Protein AF-A0A969GJ53-F1 (afdb_monomer_lite)

Sequence (442 aa):
MRDFAYFIRASLLLGALIFLQPSSVRASTVSSSLSQPAAIGLQNTEPSSLRTALLLQQTQTISTTATPLPALVAPIGLISPTIAISLPVTVEVTATPTVETPSSESSATSGEAVTLTVQPLTPSADVSTTQLISEPLGTPLSSEAPGAPEAAAPSPTPTPDPSLLDAAYAGVLEGTIVANRTEWNVTFFVDGVTYNLAPMRSLGLQLARLSTVMSLYNCDANTPVDNESCFWDPYLFEQEGFYEVVNGAEVGGPISLVLQEAGSPPTNQVWIQNRTGERELLVFEGQTYELPPSAVQEFALPGDAPALIHLRGCIEVGDESRCEWSPQSVESGVYYGLVELVSAGGLPNSQITTLELRPVIDDEGTTVEGPVQLLCRLQVPAVNVRSGPGLQYLIIAKIRGAENEPASVLVNGRDEVGQWLTVDERIATGGWVTGSTSFIVC

Radius of gyration: 36.08 Å; chains: 1; bounding box: 101×96×125 Å

Foldseek 3Di:
DDDDDDDDDDDDDDDDDDDDDDDDDDDDDDDDDDDDDDDDDDDDDDDDDDDDDDDDDDDDDDDDDDDDDDDDDDDDDDDDDDDDDDDDDDDDDDDDDDDDDDDDDDDDDDDDDDDDDDDDDDDDDDDDDDDDDDDDDDDDDDDDDDDDDPPDDPDPDDDDDCVVVLLVQLAFADKEKEFEQDCAWWWKDWPHDIDIAHHQFMHHDDDPDQKTKMWIWQAGPPDDPPPPVIDTDIDMDGIRFYKYWDQPDDVPGHGGTDIDGDFFDDQQKEKEFERASAWFWKAFPNDIDIHRRRGIDMDGHPDFDWGWIWWWKWKDDPPDIDIDTDIDTDGGRFYWYWYWDWAADPDPRMIMITIDTDTQADNRGDGDDAQDKDWKWFLDQKWFWFLDDDPPGDGPAMDGADPPGTDIWIFRAADPVQQWTHTDCNRPNSIITGSDPNTMGD

pLDDT: mean 72.26, std 25.45, range [28.89, 97.75]

Structure (mmCIF, N/CA/C/O backbone):
data_AF-A0A969GJ53-F1
#
_entry.id   AF-A0A969GJ53-F1
#
loop_
_atom_site.group_PDB
_atom_site.id
_atom_site.type_symbol
_atom_site.label_atom_id
_atom_site.label_alt_id
_atom_site.label_comp_id
_atom_site.label_asym_id
_atom_site.label_entity_id
_atom_site.label_seq_id
_atom_site.pdbx_PDB_ins_code
_atom_site.Cartn_x
_atom_site.Cartn_y
_atom_site.Cartn_z
_atom_site.occupancy
_atom_site.B_iso_or_equiv
_atom_site.auth_seq_id
_atom_site.auth_comp_id
_atom_site.auth_asym_id
_atom_site.auth_atom_id
_atom_site.pdbx_PDB_model_num
ATOM 1 N N . MET A 1 1 ? -50.502 -28.589 1.176 1.00 34.03 1 MET A N 1
ATOM 2 C CA . MET A 1 1 ? -51.237 -29.860 1.005 1.00 34.03 1 MET A CA 1
ATOM 3 C C . MET A 1 1 ? -50.737 -30.488 -0.289 1.00 34.03 1 MET A C 1
ATOM 5 O O . MET A 1 1 ? -50.856 -29.787 -1.278 1.00 34.03 1 MET A O 1
ATOM 9 N N . ARG A 1 2 ? -50.147 -31.703 -0.212 1.00 35.41 2 ARG A N 1
ATOM 10 C CA . ARG A 1 2 ? -50.150 -32.837 -1.187 1.00 35.41 2 ARG A CA 1
ATOM 11 C C . ARG A 1 2 ? -49.916 -32.528 -2.686 1.00 35.41 2 ARG A C 1
ATOM 13 O O . ARG A 1 2 ? -50.607 -31.678 -3.216 1.00 35.41 2 ARG A O 1
ATOM 20 N N . ASP A 1 3 ? -49.033 -33.149 -3.476 1.00 42.34 3 ASP A N 1
ATOM 21 C CA . ASP A 1 3 ? -48.287 -34.432 -3.505 1.00 42.34 3 ASP A CA 1
ATOM 22 C C . ASP A 1 3 ? -47.054 -34.227 -4.446 1.00 42.34 3 ASP A C 1
ATOM 24 O O . ASP A 1 3 ? -47.115 -33.365 -5.316 1.00 42.34 3 ASP A O 1
ATOM 28 N N . PHE A 1 4 ? -45.836 -34.760 -4.257 1.00 42.75 4 PHE A N 1
ATOM 29 C CA . PHE A 1 4 ? -45.298 -36.140 -4.345 1.00 42.75 4 PHE A CA 1
ATOM 30 C C . PHE A 1 4 ? -45.271 -36.811 -5.747 1.00 42.75 4 PHE A C 1
ATOM 32 O O . PHE A 1 4 ? -46.297 -37.300 -6.202 1.00 42.75 4 PHE A O 1
ATOM 39 N N . ALA A 1 5 ? -44.070 -36.910 -6.360 1.00 45.56 5 ALA A N 1
ATOM 40 C CA . ALA A 1 5 ? -43.539 -37.996 -7.236 1.00 45.56 5 ALA A CA 1
ATOM 41 C C . ALA A 1 5 ? -42.133 -37.575 -7.767 1.00 45.56 5 ALA A C 1
ATOM 43 O O . ALA A 1 5 ? -42.043 -36.589 -8.484 1.00 45.56 5 ALA A O 1
ATOM 44 N N . TYR A 1 6 ? -40.969 -38.056 -7.297 1.00 44.28 6 TYR A N 1
ATOM 45 C CA . TYR A 1 6 ? -40.274 -39.354 -7.477 1.00 44.28 6 TYR A CA 1
ATOM 46 C C . TYR A 1 6 ? -40.126 -39.858 -8.925 1.00 44.28 6 TYR A C 1
ATOM 48 O O . TYR A 1 6 ? -41.124 -40.281 -9.485 1.00 44.28 6 TYR A O 1
ATOM 56 N N . PHE A 1 7 ? -38.887 -39.954 -9.452 1.00 36.84 7 PHE A N 1
ATOM 57 C CA . PHE A 1 7 ? -38.420 -41.073 -10.303 1.00 36.84 7 PHE A CA 1
ATOM 58 C C . PHE A 1 7 ? -36.866 -41.182 -10.378 1.00 36.84 7 PHE A C 1
ATOM 60 O O . PHE A 1 7 ? -36.190 -40.343 -10.955 1.00 36.84 7 PHE A O 1
ATOM 67 N N . ILE A 1 8 ? -36.370 -42.274 -9.776 1.00 36.56 8 ILE A N 1
ATOM 68 C CA . ILE A 1 8 ? -35.287 -43.220 -10.145 1.00 36.56 8 ILE A CA 1
ATOM 69 C C . ILE A 1 8 ? -33.777 -42.858 -10.160 1.00 36.56 8 ILE A C 1
ATOM 71 O O . ILE A 1 8 ? -33.280 -41.984 -10.857 1.00 36.56 8 ILE A O 1
ATOM 75 N N . ARG A 1 9 ? -33.067 -43.727 -9.414 1.00 34.25 9 ARG A N 1
ATOM 76 C CA . ARG A 1 9 ? -31.626 -43.986 -9.255 1.00 34.25 9 ARG A CA 1
ATOM 77 C C . ARG A 1 9 ? -30.962 -44.618 -10.489 1.00 34.25 9 ARG A C 1
ATOM 79 O O . ARG A 1 9 ? -31.562 -45.475 -11.129 1.00 34.25 9 ARG A O 1
ATOM 86 N N . ALA A 1 10 ? -29.651 -44.415 -10.625 1.00 35.44 10 ALA A N 1
ATOM 87 C CA . ALA A 1 10 ? -28.738 -45.448 -11.118 1.00 35.44 10 ALA A CA 1
ATOM 88 C C . ALA A 1 10 ? -27.488 -45.508 -10.225 1.00 35.44 10 ALA A C 1
ATOM 90 O O . ALA A 1 10 ? -26.756 -44.534 -10.078 1.00 35.44 10 ALA A O 1
ATOM 91 N N . SER A 1 11 ? -27.299 -46.661 -9.586 1.00 37.53 11 SER A N 1
ATOM 92 C CA . SER A 1 11 ? -26.113 -47.043 -8.823 1.00 37.53 11 SER A CA 1
ATOM 93 C C . SER A 1 11 ? -25.159 -47.814 -9.731 1.00 37.53 11 SER A C 1
ATOM 95 O O . SER A 1 11 ? -25.608 -48.683 -10.475 1.00 37.53 11 SER A O 1
ATOM 97 N N . LEU A 1 12 ? -23.856 -47.585 -9.593 1.00 36.03 12 LEU A N 1
ATOM 98 C CA . LEU A 1 12 ? -22.840 -48.569 -9.952 1.00 36.03 12 LEU A CA 1
ATOM 99 C C . LEU A 1 12 ? -21.736 -48.538 -8.893 1.00 36.03 12 LEU A C 1
ATOM 101 O O . LEU A 1 12 ? -21.246 -47.486 -8.496 1.00 36.03 12 LEU A O 1
ATOM 105 N N . LEU A 1 13 ? -21.463 -49.729 -8.377 1.00 38.09 13 LEU A N 1
ATOM 106 C CA . LEU A 1 13 ? -20.638 -50.079 -7.229 1.00 38.09 13 LEU A CA 1
ATOM 107 C C . LEU A 1 13 ? -19.748 -51.245 -7.697 1.00 38.09 13 LEU A C 1
ATOM 109 O O . LEU A 1 13 ? -20.184 -52.014 -8.554 1.00 38.09 13 LEU A O 1
ATOM 113 N N . LEU A 1 14 ? -18.589 -51.387 -7.047 1.00 34.56 14 LEU A N 1
ATOM 114 C CA . LEU A 1 14 ? -17.523 -52.410 -7.119 1.00 34.56 14 LEU A CA 1
ATOM 115 C C . LEU A 1 14 ? -16.236 -51.914 -7.810 1.00 34.56 14 LEU A C 1
ATOM 117 O O . LEU A 1 14 ? -16.285 -51.398 -8.913 1.00 34.56 14 LEU A O 1
ATOM 121 N N . GLY A 1 15 ? -15.047 -52.077 -7.228 1.00 31.55 15 GLY A N 1
ATOM 122 C CA . GLY A 1 15 ? -14.698 -52.915 -6.083 1.00 31.55 15 GLY A CA 1
ATOM 123 C C . GLY A 1 15 ? -13.322 -52.598 -5.496 1.00 31.55 15 GLY A C 1
ATOM 124 O O . GLY A 1 15 ? -12.464 -51.990 -6.128 1.00 31.55 15 GLY A O 1
ATOM 125 N N . ALA A 1 16 ? -13.181 -53.011 -4.240 1.00 38.09 16 ALA A N 1
ATOM 126 C CA . ALA A 1 16 ? -12.021 -52.864 -3.380 1.00 38.09 16 ALA A CA 1
ATOM 127 C C . ALA A 1 16 ? -10.900 -53.861 -3.717 1.00 38.09 16 ALA A C 1
ATOM 129 O O . ALA A 1 16 ? -11.176 -55.000 -4.093 1.00 38.09 16 ALA A O 1
ATOM 130 N N . LEU A 1 17 ? -9.653 -53.480 -3.426 1.00 37.28 17 LEU A N 1
ATOM 131 C CA . LEU A 1 17 ? -8.615 -54.432 -3.037 1.00 37.28 17 LEU A CA 1
ATOM 132 C C . LEU A 1 17 ? -7.738 -53.844 -1.923 1.00 37.28 17 LEU A C 1
ATOM 134 O O . LEU A 1 17 ? -7.213 -52.740 -2.018 1.00 37.28 17 LEU A O 1
ATOM 138 N N . ILE A 1 18 ? -7.649 -54.626 -0.851 1.00 41.97 18 ILE A N 1
ATOM 139 C CA . ILE A 1 18 ? -6.892 -54.444 0.388 1.00 41.97 18 ILE A CA 1
ATOM 140 C C . ILE A 1 18 ? -5.521 -55.099 0.200 1.00 41.97 18 ILE A C 1
ATOM 142 O O . ILE A 1 18 ? -5.506 -56.233 -0.259 1.00 41.97 18 ILE A O 1
ATOM 146 N N . PHE A 1 19 ? -4.419 -54.481 0.647 1.00 39.16 19 PHE A N 1
ATOM 147 C CA . PHE A 1 19 ? -3.254 -55.206 1.191 1.00 39.16 19 PHE A CA 1
ATOM 148 C C . PHE A 1 19 ? -2.416 -54.319 2.143 1.00 39.16 19 PHE A C 1
ATOM 150 O O . PHE A 1 19 ? -1.745 -53.383 1.731 1.00 39.16 19 PHE A O 1
ATOM 157 N N . LEU A 1 20 ? -2.564 -54.628 3.437 1.00 38.12 20 LEU A N 1
ATOM 158 C CA . LEU A 1 20 ? -1.591 -54.732 4.544 1.00 38.12 20 LEU A CA 1
ATOM 159 C C . LEU A 1 20 ? -0.266 -53.926 4.533 1.00 38.12 20 LEU A C 1
ATOM 161 O O . LEU A 1 20 ? 0.562 -54.046 3.636 1.00 38.12 20 LEU A O 1
ATOM 165 N N . GLN A 1 21 ? -0.029 -53.239 5.664 1.00 40.38 21 GLN A N 1
ATOM 166 C CA . GLN A 1 21 ? 1.269 -52.728 6.150 1.00 40.38 21 GLN A CA 1
ATOM 167 C C . GLN A 1 21 ? 2.270 -53.872 6.471 1.00 40.38 21 GLN A C 1
ATOM 169 O O . GLN A 1 21 ? 1.854 -55.032 6.539 1.00 40.38 21 GLN A O 1
ATOM 174 N N . PRO A 1 22 ? 3.564 -53.584 6.753 1.00 50.19 22 PRO A N 1
ATOM 175 C CA . PRO A 1 22 ? 3.933 -53.224 8.131 1.00 50.19 22 PRO A CA 1
ATOM 176 C C . PRO A 1 22 ? 5.071 -52.193 8.294 1.00 50.19 22 PRO A C 1
ATOM 178 O O . PRO A 1 22 ? 5.865 -51.903 7.404 1.00 50.19 22 PRO A O 1
ATOM 181 N N . SER A 1 23 ? 5.112 -51.687 9.522 1.00 40.31 23 SER A N 1
ATOM 182 C CA . SER A 1 23 ? 6.059 -50.802 10.198 1.00 40.31 23 SER A CA 1
ATOM 183 C C . SER A 1 23 ? 7.548 -51.138 10.029 1.00 40.31 23 SER A C 1
ATOM 185 O O . SER A 1 23 ? 7.932 -52.306 10.039 1.00 40.31 23 SER A O 1
ATOM 187 N N . SER A 1 24 ? 8.411 -50.116 10.092 1.00 33.34 24 SER A N 1
ATOM 188 C CA . SER A 1 24 ? 9.720 -50.264 10.738 1.00 33.34 24 SER A CA 1
ATOM 189 C C . SER A 1 24 ? 10.221 -48.955 11.348 1.00 33.34 24 SER A C 1
ATOM 191 O O . SER A 1 24 ? 10.220 -47.891 10.737 1.00 33.34 24 SER A O 1
ATOM 193 N N . VAL A 1 25 ? 10.634 -49.109 12.598 1.00 38.25 25 VAL A N 1
ATOM 194 C CA . VAL A 1 25 ? 11.267 -48.173 13.518 1.00 38.25 25 VAL A CA 1
ATOM 195 C C . VAL A 1 25 ? 12.752 -48.057 13.171 1.00 38.25 25 VAL A C 1
ATOM 197 O O . VAL A 1 25 ? 13.406 -49.084 13.001 1.00 38.25 25 VAL A O 1
ATOM 200 N N . ARG A 1 26 ? 13.329 -46.848 13.203 1.00 35.25 26 ARG A N 1
ATOM 201 C CA . ARG A 1 26 ? 14.707 -46.659 13.695 1.00 35.25 26 ARG A CA 1
ATOM 202 C C . ARG A 1 26 ? 15.005 -45.208 14.061 1.00 35.25 26 ARG A C 1
ATOM 204 O O . ARG A 1 26 ? 15.118 -44.338 13.209 1.00 35.25 26 ARG A O 1
ATOM 211 N N . ALA A 1 27 ? 15.195 -45.006 15.360 1.00 36.62 27 ALA A N 1
ATOM 212 C CA . ALA A 1 27 ? 16.008 -43.939 15.912 1.00 36.62 27 ALA A CA 1
ATOM 213 C C . ALA A 1 27 ? 17.490 -44.188 15.582 1.00 36.62 27 ALA A C 1
ATOM 215 O O . ALA A 1 27 ? 17.942 -45.336 15.588 1.00 36.62 27 ALA A O 1
ATOM 216 N N . SER A 1 28 ? 18.256 -43.122 15.356 1.00 34.84 28 SER A N 1
ATOM 217 C CA . SER A 1 28 ? 19.705 -43.089 15.588 1.00 34.84 28 SER A CA 1
ATOM 218 C C . SER A 1 28 ? 20.153 -41.644 15.783 1.00 34.84 28 SER A C 1
ATOM 220 O O . SER A 1 28 ? 20.357 -40.891 14.840 1.00 34.84 28 SER A O 1
ATOM 222 N N . THR A 1 29 ? 20.290 -41.283 17.054 1.00 33.84 29 THR A N 1
ATOM 223 C CA . THR A 1 29 ? 21.263 -40.320 17.570 1.00 33.84 29 THR A CA 1
ATOM 224 C C . THR A 1 29 ? 22.675 -40.695 17.125 1.00 33.84 29 THR A C 1
ATOM 226 O O . THR A 1 29 ? 23.110 -41.817 17.387 1.00 33.84 29 THR A O 1
ATOM 229 N N . VAL A 1 30 ? 23.420 -39.744 16.562 1.00 35.59 30 VAL A N 1
ATOM 230 C CA . VAL A 1 30 ? 24.887 -39.739 16.615 1.00 35.59 30 VAL A CA 1
ATOM 231 C C . VAL A 1 30 ? 25.332 -38.343 17.030 1.00 35.59 30 VAL A C 1
ATOM 233 O O . VAL A 1 30 ? 25.235 -37.381 16.276 1.00 35.59 30 VAL A O 1
ATOM 236 N N . SER A 1 31 ? 25.793 -38.259 18.274 1.00 34.62 31 SER A N 1
ATOM 237 C CA . SER A 1 31 ? 26.693 -37.222 18.754 1.00 34.62 31 SER A CA 1
ATOM 238 C C . SER A 1 31 ? 28.112 -37.576 18.311 1.00 34.62 31 SER A C 1
ATOM 240 O O . SER A 1 31 ? 28.552 -38.706 18.518 1.00 34.62 31 SER A O 1
ATOM 242 N N . SER A 1 32 ? 28.853 -36.607 17.787 1.00 33.81 32 SER A N 1
ATOM 243 C CA . SER A 1 32 ? 30.314 -36.665 17.749 1.00 33.81 32 SER A CA 1
ATOM 244 C C . SER A 1 32 ? 30.878 -35.279 18.030 1.00 33.81 32 SER A C 1
ATOM 246 O O . SER A 1 32 ? 30.689 -34.329 17.276 1.00 33.81 32 SER A O 1
ATOM 248 N N . SER A 1 33 ? 31.503 -35.217 19.198 1.00 32.22 33 SER A N 1
ATOM 249 C CA . SER A 1 33 ? 32.365 -34.187 19.750 1.00 32.22 33 SER A CA 1
ATOM 250 C C . SER A 1 33 ? 33.801 -34.303 19.205 1.00 32.22 33 SER A C 1
ATOM 252 O O . SER A 1 33 ? 34.134 -35.286 18.546 1.00 32.22 33 SER A O 1
ATOM 254 N N . LEU A 1 34 ? 34.641 -33.334 19.607 1.00 32.03 34 LEU A N 1
ATOM 255 C CA . LEU A 1 34 ? 36.078 -33.126 19.327 1.00 32.03 34 LEU A CA 1
ATOM 256 C C . LEU A 1 34 ? 36.372 -32.458 17.968 1.00 32.03 34 LEU A C 1
ATOM 258 O O . LEU A 1 34 ? 35.853 -32.872 16.947 1.00 32.03 34 LEU A O 1
ATOM 262 N N . SER A 1 35 ? 37.200 -31.414 17.857 1.00 31.33 35 SER A N 1
ATOM 263 C CA . SER A 1 35 ? 38.228 -30.882 18.766 1.00 31.33 35 SER A CA 1
ATOM 264 C C . SER A 1 35 ? 38.705 -29.502 18.283 1.00 31.33 35 SER A C 1
ATOM 266 O O . SER A 1 35 ? 38.885 -29.297 17.085 1.00 31.33 35 SER A O 1
ATOM 268 N N . GLN A 1 36 ? 38.973 -28.596 19.231 1.00 36.28 36 GLN A N 1
ATOM 269 C CA . GLN A 1 36 ? 39.850 -27.424 19.068 1.00 36.28 36 GLN A CA 1
ATOM 270 C C . GLN A 1 36 ? 41.277 -27.840 18.662 1.00 36.28 36 GLN A C 1
ATOM 272 O O . GLN A 1 36 ? 41.705 -28.956 18.973 1.00 36.28 36 GLN A O 1
ATOM 277 N N . PRO A 1 37 ? 42.060 -26.903 18.098 1.00 48.19 37 PRO A N 1
ATOM 278 C CA . PRO A 1 37 ? 43.163 -26.399 18.917 1.00 48.19 37 PRO A CA 1
ATOM 279 C C . PRO A 1 37 ? 43.351 -24.868 18.899 1.00 48.19 37 PRO A C 1
ATOM 281 O O . PRO A 1 37 ? 43.232 -24.202 17.879 1.00 48.19 37 PRO A O 1
ATOM 284 N N . ALA A 1 38 ? 43.676 -24.376 20.097 1.00 32.12 38 ALA A N 1
ATOM 285 C CA . ALA A 1 38 ? 44.687 -23.377 20.460 1.00 32.12 38 ALA A CA 1
ATOM 286 C C . ALA A 1 38 ? 44.903 -22.103 19.608 1.00 32.12 38 ALA A C 1
ATOM 288 O O . ALA A 1 38 ? 45.574 -22.099 18.583 1.00 32.12 38 ALA A O 1
ATOM 289 N N . ALA A 1 39 ? 44.444 -20.997 20.199 1.00 33.59 39 ALA A N 1
ATOM 290 C CA . ALA A 1 39 ? 45.178 -19.768 20.521 1.00 33.59 39 ALA A CA 1
ATOM 291 C C . ALA A 1 39 ? 46.593 -19.546 19.936 1.00 33.59 39 ALA A C 1
ATOM 293 O O . ALA A 1 39 ? 47.543 -20.239 20.297 1.00 33.59 39 ALA A O 1
ATOM 294 N N . ILE A 1 40 ? 46.750 -18.410 19.247 1.00 32.88 40 ILE A N 1
ATOM 295 C CA . ILE A 1 40 ? 47.910 -17.519 19.383 1.00 32.88 40 ILE A CA 1
ATOM 296 C C . ILE A 1 40 ? 47.357 -16.101 19.559 1.00 32.88 40 ILE A C 1
ATOM 298 O O . ILE A 1 40 ? 46.651 -15.592 18.694 1.00 32.88 40 ILE A O 1
ATOM 302 N N . GLY A 1 41 ? 47.639 -15.496 20.712 1.00 30.02 41 GLY A N 1
ATOM 303 C CA . GLY A 1 41 ? 47.412 -14.076 20.961 1.00 30.02 41 GLY A CA 1
ATOM 304 C C . GLY A 1 41 ? 48.641 -13.244 20.607 1.00 30.02 41 GLY A C 1
ATOM 305 O O . GLY A 1 41 ? 49.742 -13.779 20.589 1.00 30.02 41 GLY A O 1
ATOM 306 N N . LEU A 1 42 ? 48.421 -11.950 20.369 1.00 32.00 42 LEU A N 1
ATOM 307 C CA . LEU A 1 42 ? 49.314 -10.794 20.571 1.00 32.00 42 LEU A CA 1
ATOM 308 C C . LEU A 1 42 ? 48.420 -9.553 20.331 1.00 32.00 42 LEU A C 1
ATOM 310 O O . LEU A 1 42 ? 47.824 -9.425 19.271 1.00 32.00 42 LEU A O 1
ATOM 314 N N . GLN A 1 43 ? 48.007 -8.864 21.397 1.00 29.48 43 GLN A N 1
ATOM 315 C CA . GLN A 1 43 ? 48.576 -7.608 21.916 1.00 29.48 43 GLN A CA 1
ATOM 316 C C . GLN A 1 43 ? 48.115 -6.329 21.189 1.00 29.48 43 GLN A C 1
ATOM 318 O O . GLN A 1 43 ? 48.479 -6.087 20.049 1.00 29.48 43 GLN A O 1
ATOM 323 N N . ASN A 1 44 ? 47.377 -5.514 21.957 1.00 33.47 44 ASN A N 1
ATOM 324 C CA . ASN A 1 44 ? 47.453 -4.053 22.104 1.00 33.47 44 ASN A CA 1
ATOM 325 C C . ASN A 1 44 ? 47.626 -3.173 20.855 1.00 33.47 44 ASN A C 1
ATOM 327 O O . ASN A 1 44 ? 48.714 -3.135 20.299 1.00 33.47 44 ASN A O 1
ATOM 331 N N . THR A 1 45 ? 46.638 -2.300 20.605 1.00 32.56 45 THR A N 1
ATOM 332 C CA . THR A 1 45 ? 46.783 -0.830 20.753 1.00 32.56 45 THR A CA 1
ATOM 333 C C . THR A 1 45 ? 45.432 -0.119 20.578 1.00 32.56 45 THR A C 1
ATOM 335 O O . THR A 1 45 ? 44.886 -0.098 19.479 1.00 32.56 45 THR A O 1
ATOM 338 N N . GLU A 1 46 ? 44.930 0.509 21.647 1.00 36.75 46 GLU A N 1
ATOM 339 C CA . GLU A 1 46 ? 44.152 1.760 21.549 1.00 36.75 46 GLU A CA 1
ATOM 340 C C . GLU A 1 46 ? 45.118 2.914 21.184 1.00 36.75 46 GLU A C 1
ATOM 342 O O . GLU A 1 46 ? 46.321 2.789 21.453 1.00 36.75 46 GLU A O 1
ATOM 347 N N . PRO A 1 47 ? 44.650 4.032 20.586 1.00 48.41 47 PRO A N 1
ATOM 348 C CA . PRO A 1 47 ? 44.126 5.124 21.420 1.00 48.41 47 PRO A CA 1
ATOM 349 C C . PRO A 1 47 ? 42.959 5.948 20.821 1.00 48.41 47 PRO A C 1
ATOM 351 O O . PRO A 1 47 ? 42.921 6.267 19.639 1.00 48.41 47 PRO A O 1
ATOM 354 N N . SER A 1 48 ? 42.075 6.375 21.727 1.00 35.16 48 SER A N 1
ATOM 355 C CA . SER A 1 48 ? 41.587 7.752 21.933 1.00 35.16 48 SER A CA 1
ATOM 356 C C . SER A 1 48 ? 41.094 8.611 20.754 1.00 35.16 48 SER A C 1
ATOM 358 O O . SER A 1 48 ? 41.892 9.169 20.009 1.00 35.16 48 SER A O 1
ATOM 360 N N . SER A 1 49 ? 39.816 9.010 20.817 1.00 35.38 49 SER A N 1
ATOM 361 C CA . SER A 1 49 ? 39.469 10.443 20.774 1.00 35.38 49 SER A CA 1
ATOM 362 C C . SER A 1 49 ? 38.135 10.739 21.468 1.00 35.38 49 SER A C 1
ATOM 364 O O . SER A 1 49 ? 37.071 10.300 21.039 1.00 35.38 49 SER A O 1
ATOM 366 N N . LEU A 1 50 ? 38.235 11.521 22.543 1.00 35.62 50 LEU A N 1
ATOM 367 C CA . LEU A 1 50 ? 37.162 12.182 23.279 1.00 35.62 50 LEU A CA 1
ATOM 368 C C . LEU A 1 50 ? 36.421 13.194 22.389 1.00 35.62 50 LEU A C 1
ATOM 370 O O . LEU A 1 50 ? 37.056 14.060 21.786 1.00 35.62 50 LEU A O 1
ATOM 374 N N . ARG A 1 51 ? 35.085 13.178 22.408 1.00 34.84 51 ARG A N 1
ATOM 375 C CA . ARG A 1 51 ? 34.277 14.379 22.153 1.00 34.84 51 ARG A CA 1
ATOM 376 C C . ARG A 1 51 ? 33.369 14.649 23.343 1.00 34.84 51 ARG A C 1
ATOM 378 O O . ARG A 1 51 ? 32.362 13.991 23.566 1.00 34.84 51 ARG A O 1
ATOM 385 N N . THR A 1 52 ? 33.796 15.646 24.104 1.00 30.97 52 THR A N 1
ATOM 386 C CA . THR A 1 52 ? 33.050 16.364 25.129 1.00 30.97 52 THR A CA 1
ATOM 387 C C . THR A 1 52 ? 31.876 17.097 24.478 1.00 30.97 52 THR A C 1
ATOM 389 O O . THR A 1 52 ? 32.097 18.019 23.696 1.00 30.97 52 THR A O 1
ATOM 392 N N . ALA A 1 53 ? 30.640 16.729 24.814 1.00 37.47 53 ALA A N 1
ATOM 393 C CA . ALA A 1 53 ? 29.471 17.578 24.602 1.00 37.47 53 ALA A CA 1
ATOM 394 C C . ALA A 1 53 ? 29.123 18.244 25.940 1.00 37.47 53 ALA A C 1
ATOM 396 O O . ALA A 1 53 ? 28.695 17.594 26.892 1.00 37.47 53 ALA A O 1
ATOM 397 N N . LEU A 1 54 ? 29.391 19.545 26.018 1.00 28.89 54 LEU A N 1
ATOM 398 C CA . LEU A 1 54 ? 29.060 20.405 27.146 1.00 28.89 54 LEU A CA 1
ATOM 399 C C . LEU A 1 54 ? 27.600 20.855 26.981 1.00 28.89 54 LEU A C 1
ATOM 401 O O . LEU A 1 54 ? 27.323 21.769 26.210 1.00 28.89 54 LEU A O 1
ATOM 405 N N . LEU A 1 55 ? 26.667 20.206 27.680 1.00 34.25 55 LEU A N 1
ATOM 406 C CA . LEU A 1 55 ? 25.275 20.651 27.750 1.00 34.25 55 LEU A CA 1
ATOM 407 C C . LEU A 1 55 ? 25.118 21.572 28.972 1.00 34.25 55 LEU A C 1
ATOM 409 O O . LEU A 1 55 ? 25.107 21.109 30.113 1.00 34.25 55 LEU A O 1
ATOM 413 N N . LEU A 1 56 ? 25.024 22.885 28.747 1.00 31.59 56 LEU A N 1
ATOM 414 C CA . LEU A 1 56 ? 24.573 23.824 29.775 1.00 31.59 56 LEU A CA 1
ATOM 415 C C . LEU A 1 56 ? 23.060 23.651 29.968 1.00 31.59 56 LEU A C 1
ATOM 417 O O . LEU A 1 56 ? 22.263 24.146 29.177 1.00 31.59 56 LEU A O 1
ATOM 421 N N . GLN A 1 57 ? 22.665 22.972 31.044 1.00 34.69 57 GLN A N 1
ATOM 422 C CA . GLN A 1 57 ? 21.310 23.063 31.582 1.00 34.69 57 GLN A CA 1
ATOM 423 C C . GLN A 1 57 ? 21.165 24.398 32.325 1.00 34.69 57 GLN A C 1
ATOM 425 O O . GLN A 1 57 ? 21.773 24.600 33.376 1.00 34.69 57 GLN A O 1
ATOM 430 N N . GLN A 1 58 ? 20.356 25.314 31.790 1.00 33.94 58 GLN A N 1
ATOM 431 C CA . GLN A 1 58 ? 19.797 26.414 32.575 1.00 33.94 58 GLN A CA 1
ATOM 432 C C . GLN A 1 58 ? 18.497 25.938 33.222 1.00 33.94 58 GLN A C 1
ATOM 434 O O . GLN A 1 58 ? 17.445 25.886 32.593 1.00 33.94 58 GLN A O 1
ATOM 439 N N . THR A 1 59 ? 18.571 25.594 34.502 1.00 32.97 59 THR A N 1
ATOM 440 C CA . THR A 1 59 ? 17.411 25.436 35.378 1.00 32.97 59 THR A CA 1
ATOM 441 C C . THR A 1 59 ? 16.908 26.826 35.765 1.00 32.97 59 THR A C 1
ATOM 443 O O . THR A 1 59 ? 17.533 27.512 36.572 1.00 32.97 59 THR A O 1
ATOM 446 N N . GLN A 1 60 ? 15.778 27.260 35.205 1.00 37.41 60 GLN A N 1
ATOM 447 C CA . GLN A 1 60 ? 15.021 28.385 35.756 1.00 37.41 60 GLN A CA 1
ATOM 448 C C . GLN A 1 60 ? 13.967 27.846 36.723 1.00 37.41 60 GLN A C 1
ATOM 450 O O . GLN A 1 60 ? 12.973 27.241 36.331 1.00 37.41 60 GLN A O 1
ATOM 455 N N . THR A 1 61 ? 14.210 28.051 38.013 1.00 30.86 61 THR A N 1
ATOM 456 C CA . THR A 1 61 ? 13.242 27.837 39.085 1.00 30.86 61 THR A CA 1
ATOM 457 C C . THR A 1 61 ? 12.331 29.059 39.187 1.00 30.86 61 THR A C 1
ATOM 459 O O . THR A 1 61 ? 12.747 30.128 39.629 1.00 30.86 61 THR A O 1
ATOM 462 N N . ILE A 1 62 ? 11.065 28.909 38.796 1.00 39.25 62 ILE A N 1
ATOM 463 C CA . ILE A 1 62 ? 10.024 29.903 39.080 1.00 39.25 62 ILE A CA 1
ATOM 464 C C . ILE A 1 62 ? 9.397 29.542 40.432 1.00 39.25 62 ILE A C 1
ATOM 466 O O . ILE A 1 62 ? 8.581 28.630 40.535 1.00 39.25 62 ILE A O 1
ATOM 470 N N . SER A 1 63 ? 9.796 30.260 41.484 1.00 33.03 63 SER A N 1
ATOM 471 C CA . SER A 1 63 ? 9.106 30.254 42.778 1.00 33.03 63 SER A CA 1
ATOM 472 C C . SER A 1 63 ? 7.817 31.067 42.672 1.00 33.03 63 SER A C 1
ATOM 474 O O . SER A 1 63 ? 7.873 32.280 42.477 1.00 33.03 63 SER A O 1
ATOM 476 N N . THR A 1 64 ? 6.660 30.429 42.851 1.00 37.66 64 THR A N 1
ATOM 477 C CA . THR A 1 64 ? 5.396 31.131 43.114 1.00 37.66 64 THR A CA 1
ATOM 478 C C . THR A 1 64 ? 5.033 30.990 44.589 1.00 37.66 64 THR A C 1
ATOM 480 O O . THR A 1 64 ? 4.797 29.907 45.119 1.00 37.66 64 THR A O 1
ATOM 483 N N . THR A 1 65 ? 5.051 32.122 45.281 1.00 35.25 65 THR A N 1
ATOM 484 C CA . THR A 1 65 ? 4.656 32.282 46.679 1.00 35.25 65 THR A CA 1
ATOM 485 C C . THR A 1 65 ? 3.129 32.266 46.768 1.00 35.25 65 THR A C 1
ATOM 487 O O . THR A 1 65 ? 2.471 33.177 46.270 1.00 35.25 65 THR A O 1
ATOM 490 N N . ALA A 1 66 ? 2.554 31.242 47.402 1.00 39.03 66 ALA A N 1
ATOM 491 C CA . ALA A 1 66 ? 1.123 31.176 47.688 1.00 39.03 66 ALA A CA 1
ATOM 492 C C . ALA A 1 66 ? 0.807 31.843 49.038 1.00 39.03 66 ALA A C 1
ATOM 494 O O . ALA A 1 66 ? 1.287 31.421 50.091 1.00 39.03 66 ALA A O 1
ATOM 495 N N . THR A 1 67 ? -0.015 32.889 48.998 1.00 44.97 67 THR A N 1
ATOM 496 C CA . THR A 1 67 ? -0.577 33.589 50.162 1.00 44.97 67 THR A CA 1
ATOM 497 C C . THR A 1 67 ? -1.811 32.831 50.677 1.00 44.97 67 THR A C 1
ATOM 499 O O . THR A 1 67 ? -2.689 32.534 49.866 1.00 44.97 67 THR A O 1
ATOM 502 N N . PRO A 1 68 ? -1.957 32.535 51.984 1.00 55.06 68 PRO A N 1
ATOM 503 C CA . PRO A 1 68 ? -3.162 31.894 52.507 1.00 55.06 68 PRO A CA 1
ATOM 504 C C . PRO A 1 68 ? -4.135 32.928 53.087 1.00 55.06 68 PRO A C 1
ATOM 506 O O . PRO A 1 68 ? -3.702 33.841 53.785 1.00 55.06 68 PRO A O 1
ATOM 509 N N . LEU A 1 69 ? -5.442 32.765 52.846 1.00 37.38 69 LEU A N 1
ATOM 510 C CA . LEU A 1 69 ? -6.548 33.408 53.585 1.00 37.38 69 LEU A CA 1
ATOM 511 C C . LEU A 1 69 ? -7.902 32.770 53.178 1.00 37.38 69 LEU A C 1
ATOM 513 O O . LEU A 1 69 ? -7.964 32.091 52.157 1.00 37.38 69 LEU A O 1
ATOM 517 N N . PRO A 1 70 ? -8.965 32.885 53.997 1.00 48.59 70 PRO A N 1
ATOM 518 C CA . PRO A 1 70 ? -9.310 31.898 55.013 1.00 48.59 70 PRO A CA 1
ATOM 519 C C . PRO A 1 70 ? -10.611 31.134 54.700 1.00 48.59 70 PRO A C 1
ATOM 521 O O . PRO A 1 70 ? -11.395 31.500 53.830 1.00 48.59 70 PRO A O 1
ATOM 524 N N . ALA A 1 71 ? -10.844 30.072 55.473 1.00 46.16 71 ALA A N 1
ATOM 525 C CA . ALA A 1 71 ? -12.037 29.234 55.423 1.00 46.16 71 ALA A CA 1
ATOM 526 C C . ALA A 1 71 ? -13.329 29.998 55.773 1.00 46.16 71 ALA A C 1
ATOM 528 O O . ALA A 1 71 ? -13.378 30.719 56.772 1.00 46.16 71 ALA A O 1
ATOM 529 N N . LEU A 1 72 ? -14.399 29.743 55.011 1.00 38.38 72 LEU A N 1
ATOM 530 C CA . LEU A 1 72 ? -15.775 30.063 55.389 1.00 38.38 72 LEU A CA 1
ATOM 531 C C . LEU A 1 72 ? -16.679 28.838 55.180 1.00 38.38 72 LEU A C 1
ATOM 533 O O . LEU A 1 72 ? -16.591 28.133 54.177 1.00 38.38 72 LEU A O 1
ATOM 537 N N . VAL A 1 73 ? -17.522 28.585 56.177 1.00 43.22 73 VAL A N 1
ATOM 538 C CA . VAL A 1 73 ? -18.384 27.411 56.354 1.00 43.22 73 VAL A CA 1
ATOM 539 C C . VAL A 1 73 ? -19.811 27.704 55.852 1.00 43.22 73 VAL A C 1
ATOM 541 O O . VAL A 1 73 ? -20.427 28.612 56.393 1.00 43.22 73 VAL A O 1
ATOM 544 N N . ALA A 1 74 ? -20.304 26.869 54.913 1.00 36.84 74 ALA A N 1
ATOM 545 C CA . ALA A 1 74 ? -21.698 26.426 54.611 1.00 36.84 74 ALA A CA 1
ATOM 546 C C . ALA A 1 74 ? -22.837 27.477 54.389 1.00 36.84 74 ALA A C 1
ATOM 548 O O . ALA A 1 74 ? -22.628 28.649 54.679 1.00 36.84 74 ALA A O 1
ATOM 549 N N . PRO A 1 75 ? -24.088 27.116 53.971 1.00 49.31 75 PRO A N 1
ATOM 550 C CA . PRO A 1 75 ? -24.639 25.885 53.356 1.00 49.31 75 PRO A CA 1
ATOM 551 C C . PRO A 1 75 ? -25.498 26.095 52.059 1.00 49.31 75 PRO A C 1
ATOM 553 O O . PRO A 1 75 ? -25.913 27.197 51.731 1.00 49.31 75 PRO A O 1
ATOM 556 N N . ILE A 1 76 ? -25.782 24.976 51.369 1.00 46.47 76 ILE A N 1
ATOM 557 C CA . ILE A 1 76 ? -26.947 24.575 50.525 1.00 46.47 76 ILE A CA 1
ATOM 558 C C . ILE A 1 76 ? -27.824 25.664 49.849 1.00 46.47 76 ILE A C 1
ATOM 560 O O . ILE A 1 76 ? -28.553 26.392 50.517 1.00 46.47 76 ILE A O 1
ATOM 564 N N . GLY A 1 77 ? -27.940 25.591 48.512 1.00 30.25 77 GLY A N 1
ATOM 565 C CA . GLY A 1 77 ? -29.069 26.138 47.739 1.00 30.25 77 GLY A CA 1
ATOM 566 C C . GLY A 1 77 ? -28.897 26.010 46.216 1.00 30.25 77 GLY A C 1
ATOM 567 O O . GLY A 1 77 ? -27.897 26.468 45.678 1.00 30.25 77 GLY A O 1
ATOM 568 N N . LEU A 1 78 ? -29.866 25.375 45.537 1.00 45.72 78 LEU A N 1
ATOM 569 C CA . LEU A 1 78 ? -30.036 25.340 44.068 1.00 45.72 78 LEU A CA 1
ATOM 570 C C . LEU A 1 78 ? -29.971 26.754 43.462 1.00 45.72 78 LEU A C 1
ATOM 572 O O . LEU A 1 78 ? -30.528 27.612 44.131 1.00 45.72 78 LEU A O 1
ATOM 576 N N . ILE A 1 79 ? -29.385 26.977 42.260 1.00 39.78 79 ILE A N 1
ATOM 577 C CA . ILE A 1 79 ? -29.998 27.406 40.958 1.00 39.78 79 ILE A CA 1
ATOM 578 C C . ILE A 1 79 ? -28.930 27.387 39.814 1.00 39.78 79 ILE A C 1
ATOM 580 O O . ILE A 1 79 ? -27.733 27.420 40.076 1.00 39.78 79 ILE A O 1
ATOM 584 N N . SER A 1 80 ? -29.412 27.319 38.563 1.00 42.25 80 SER A N 1
ATOM 585 C CA . SER A 1 80 ? -28.814 27.287 37.207 1.00 42.25 80 SER A CA 1
ATOM 586 C C . SER A 1 80 ? -27.440 27.931 36.923 1.00 42.25 80 SER A C 1
ATOM 588 O O . SER A 1 80 ? -27.152 29.009 37.439 1.00 42.25 80 SER A O 1
ATOM 590 N N . PRO A 1 81 ? -26.657 27.393 35.958 1.00 47.97 81 PRO A N 1
ATOM 591 C CA . PRO A 1 81 ? -25.499 28.094 35.415 1.00 47.97 81 PRO A CA 1
ATOM 592 C C . PRO A 1 81 ? -25.878 29.025 34.248 1.00 47.97 81 PRO A C 1
ATOM 594 O O . PRO A 1 81 ? -26.352 28.587 33.200 1.00 47.97 81 PRO A O 1
ATOM 597 N N . THR A 1 82 ? -25.601 30.317 34.421 1.00 38.06 82 THR A N 1
ATOM 598 C CA . THR A 1 82 ? -25.377 31.275 33.328 1.00 38.06 82 THR A CA 1
ATOM 599 C C . THR A 1 82 ? -23.905 31.178 32.933 1.00 38.06 82 THR A C 1
ATOM 601 O O . THR A 1 82 ? -23.029 31.398 33.768 1.00 38.06 82 THR A O 1
ATOM 604 N N . ILE A 1 83 ? -23.621 30.839 31.676 1.00 46.12 83 ILE A N 1
ATOM 605 C CA . ILE A 1 83 ? -22.256 30.776 31.137 1.00 46.12 83 ILE A CA 1
ATOM 606 C C . ILE A 1 83 ? -21.826 32.194 30.743 1.00 46.12 83 ILE A C 1
ATOM 608 O O . ILE A 1 83 ? -22.425 32.804 29.859 1.00 46.12 83 ILE A O 1
ATOM 612 N N . ALA A 1 84 ? -20.788 32.715 31.398 1.00 36.75 84 ALA A N 1
ATOM 613 C CA . ALA A 1 84 ? -20.065 33.905 30.963 1.00 36.75 84 ALA A CA 1
ATOM 614 C C . ALA A 1 84 ? -18.862 33.465 30.115 1.00 36.75 84 ALA A C 1
ATOM 616 O O . ALA A 1 84 ? -17.998 32.731 30.590 1.00 36.75 84 ALA A O 1
ATOM 617 N N . ILE A 1 85 ? -18.827 33.897 28.855 1.00 36.88 85 ILE A N 1
ATOM 618 C CA . ILE A 1 85 ? -17.722 33.653 27.924 1.00 36.88 85 ILE A CA 1
ATOM 619 C C . ILE A 1 85 ? -16.677 34.752 28.144 1.00 36.88 85 ILE A C 1
ATOM 621 O O . ILE A 1 85 ? -16.967 35.930 27.943 1.00 36.88 85 ILE A O 1
ATOM 625 N N . SER A 1 86 ? -15.470 34.366 28.558 1.00 33.88 86 SER A N 1
ATOM 626 C CA . SER A 1 86 ? -14.290 35.235 28.594 1.00 33.88 86 SER A CA 1
ATOM 627 C C . SER A 1 86 ? -13.386 34.87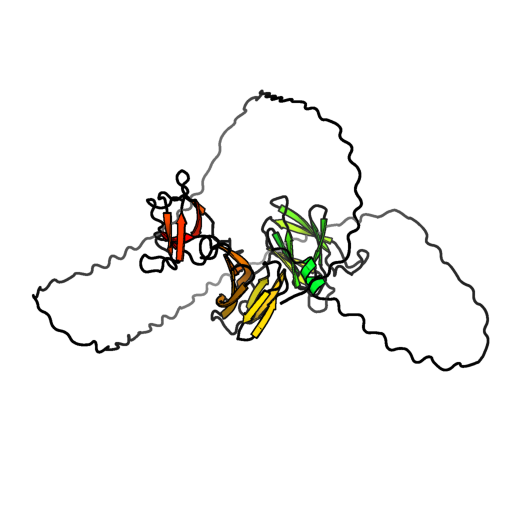6 27.418 1.00 33.88 86 SER A C 1
ATOM 629 O O . SER A 1 86 ? -12.906 33.749 27.334 1.00 33.88 86 SER A O 1
ATOM 631 N N . LEU A 1 87 ? -13.157 35.829 26.517 1.00 41.62 87 LEU A N 1
ATOM 632 C CA . LEU A 1 87 ? -12.207 35.706 25.409 1.00 41.62 87 LEU A CA 1
ATOM 633 C C . LEU A 1 87 ? -10.786 36.047 25.895 1.00 41.62 87 LEU A C 1
ATOM 635 O O . LEU A 1 87 ? -10.615 37.092 26.529 1.00 41.62 87 LEU A O 1
ATOM 639 N N . PRO A 1 88 ? -9.762 35.225 25.606 1.00 43.94 88 PRO A N 1
ATOM 640 C CA . PRO A 1 88 ? -8.373 35.617 25.810 1.00 43.94 88 PRO A CA 1
ATOM 641 C C . PRO A 1 88 ? -7.911 36.581 24.705 1.00 43.94 88 PRO A C 1
ATOM 643 O O . PRO A 1 88 ? -8.167 36.369 23.522 1.00 43.94 88 PRO A O 1
ATOM 646 N N . VAL A 1 89 ? -7.218 37.647 25.110 1.00 41.50 89 VAL A N 1
ATOM 647 C CA . VAL A 1 89 ? -6.499 38.574 24.225 1.00 41.50 89 VAL A CA 1
ATOM 648 C C . VAL A 1 89 ? -5.071 38.058 24.064 1.00 41.50 89 VAL A C 1
ATOM 650 O O . VAL A 1 89 ? -4.335 37.972 25.047 1.00 41.50 89 VAL A O 1
ATOM 653 N N . THR A 1 90 ? -4.681 37.734 22.833 1.00 44.25 90 THR A N 1
ATOM 654 C CA . THR A 1 90 ? -3.307 37.360 22.473 1.00 44.25 90 THR A CA 1
ATOM 655 C C . THR A 1 90 ? -2.536 38.613 22.059 1.00 44.25 90 THR A C 1
ATOM 657 O O . THR A 1 90 ? -2.990 39.366 21.200 1.00 44.25 90 THR A O 1
ATOM 660 N N . VAL A 1 91 ? -1.379 38.846 22.680 1.00 37.97 91 VAL A N 1
ATOM 661 C CA . VAL A 1 91 ? -0.427 39.899 22.296 1.00 37.97 91 VAL A CA 1
ATOM 662 C C . VAL A 1 91 ? 0.700 39.243 21.506 1.00 37.97 91 VAL A C 1
ATOM 664 O O . VAL A 1 91 ? 1.415 38.397 22.037 1.00 37.97 91 VAL A O 1
ATOM 667 N N . GLU A 1 92 ? 0.844 39.633 20.244 1.00 37.66 92 GLU A N 1
ATOM 668 C CA . GLU A 1 92 ? 1.922 39.205 19.353 1.00 37.66 92 GLU A CA 1
ATOM 669 C C . GLU A 1 92 ? 3.156 40.097 19.560 1.00 37.66 92 GLU A C 1
ATOM 671 O O . GLU A 1 92 ? 3.064 41.326 19.511 1.00 37.66 92 GLU A O 1
ATOM 676 N N . VAL A 1 93 ? 4.320 39.486 19.796 1.00 39.09 93 VAL A N 1
ATOM 677 C CA . VAL A 1 93 ? 5.618 40.173 19.814 1.00 39.09 93 VAL A CA 1
ATOM 678 C C . VAL A 1 93 ? 6.433 39.656 18.634 1.00 39.09 93 VAL A C 1
ATOM 680 O O . VAL A 1 93 ? 6.867 38.508 18.625 1.00 39.09 93 VAL A O 1
ATOM 683 N N . THR A 1 94 ? 6.638 40.513 17.637 1.00 38.62 94 THR A N 1
ATOM 684 C CA . THR A 1 94 ? 7.464 40.233 16.458 1.00 38.62 94 THR A CA 1
ATOM 685 C C . THR A 1 94 ? 8.935 40.499 16.781 1.00 38.62 94 THR A C 1
ATOM 687 O O . THR A 1 94 ? 9.303 41.628 17.108 1.00 38.62 94 THR A O 1
ATOM 690 N N . ALA A 1 95 ? 9.786 39.479 16.663 1.00 41.38 95 ALA A N 1
ATOM 691 C CA . ALA A 1 95 ? 11.238 39.633 16.681 1.00 41.38 95 ALA A CA 1
ATOM 692 C C . ALA A 1 95 ? 11.794 39.450 15.262 1.00 41.38 95 ALA A C 1
ATOM 694 O O . ALA A 1 95 ? 11.572 38.423 14.624 1.00 41.38 95 ALA A O 1
ATOM 695 N N . THR A 1 96 ? 12.514 40.458 14.773 1.00 37.41 96 THR A N 1
ATOM 696 C CA . THR A 1 96 ? 13.175 40.465 13.461 1.00 37.41 96 THR A CA 1
ATOM 697 C C . THR A 1 96 ? 14.572 39.841 13.576 1.00 37.41 96 THR A C 1
ATOM 699 O O . THR A 1 96 ? 15.357 40.326 14.394 1.00 37.41 96 THR A O 1
ATOM 702 N N . PRO A 1 97 ? 14.940 38.824 12.775 1.00 50.47 97 PRO A N 1
ATOM 703 C CA . PRO A 1 97 ? 16.317 38.346 12.729 1.00 50.47 97 PRO A CA 1
ATOM 704 C C . PRO A 1 97 ? 17.175 39.194 11.776 1.00 50.47 97 PRO A C 1
ATOM 706 O O . PRO A 1 97 ? 16.803 39.453 10.631 1.00 50.47 97 PRO A O 1
ATOM 709 N N . THR A 1 98 ? 18.352 39.597 12.255 1.00 35.72 98 THR A N 1
ATOM 710 C CA . THR A 1 98 ? 19.433 40.193 11.457 1.00 35.72 98 THR A CA 1
ATOM 711 C C . THR A 1 98 ? 20.374 39.075 11.011 1.00 35.72 98 THR A C 1
ATOM 713 O O . THR A 1 98 ? 20.898 38.348 11.852 1.00 35.72 98 THR A O 1
ATOM 716 N N . VAL A 1 99 ? 20.591 38.935 9.702 1.00 44.06 99 VAL A N 1
ATOM 717 C CA . VAL A 1 99 ? 21.538 37.974 9.116 1.00 44.06 99 VAL A CA 1
ATOM 718 C C . VAL A 1 99 ? 22.869 38.685 8.863 1.00 44.06 99 VAL A C 1
ATOM 720 O O . VAL A 1 99 ? 22.923 39.630 8.078 1.00 44.06 99 VAL A O 1
ATOM 723 N N . GLU A 1 100 ? 23.935 38.229 9.522 1.00 34.22 100 GLU A N 1
ATOM 724 C CA . GLU A 1 100 ? 25.319 38.585 9.193 1.00 34.22 100 GLU A CA 1
ATOM 725 C C . GLU A 1 100 ? 25.918 37.537 8.247 1.00 34.22 100 GLU A C 1
ATOM 727 O O . GLU A 1 100 ? 25.916 36.339 8.526 1.00 34.22 100 GLU A O 1
ATOM 732 N N . THR A 1 101 ? 26.442 38.008 7.118 1.00 36.59 101 THR A N 1
ATOM 733 C CA . THR A 1 101 ? 27.102 37.205 6.084 1.00 36.59 101 THR A CA 1
ATOM 734 C C . THR A 1 101 ? 28.610 37.145 6.345 1.00 36.59 101 THR A C 1
ATOM 736 O O . THR A 1 101 ? 29.246 38.202 6.366 1.00 36.59 101 THR A O 1
ATOM 739 N N . PRO A 1 102 ? 29.243 35.964 6.461 1.00 44.47 102 PRO A N 1
ATOM 740 C CA . PRO A 1 102 ? 30.691 35.870 6.362 1.00 44.47 102 PRO A CA 1
ATOM 741 C C . PRO A 1 102 ? 31.129 35.680 4.903 1.00 44.47 102 PRO A C 1
ATOM 743 O O . PRO A 1 102 ? 30.699 34.764 4.205 1.00 44.47 102 PRO A O 1
ATOM 746 N N . SER A 1 103 ? 32.017 36.572 4.463 1.00 36.69 103 SER A N 1
ATOM 747 C CA . SER A 1 103 ? 32.814 36.454 3.240 1.00 36.69 103 SER A CA 1
ATOM 748 C C . SER A 1 103 ? 33.990 35.503 3.477 1.00 36.69 103 SER A C 1
ATOM 750 O O . SER A 1 103 ? 34.627 35.550 4.531 1.00 36.69 103 SER A O 1
ATOM 752 N N . SER A 1 104 ? 34.311 34.654 2.503 1.00 39.06 104 SER A N 1
ATOM 753 C CA . SER A 1 104 ? 35.580 33.923 2.453 1.00 39.06 104 SER A CA 1
ATOM 754 C C . SER A 1 104 ? 36.016 33.740 1.001 1.00 39.06 104 SER A C 1
ATOM 756 O O . SER A 1 104 ? 35.423 32.980 0.240 1.00 39.06 104 SER A O 1
ATOM 758 N N . GLU A 1 105 ? 37.065 34.474 0.635 1.00 36.94 105 GLU A N 1
ATOM 759 C CA . GLU A 1 105 ? 37.948 34.186 -0.493 1.00 36.94 105 GLU A CA 1
ATOM 760 C C . GLU A 1 105 ? 38.709 32.874 -0.240 1.00 36.94 105 GLU A C 1
ATOM 762 O O . GLU A 1 105 ? 39.117 32.619 0.892 1.00 36.94 105 GLU A O 1
ATOM 767 N N . SER A 1 106 ? 38.985 32.089 -1.290 1.00 33.91 106 SER A N 1
ATOM 768 C CA . SER A 1 106 ? 40.362 31.724 -1.683 1.00 33.91 106 SER A CA 1
ATOM 769 C C . SER A 1 106 ? 40.411 30.597 -2.732 1.00 33.91 106 SER A C 1
ATOM 771 O O . SER A 1 106 ? 39.937 29.489 -2.513 1.00 33.91 106 SER A O 1
ATOM 773 N N . SER A 1 107 ? 41.091 30.935 -3.830 1.00 33.69 107 SER A N 1
ATOM 774 C CA . SER A 1 107 ? 42.098 30.174 -4.591 1.00 33.69 107 SER A CA 1
ATOM 775 C C . SER A 1 107 ? 41.763 28.862 -5.312 1.00 33.69 107 SER A C 1
ATOM 777 O O . SER A 1 107 ? 41.521 27.807 -4.737 1.00 33.69 107 SER A O 1
ATOM 779 N N . ALA A 1 108 ? 41.957 28.948 -6.630 1.00 40.38 108 ALA A N 1
ATOM 780 C CA . ALA A 1 108 ? 42.130 27.861 -7.578 1.00 40.38 108 ALA A CA 1
ATOM 781 C C . ALA A 1 108 ? 43.406 27.039 -7.325 1.00 40.38 108 ALA A C 1
ATOM 783 O O . ALA A 1 108 ? 44.448 27.587 -6.964 1.00 40.38 108 ALA A O 1
ATOM 784 N N . THR A 1 109 ? 43.371 25.743 -7.645 1.00 32.69 109 THR A N 1
ATOM 785 C CA . THR A 1 109 ? 44.554 24.972 -8.058 1.00 32.69 109 THR A CA 1
ATOM 786 C C . THR A 1 109 ? 44.139 23.877 -9.048 1.00 32.69 109 THR A C 1
ATOM 788 O O . THR A 1 109 ? 43.114 23.226 -8.889 1.00 32.69 109 THR A O 1
ATOM 791 N N . SER A 1 110 ? 44.942 23.760 -10.104 1.00 39.47 110 SER A N 1
ATOM 792 C CA . SER A 1 110 ? 44.830 22.889 -11.277 1.00 39.47 110 SER A CA 1
ATOM 793 C C . SER A 1 110 ? 45.515 21.532 -11.060 1.00 39.47 110 SER A C 1
ATOM 795 O O . SER A 1 110 ? 46.534 21.472 -10.379 1.00 39.47 110 SER A O 1
ATOM 797 N N . GLY A 1 111 ? 45.037 20.502 -11.766 1.00 32.72 111 GLY A N 1
ATOM 798 C CA . GLY A 1 111 ? 45.662 19.181 -11.953 1.00 32.72 111 GLY A CA 1
ATOM 799 C C . GLY A 1 111 ? 44.603 18.085 -11.791 1.00 32.72 111 GLY A C 1
ATOM 800 O O . GLY A 1 111 ? 43.781 18.182 -10.897 1.00 32.72 111 GLY A O 1
ATOM 801 N N . GLU A 1 112 ? 44.481 17.036 -12.594 1.00 37.72 112 GLU A N 1
ATOM 802 C CA . GLU A 1 112 ? 45.317 16.443 -13.632 1.00 37.72 112 GLU A CA 1
ATOM 803 C C . GLU A 1 112 ? 44.402 15.433 -14.364 1.00 37.72 112 GLU A C 1
ATOM 805 O O . GLU A 1 112 ? 43.555 14.795 -13.736 1.00 37.72 112 GLU A O 1
ATOM 810 N N . ALA A 1 113 ? 44.499 15.323 -15.691 1.00 39.88 113 ALA A N 1
ATOM 811 C CA . ALA A 1 113 ? 43.625 14.459 -16.485 1.00 39.88 113 ALA A CA 1
ATOM 812 C C . ALA A 1 113 ? 44.116 13.002 -16.455 1.00 39.88 113 ALA A C 1
ATOM 814 O O . ALA A 1 113 ? 45.179 12.689 -16.991 1.00 39.88 113 ALA A O 1
ATOM 815 N N . VAL A 1 114 ? 43.321 12.097 -15.878 1.00 36.16 114 VAL A N 1
ATOM 816 C CA . VAL A 1 114 ? 43.552 10.647 -15.961 1.00 36.16 114 VAL A CA 1
ATOM 817 C C . VAL A 1 114 ? 42.914 10.124 -17.245 1.00 36.16 114 VAL A C 1
ATOM 819 O O . VAL A 1 114 ? 41.701 10.181 -17.427 1.00 36.16 114 VAL A O 1
ATOM 822 N N . THR A 1 115 ? 43.751 9.625 -18.152 1.00 33.59 115 THR A N 1
ATOM 823 C CA . THR A 1 115 ? 43.327 8.992 -19.406 1.00 33.59 115 THR A CA 1
ATOM 824 C C . THR A 1 115 ? 43.187 7.489 -19.159 1.00 33.59 115 THR A C 1
ATOM 826 O O . THR A 1 115 ? 44.180 6.823 -18.875 1.00 33.59 115 THR A O 1
ATOM 829 N N . LEU A 1 116 ? 41.967 6.952 -19.239 1.00 32.00 116 LEU A N 1
ATOM 830 C CA . LEU A 1 116 ? 41.711 5.509 -19.202 1.00 32.00 116 LEU A CA 1
ATOM 831 C C . LEU A 1 116 ? 41.703 4.960 -20.632 1.00 32.00 116 LEU A C 1
ATOM 833 O O . LEU A 1 116 ? 40.811 5.255 -21.425 1.00 32.00 116 LEU A O 1
ATOM 837 N N . THR A 1 117 ? 42.709 4.156 -20.960 1.00 31.42 117 THR A N 1
ATOM 838 C CA . THR A 1 117 ? 42.793 3.425 -22.226 1.00 31.42 117 THR A CA 1
ATOM 839 C C . THR A 1 117 ? 41.988 2.132 -22.100 1.00 31.42 117 THR A C 1
ATOM 841 O O . THR A 1 117 ? 42.424 1.190 -21.442 1.00 31.42 117 THR A O 1
ATOM 844 N N . VAL A 1 118 ? 40.805 2.082 -22.715 1.00 37.41 118 VAL A N 1
ATOM 845 C CA . VAL A 1 118 ? 39.997 0.857 -22.816 1.00 37.41 118 VAL A CA 1
ATOM 846 C C . VAL A 1 118 ? 40.505 0.025 -23.992 1.00 37.41 118 VAL A C 1
ATOM 848 O O . VAL A 1 118 ? 40.610 0.508 -25.119 1.00 37.41 118 VAL A O 1
ATOM 851 N N . GLN A 1 119 ? 40.844 -1.231 -23.717 1.00 39.75 119 GLN A N 1
ATOM 852 C CA . GLN A 1 119 ? 41.281 -2.206 -24.707 1.00 39.75 119 GLN A CA 1
ATOM 853 C C . GLN A 1 119 ? 40.055 -2.916 -25.311 1.00 39.75 119 GLN A C 1
ATOM 855 O O . GLN A 1 119 ? 39.267 -3.480 -24.552 1.00 39.75 119 GLN A O 1
ATOM 860 N N . PRO A 1 120 ? 39.859 -2.910 -26.642 1.00 34.72 120 PRO A N 1
ATOM 861 C CA . PRO A 1 120 ? 38.719 -3.584 -27.253 1.00 34.72 120 PRO A CA 1
ATOM 862 C C . PRO A 1 120 ? 38.928 -5.104 -27.266 1.00 34.72 120 PRO A C 1
ATOM 864 O O . PRO A 1 120 ? 39.932 -5.606 -27.775 1.00 34.72 120 PRO A O 1
ATOM 867 N N . LEU A 1 121 ? 37.956 -5.833 -26.717 1.00 34.91 121 LEU A N 1
ATOM 868 C CA . LEU A 1 121 ? 37.826 -7.279 -26.868 1.00 34.91 121 LEU A CA 1
ATOM 869 C C . LEU A 1 121 ? 37.148 -7.576 -28.210 1.00 34.91 121 LEU A C 1
ATOM 871 O O . LEU A 1 121 ? 36.037 -7.133 -28.480 1.00 34.91 121 LEU A O 1
ATOM 875 N N . THR A 1 122 ? 37.843 -8.333 -29.050 1.00 35.59 122 THR A N 1
ATOM 876 C CA . THR A 1 122 ? 37.338 -8.948 -30.283 1.00 35.59 122 THR A CA 1
ATOM 877 C C . THR A 1 122 ? 36.395 -10.113 -29.978 1.00 35.59 122 THR A C 1
ATOM 879 O O . THR A 1 122 ? 36.843 -11.070 -29.341 1.00 35.59 122 THR A O 1
ATOM 882 N N . PRO A 1 123 ? 35.162 -10.126 -30.509 1.00 37.97 123 PRO A N 1
ATOM 883 C CA . PRO A 1 123 ? 34.409 -11.356 -30.687 1.00 37.97 123 PRO A CA 1
ATOM 884 C C . PRO A 1 123 ? 34.792 -12.029 -32.013 1.00 37.97 123 PRO A C 1
ATOM 886 O O . PRO A 1 123 ? 34.737 -11.439 -33.090 1.00 37.97 123 PRO A O 1
ATOM 889 N N . SER A 1 124 ? 35.197 -13.292 -31.905 1.00 34.00 124 SER A N 1
ATOM 890 C CA . SER A 1 124 ? 35.355 -14.242 -33.000 1.00 34.00 124 SER A CA 1
ATOM 891 C C . SER A 1 124 ? 34.301 -15.326 -32.800 1.00 34.00 124 SER A C 1
ATOM 893 O O . SER A 1 124 ? 34.324 -15.975 -31.758 1.00 34.00 124 SER A O 1
ATOM 895 N N . ALA A 1 125 ? 33.379 -15.477 -33.755 1.00 35.12 125 ALA A N 1
ATOM 896 C CA . ALA A 1 125 ? 32.856 -16.760 -34.240 1.00 35.12 125 ALA A CA 1
ATOM 897 C C . ALA A 1 125 ? 31.674 -16.543 -35.202 1.00 35.12 125 ALA A C 1
ATOM 899 O O . ALA A 1 125 ? 30.621 -16.038 -34.822 1.00 35.12 125 ALA A O 1
ATOM 900 N N . ASP A 1 126 ? 31.879 -16.988 -36.441 1.00 31.77 126 ASP A N 1
ATOM 901 C CA . ASP A 1 126 ? 30.863 -17.334 -37.435 1.00 31.77 126 ASP A CA 1
ATOM 902 C C . ASP A 1 126 ? 29.964 -18.484 -36.962 1.00 31.77 126 ASP A C 1
ATOM 904 O O . ASP A 1 126 ? 30.509 -19.483 -36.502 1.00 31.77 126 ASP A O 1
ATOM 908 N N . VAL A 1 127 ? 28.647 -18.410 -37.215 1.00 33.47 127 VAL A N 1
ATOM 909 C CA . VAL A 1 127 ? 27.739 -19.530 -37.586 1.00 33.47 127 VAL A CA 1
ATOM 910 C C . VAL A 1 127 ? 26.490 -18.890 -38.236 1.00 33.47 127 VAL A C 1
ATOM 912 O O . VAL A 1 127 ? 25.763 -18.159 -37.583 1.00 33.47 127 VAL A O 1
ATOM 915 N N . SER A 1 128 ? 26.334 -18.891 -39.563 1.00 33.44 128 SER A N 1
ATOM 916 C CA . SER A 1 128 ? 25.768 -19.926 -40.454 1.00 33.44 128 SER A CA 1
ATOM 917 C C . SER A 1 128 ? 24.251 -19.820 -40.715 1.00 33.44 128 SER A C 1
ATOM 919 O O . SER A 1 128 ? 23.430 -20.159 -39.876 1.00 33.44 128 SER A O 1
ATOM 921 N N . THR A 1 129 ? 23.959 -19.435 -41.967 1.00 32.75 129 THR A N 1
ATOM 922 C CA . THR A 1 129 ? 22.843 -19.796 -42.871 1.00 32.75 129 THR A CA 1
ATOM 923 C C . THR A 1 129 ? 21.390 -19.827 -42.375 1.00 32.75 129 THR A C 1
ATOM 925 O O . THR A 1 129 ? 20.964 -20.704 -41.635 1.00 32.75 129 THR 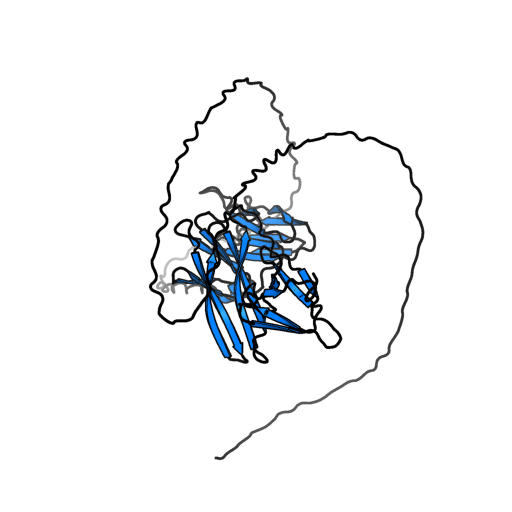A O 1
ATOM 928 N N . THR A 1 130 ? 20.546 -19.010 -43.018 1.00 34.72 130 THR A N 1
ATOM 929 C CA . THR A 1 130 ? 19.177 -19.417 -43.370 1.00 34.72 130 THR A CA 1
ATOM 930 C C . THR A 1 130 ? 18.853 -19.008 -44.807 1.00 34.72 130 THR A C 1
ATOM 932 O O . THR A 1 130 ? 19.324 -18.008 -45.341 1.00 34.72 130 THR A O 1
ATOM 935 N N . GLN A 1 131 ? 18.133 -19.918 -45.442 1.00 38.25 131 GLN A N 1
ATOM 936 C CA . GLN A 1 131 ? 17.948 -20.171 -46.857 1.00 38.25 131 GLN A CA 1
ATOM 937 C C . GLN A 1 131 ? 16.857 -19.258 -47.442 1.00 38.25 131 GLN A C 1
ATOM 939 O O . GLN A 1 131 ? 15.748 -19.204 -46.919 1.00 38.25 131 GLN A O 1
ATOM 944 N N . LEU A 1 132 ? 17.156 -18.562 -48.543 1.00 33.22 132 LEU A N 1
ATOM 945 C CA . LEU A 1 132 ? 16.164 -17.819 -49.326 1.00 33.22 132 LEU A CA 1
ATOM 946 C C . LEU A 1 132 ? 15.328 -18.799 -50.157 1.00 33.22 132 LEU A C 1
ATOM 948 O O . LEU A 1 132 ? 15.844 -19.438 -51.075 1.00 33.22 132 LEU A O 1
ATOM 952 N N . ILE A 1 133 ? 14.031 -18.887 -49.865 1.00 43.47 133 ILE A N 1
ATOM 953 C CA . ILE A 1 133 ? 13.049 -19.498 -50.763 1.00 43.47 133 ILE A CA 1
ATOM 954 C C . ILE A 1 133 ? 12.603 -18.408 -51.740 1.00 43.47 133 ILE A C 1
ATOM 956 O O . ILE A 1 133 ? 11.913 -17.464 -51.371 1.00 43.47 133 ILE A O 1
ATOM 960 N N . SER A 1 134 ? 13.057 -18.526 -52.987 1.00 37.97 134 SER A N 1
ATOM 961 C CA . SER A 1 134 ? 12.528 -17.775 -54.126 1.00 37.97 134 SER A CA 1
ATOM 962 C C . SER A 1 134 ? 11.351 -18.547 -54.716 1.00 37.97 134 SER A C 1
ATOM 964 O O . SER A 1 134 ? 11.531 -19.685 -55.148 1.00 37.97 134 SER A O 1
ATOM 966 N N . GLU A 1 135 ? 10.172 -17.930 -54.767 1.00 47.47 135 GLU A N 1
ATOM 967 C CA . GLU A 1 135 ? 9.057 -18.406 -55.590 1.00 47.47 135 GLU A CA 1
ATOM 968 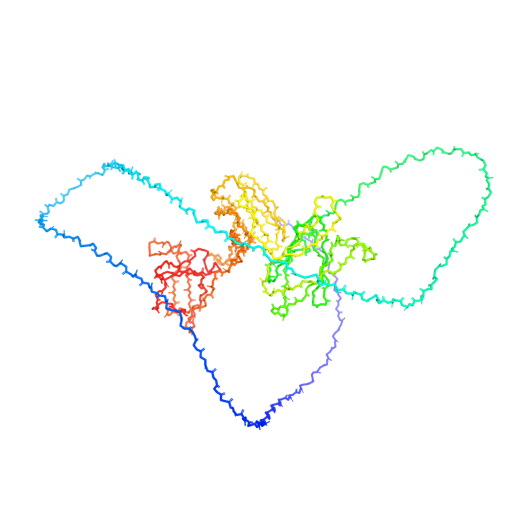C C . GLU A 1 135 ? 9.022 -17.689 -56.952 1.00 47.47 135 GLU A C 1
ATOM 970 O O . GLU A 1 135 ? 9.495 -16.555 -57.078 1.00 47.47 135 GLU A O 1
ATOM 975 N N . PRO A 1 136 ? 8.526 -18.368 -58.003 1.00 57.50 136 PRO A N 1
ATOM 976 C CA . PRO A 1 136 ? 8.766 -17.974 -59.382 1.00 57.50 136 PRO A CA 1
ATOM 977 C C . PRO A 1 136 ? 7.787 -16.914 -59.900 1.00 57.50 136 PRO A C 1
ATOM 979 O O . PRO A 1 136 ? 6.586 -16.945 -59.643 1.00 57.50 136 PRO A O 1
ATOM 982 N N . LEU A 1 137 ? 8.318 -16.037 -60.757 1.00 48.25 137 LEU A N 1
ATOM 983 C CA . LEU A 1 137 ? 7.547 -15.233 -61.703 1.00 48.25 137 LEU A CA 1
ATOM 984 C C . LEU A 1 137 ? 6.723 -16.140 -62.635 1.00 48.25 137 LEU A C 1
ATOM 986 O O . LEU A 1 137 ? 7.282 -16.949 -63.376 1.00 48.25 137 LEU A O 1
ATOM 990 N N . GLY A 1 138 ? 5.408 -15.916 -62.665 1.00 42.38 138 GLY A N 1
ATOM 991 C CA . GLY A 1 138 ? 4.479 -16.468 -63.649 1.00 42.38 138 GLY A CA 1
ATOM 992 C C . GLY A 1 138 ? 3.489 -15.407 -64.146 1.00 42.38 138 GLY A C 1
ATOM 993 O O . GLY A 1 138 ? 2.516 -15.113 -63.472 1.00 42.38 138 GLY A O 1
ATOM 994 N N . THR A 1 139 ? 3.819 -14.836 -65.309 1.00 43.75 139 THR A N 1
ATOM 995 C CA . THR A 1 139 ? 3.016 -14.358 -66.466 1.00 43.75 139 THR A CA 1
ATOM 996 C C . THR A 1 139 ? 1.589 -13.774 -66.279 1.00 43.75 139 THR A C 1
ATOM 998 O O . THR A 1 139 ? 0.758 -14.366 -65.599 1.00 43.75 139 THR A O 1
ATOM 1001 N N . PRO A 1 140 ? 1.239 -12.664 -66.977 1.00 53.31 140 PRO A N 1
ATOM 1002 C CA . PRO A 1 140 ? 0.013 -11.900 -66.745 1.00 53.31 140 PRO A CA 1
ATOM 1003 C C . PRO A 1 140 ? -1.190 -12.442 -67.531 1.00 53.31 140 PRO A C 1
ATOM 1005 O O . PRO A 1 140 ? -1.058 -12.819 -68.696 1.00 53.31 140 PRO A O 1
ATOM 1008 N N . LEU A 1 141 ? -2.383 -12.375 -66.936 1.00 42.84 141 LEU A N 1
ATOM 1009 C CA . LEU A 1 141 ? -3.655 -12.476 -67.653 1.00 42.84 141 LEU A CA 1
ATOM 1010 C C . LEU A 1 141 ? -4.607 -11.360 -67.219 1.00 42.84 141 LEU A C 1
ATOM 1012 O O . LEU A 1 141 ? -4.714 -10.999 -66.051 1.00 42.84 141 LEU A O 1
ATOM 1016 N N . SER A 1 142 ? -5.235 -10.790 -68.240 1.00 43.53 142 SER A N 1
ATOM 1017 C CA . SER A 1 142 ? -6.085 -9.612 -68.228 1.00 43.53 142 SER A CA 1
ATOM 1018 C C . SER A 1 142 ? -7.522 -9.947 -67.821 1.00 43.53 142 SER A C 1
ATOM 1020 O O . SER A 1 142 ? -8.076 -10.931 -68.300 1.00 43.53 142 SER A O 1
ATOM 1022 N N . SER A 1 143 ? -8.115 -9.030 -67.051 1.00 47.47 143 SER A N 1
ATOM 1023 C CA . SER A 1 143 ? -9.515 -8.589 -67.129 1.00 47.47 143 SER A CA 1
ATOM 1024 C C . SER A 1 143 ? -10.633 -9.613 -66.899 1.00 47.47 143 SER A C 1
ATOM 1026 O O . SER A 1 143 ? -11.160 -10.176 -67.851 1.00 47.47 143 SER A O 1
ATOM 1028 N N . GLU A 1 144 ? -11.167 -9.623 -65.677 1.00 40.00 144 GLU A N 1
ATOM 1029 C CA . GLU A 1 144 ? -12.604 -9.419 -65.436 1.00 40.00 144 GLU A CA 1
ATOM 1030 C C . GLU A 1 144 ? -12.772 -8.919 -63.996 1.00 40.00 144 GLU A C 1
ATOM 1032 O O . GLU A 1 144 ? -12.119 -9.442 -63.099 1.00 40.00 144 GLU A O 1
ATOM 1037 N N . ALA A 1 145 ? -13.558 -7.864 -63.774 1.00 53.31 145 ALA A N 1
ATOM 1038 C CA . ALA A 1 145 ? -13.782 -7.283 -62.452 1.00 53.31 145 ALA A CA 1
ATOM 1039 C C . ALA A 1 145 ? -14.983 -7.965 -61.773 1.00 53.31 145 ALA A C 1
ATOM 1041 O O . ALA A 1 145 ? -16.112 -7.751 -62.221 1.00 53.31 145 ALA A O 1
ATOM 1042 N N . PRO A 1 146 ? -14.798 -8.732 -60.683 1.00 49.25 146 PRO A N 1
ATOM 1043 C CA . PRO A 1 146 ? -15.887 -9.120 -59.803 1.00 49.25 146 PRO A CA 1
ATOM 1044 C C . PRO A 1 146 ? -16.056 -8.026 -58.744 1.00 49.25 146 PRO A C 1
ATOM 1046 O O . PRO A 1 146 ? -15.073 -7.509 -58.209 1.00 49.25 146 PRO A O 1
ATOM 1049 N N . GLY A 1 147 ? -17.305 -7.652 -58.466 1.00 48.34 147 GLY A N 1
ATOM 1050 C CA . GLY A 1 147 ? -17.654 -6.627 -57.482 1.00 48.34 147 GLY A CA 1
ATOM 1051 C C . GLY A 1 147 ? -16.909 -6.816 -56.160 1.00 48.34 147 GLY A C 1
ATOM 1052 O O . GLY A 1 147 ? -16.803 -7.932 -55.653 1.00 48.34 147 GLY A O 1
ATOM 1053 N N . ALA A 1 148 ? -16.378 -5.710 -55.639 1.00 47.84 148 ALA A N 1
ATOM 1054 C CA . ALA A 1 148 ? -15.684 -5.670 -54.364 1.00 47.84 148 ALA A CA 1
ATOM 1055 C C . ALA A 1 148 ? -16.560 -6.326 -53.280 1.00 47.84 148 ALA A C 1
ATOM 1057 O O . ALA A 1 148 ? -17.700 -5.887 -53.100 1.00 47.84 148 ALA A O 1
ATOM 1058 N N . PRO A 1 149 ? -16.074 -7.357 -52.565 1.00 53.28 149 PRO A N 1
ATOM 1059 C CA . PRO A 1 149 ? -16.724 -7.763 -51.336 1.00 53.28 149 PRO A CA 1
ATOM 1060 C C . PRO A 1 149 ? -16.652 -6.564 -50.394 1.00 53.28 149 PRO A C 1
ATOM 1062 O O . PRO A 1 149 ? -15.573 -6.035 -50.125 1.00 53.28 149 PRO A O 1
ATOM 1065 N N . GLU A 1 150 ? -17.823 -6.102 -49.967 1.00 57.94 150 GLU A N 1
ATOM 1066 C CA . GLU A 1 150 ? -17.975 -5.135 -48.891 1.00 57.94 150 GLU A CA 1
ATOM 1067 C C . GLU A 1 150 ? -17.116 -5.621 -47.724 1.00 57.94 150 GLU A C 1
ATOM 1069 O O . GLU A 1 150 ? -17.354 -6.695 -47.165 1.00 57.94 150 GLU A O 1
ATOM 1074 N N . ALA A 1 151 ? -16.029 -4.893 -47.459 1.00 52.50 151 ALA A N 1
ATOM 1075 C CA . ALA A 1 151 ? -15.09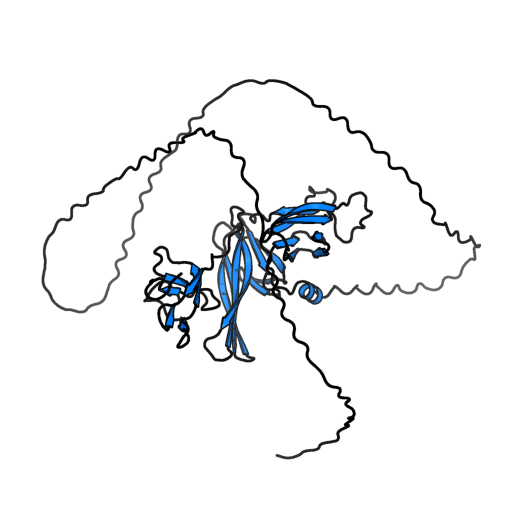5 -5.221 -46.404 1.00 52.50 151 ALA A CA 1
ATOM 1076 C C . ALA A 1 151 ? -15.883 -5.206 -45.097 1.00 52.50 151 ALA A C 1
ATOM 1078 O O . ALA A 1 151 ? -16.274 -4.140 -44.618 1.00 52.50 151 ALA A O 1
ATOM 1079 N N . ALA A 1 152 ? -16.161 -6.397 -44.562 1.00 57.34 152 ALA A N 1
ATOM 1080 C CA . ALA A 1 152 ? -16.730 -6.543 -43.239 1.00 57.34 152 ALA A CA 1
ATOM 1081 C C . ALA A 1 152 ? -15.861 -5.715 -42.292 1.00 57.34 152 ALA A C 1
ATOM 1083 O O . ALA A 1 152 ? -14.647 -5.930 -42.213 1.00 57.34 152 ALA A O 1
ATOM 1084 N N . ALA A 1 153 ? -16.477 -4.717 -41.656 1.00 59.59 153 ALA A N 1
ATOM 1085 C CA . ALA A 1 153 ? -15.806 -3.877 -40.681 1.00 59.59 153 ALA A CA 1
ATOM 1086 C C . ALA A 1 153 ? -15.061 -4.786 -39.688 1.00 59.59 153 ALA A C 1
ATOM 1088 O O . ALA A 1 153 ? -15.634 -5.803 -39.277 1.00 59.59 153 ALA A O 1
ATOM 1089 N N . PRO A 1 154 ? -13.798 -4.477 -39.334 1.00 59.44 154 PRO A N 1
ATOM 1090 C CA . PRO A 1 154 ? -13.065 -5.275 -38.366 1.00 59.44 154 PRO A CA 1
ATOM 1091 C C . PRO A 1 154 ? -13.917 -5.371 -37.104 1.00 59.44 154 PRO A C 1
ATOM 1093 O O . PRO A 1 154 ? -14.289 -4.357 -36.511 1.00 59.44 154 PRO A O 1
ATOM 1096 N N . SER A 1 155 ? -14.287 -6.602 -36.749 1.00 54.22 155 SER A N 1
ATOM 1097 C CA . SER A 1 155 ? -14.978 -6.871 -35.496 1.00 54.22 155 SER A CA 1
ATOM 1098 C C . SER A 1 155 ? -14.112 -6.289 -34.376 1.00 54.22 155 SER A C 1
ATOM 1100 O O . SER A 1 155 ? -12.906 -6.553 -34.384 1.00 54.22 155 SER A O 1
ATOM 1102 N N . PRO A 1 156 ? -14.663 -5.477 -33.457 1.00 62.28 156 PRO A N 1
ATOM 1103 C CA . PRO A 1 156 ? -13.864 -4.893 -32.391 1.00 62.28 156 PRO A CA 1
ATOM 1104 C C . PRO A 1 156 ? -13.193 -6.025 -31.612 1.00 62.28 156 PRO A C 1
ATOM 1106 O O . PRO A 1 156 ? -13.865 -6.958 -31.165 1.00 62.28 156 PRO A O 1
ATOM 1109 N N . THR A 1 157 ? -11.866 -5.963 -31.499 1.00 60.44 157 THR A N 1
ATOM 1110 C CA . THR A 1 157 ? -11.107 -6.831 -30.599 1.00 60.44 157 THR A CA 1
ATOM 1111 C C . THR A 1 157 ? -11.718 -6.677 -29.207 1.00 60.44 157 THR A C 1
ATOM 1113 O O . THR A 1 157 ? -11.866 -5.538 -28.757 1.00 60.44 157 THR A O 1
ATOM 1116 N N . PRO A 1 158 ? -12.135 -7.767 -28.539 1.00 60.09 158 PRO A N 1
ATOM 1117 C CA . PRO A 1 158 ? -12.735 -7.661 -27.219 1.00 60.09 158 PRO A CA 1
ATOM 1118 C C . PRO A 1 158 ? -11.735 -6.998 -26.270 1.00 60.09 158 PRO A C 1
ATOM 1120 O O . PRO A 1 158 ? -10.596 -7.449 -26.151 1.00 60.09 158 PRO A O 1
ATOM 1123 N N . THR A 1 159 ? -12.159 -5.914 -25.619 1.00 66.12 159 THR A N 1
ATOM 1124 C CA . THR A 1 159 ? -11.413 -5.307 -24.515 1.00 66.12 159 THR A CA 1
ATOM 1125 C C . THR A 1 159 ? -11.173 -6.388 -23.456 1.00 66.12 159 THR A C 1
ATOM 1127 O O . THR A 1 159 ? -12.136 -7.069 -23.091 1.00 66.12 159 THR A O 1
ATOM 1130 N N . PRO A 1 160 ? -9.927 -6.596 -22.992 1.00 68.19 160 PRO A N 1
ATOM 1131 C CA . PRO A 1 160 ? -9.631 -7.612 -21.990 1.00 68.19 160 PRO A CA 1
ATOM 1132 C C . PRO A 1 160 ? -10.455 -7.371 -20.722 1.00 68.19 160 PRO A C 1
ATOM 1134 O O . PRO A 1 160 ? -10.620 -6.235 -20.278 1.00 68.19 160 PRO A O 1
ATOM 1137 N N . ASP A 1 161 ? -10.996 -8.454 -20.169 1.00 78.50 161 ASP A N 1
ATOM 1138 C CA . ASP A 1 161 ? -11.816 -8.430 -18.962 1.00 78.50 161 ASP A CA 1
ATOM 1139 C C . ASP A 1 161 ? -10.948 -8.027 -17.750 1.00 78.50 161 ASP A C 1
ATOM 1141 O O . ASP A 1 161 ? -9.988 -8.741 -17.433 1.00 78.50 161 ASP A O 1
ATOM 1145 N N . PRO A 1 162 ? -11.253 -6.909 -17.062 1.00 82.19 162 PRO A N 1
ATOM 1146 C CA . PRO A 1 162 ? -10.472 -6.446 -15.916 1.00 82.19 162 PRO A CA 1
ATOM 1147 C C . PRO A 1 162 ? -10.450 -7.453 -14.758 1.00 82.19 162 PRO A C 1
ATOM 1149 O O . PRO A 1 162 ? -9.528 -7.415 -13.951 1.00 82.19 162 PRO A O 1
ATOM 1152 N N . SER A 1 163 ? -11.406 -8.384 -14.688 1.00 87.06 163 SER A N 1
ATOM 1153 C CA . SER A 1 163 ? -11.443 -9.407 -13.638 1.00 87.06 163 SER A CA 1
ATOM 1154 C C . SER A 1 163 ? -10.327 -10.450 -13.765 1.00 87.06 163 SER A C 1
ATOM 1156 O O . SER A 1 163 ? -9.817 -10.926 -12.753 1.00 87.06 163 SER A O 1
ATOM 1158 N N . LEU A 1 164 ? -9.890 -10.774 -14.989 1.00 88.69 164 LEU A N 1
ATOM 1159 C CA . LEU A 1 164 ? -8.716 -11.632 -15.212 1.00 88.69 164 LEU A CA 1
ATOM 1160 C C . LEU A 1 164 ? -7.433 -10.917 -14.778 1.00 88.69 164 LEU A C 1
ATOM 1162 O O . LEU A 1 164 ? -6.547 -11.534 -14.190 1.00 88.69 164 LEU A O 1
ATOM 1166 N N . LEU A 1 165 ? -7.405 -9.607 -15.050 1.00 90.06 165 LEU A N 1
ATOM 1167 C CA . LEU A 1 165 ? -6.553 -8.592 -14.440 1.00 90.06 165 LEU A CA 1
ATOM 1168 C C . LEU A 1 165 ? -6.350 -8.834 -12.944 1.00 90.06 165 LEU A C 1
ATOM 1170 O O . LEU A 1 165 ? -5.291 -9.227 -12.460 1.00 90.06 165 LEU A O 1
ATOM 1174 N N . ASP A 1 166 ? -7.433 -8.583 -12.229 1.00 92.19 166 ASP A N 1
ATOM 1175 C CA . ASP A 1 166 ? -7.475 -8.586 -10.776 1.00 92.19 166 ASP A CA 1
ATOM 1176 C C . ASP A 1 166 ? -7.127 -9.956 -10.191 1.00 92.19 166 ASP A C 1
ATOM 1178 O O . ASP A 1 166 ? -6.388 -10.032 -9.214 1.00 92.19 166 ASP A O 1
ATOM 1182 N N . ALA A 1 167 ? -7.578 -11.044 -10.821 1.00 92.06 167 ALA A N 1
ATOM 1183 C CA . ALA A 1 167 ? -7.284 -12.403 -10.375 1.00 92.06 167 ALA A CA 1
ATOM 1184 C C . ALA A 1 167 ? -5.777 -12.714 -10.342 1.00 92.06 167 ALA A C 1
ATOM 1186 O O . ALA A 1 167 ? -5.325 -13.447 -9.464 1.00 92.06 167 ALA A O 1
ATOM 1187 N N . ALA A 1 168 ? -4.987 -12.144 -11.261 1.00 91.31 168 ALA A N 1
ATOM 1188 C CA . ALA A 1 168 ? -3.531 -12.303 -11.260 1.00 91.31 168 ALA A CA 1
ATOM 1189 C C . ALA A 1 168 ? -2.845 -11.591 -10.077 1.00 91.31 168 ALA A C 1
ATOM 1191 O O . ALA A 1 168 ? -1.711 -11.926 -9.742 1.00 91.31 168 ALA A O 1
ATOM 1192 N N . TYR A 1 169 ? -3.540 -10.645 -9.440 1.00 93.81 169 TYR A N 1
ATOM 1193 C CA . TYR A 1 169 ? -3.045 -9.809 -8.346 1.00 93.81 169 TYR A CA 1
ATOM 1194 C C . TYR A 1 169 ? -3.847 -9.980 -7.051 1.00 93.81 169 TYR A C 1
ATOM 1196 O O . TYR A 1 169 ? -3.708 -9.166 -6.144 1.00 93.81 169 TYR A O 1
ATOM 1204 N N . ALA A 1 170 ? -4.655 -11.039 -6.939 1.00 88.94 170 ALA A N 1
ATOM 1205 C CA . ALA A 1 170 ? -5.612 -11.223 -5.848 1.00 88.94 170 ALA A CA 1
ATOM 1206 C C . ALA A 1 170 ? -4.990 -11.610 -4.481 1.00 88.94 170 ALA A C 1
ATOM 1208 O O . ALA A 1 170 ? -5.667 -12.132 -3.598 1.00 88.94 170 ALA A O 1
ATOM 1209 N N . GLY A 1 171 ? -3.677 -11.435 -4.317 1.00 87.88 171 GLY A N 1
ATOM 1210 C CA . GLY A 1 171 ? -2.953 -11.749 -3.088 1.00 87.88 171 GLY A CA 1
ATOM 1211 C C . GLY A 1 171 ? -2.735 -10.512 -2.223 1.00 87.88 171 GLY A C 1
ATOM 1212 O O . GLY A 1 171 ? -2.545 -9.413 -2.745 1.00 87.88 171 GLY A O 1
ATOM 1213 N N . VAL A 1 172 ? -2.711 -10.708 -0.903 1.00 89.25 172 VAL A N 1
ATOM 1214 C CA . VAL A 1 172 ? -2.271 -9.675 0.045 1.00 89.25 172 VAL A CA 1
ATOM 1215 C C . VAL A 1 172 ? -0.821 -9.300 -0.275 1.00 89.25 172 VAL A C 1
ATOM 1217 O O . VAL A 1 172 ? 0.023 -10.176 -0.483 1.00 89.25 172 VAL A O 1
ATOM 1220 N N . LEU A 1 173 ? -0.532 -7.999 -0.338 1.00 91.62 173 LEU A N 1
ATOM 1221 C CA . LEU A 1 173 ? 0.825 -7.511 -0.583 1.00 91.62 173 LEU A CA 1
ATOM 1222 C C . LEU A 1 173 ? 1.635 -7.517 0.716 1.00 91.62 173 LEU A C 1
ATOM 1224 O O . LEU A 1 173 ? 1.409 -6.690 1.598 1.00 91.62 173 LEU A O 1
ATOM 1228 N N . GLU A 1 174 ? 2.610 -8.420 0.792 1.00 88.88 174 GLU A N 1
ATOM 1229 C CA . GLU A 1 174 ? 3.526 -8.586 1.925 1.00 88.88 174 GLU A CA 1
ATOM 1230 C C . GLU A 1 174 ? 4.969 -8.809 1.445 1.00 88.88 174 GLU A C 1
ATOM 1232 O O . GLU A 1 174 ? 5.204 -9.158 0.282 1.00 88.88 174 GLU A O 1
ATOM 1237 N N . GLY A 1 175 ? 5.931 -8.652 2.357 1.00 90.88 175 GLY A N 1
ATOM 1238 C CA . GLY A 1 175 ? 7.353 -8.820 2.073 1.00 90.88 175 GLY A CA 1
ATOM 1239 C C . GLY A 1 175 ? 7.948 -7.627 1.331 1.00 90.88 175 GLY A C 1
ATOM 1240 O O . GLY A 1 175 ? 7.499 -6.488 1.468 1.00 90.88 175 GLY A O 1
ATOM 1241 N N . THR A 1 176 ? 8.953 -7.896 0.499 1.00 93.62 176 THR A N 1
ATOM 1242 C CA . THR A 1 176 ? 9.564 -6.877 -0.359 1.00 93.62 176 THR A CA 1
ATOM 1243 C C . THR A 1 176 ? 8.600 -6.489 -1.477 1.00 93.62 176 THR A C 1
ATOM 1245 O O . THR A 1 176 ? 8.193 -7.338 -2.271 1.00 93.62 176 THR A O 1
ATOM 1248 N N . ILE A 1 177 ? 8.249 -5.209 -1.575 1.00 95.62 177 ILE A N 1
ATOM 1249 C CA . ILE A 1 177 ? 7.271 -4.723 -2.554 1.00 95.62 177 ILE A CA 1
ATOM 1250 C C . ILE A 1 177 ? 7.979 -4.126 -3.771 1.00 95.62 177 ILE A C 1
ATOM 1252 O O . ILE A 1 177 ? 8.860 -3.280 -3.634 1.00 95.62 177 ILE A O 1
ATOM 1256 N N . VAL A 1 178 ? 7.542 -4.518 -4.970 1.00 96.88 178 VAL A N 1
ATOM 1257 C CA . VAL A 1 178 ? 7.905 -3.869 -6.240 1.00 96.88 178 VAL A CA 1
ATOM 1258 C C . VAL A 1 178 ? 6.652 -3.281 -6.863 1.00 96.88 178 VAL A C 1
ATOM 1260 O O . VAL A 1 178 ? 5.736 -4.026 -7.211 1.00 96.88 178 VAL A O 1
ATOM 1263 N N . ALA A 1 179 ? 6.605 -1.962 -7.022 1.00 96.12 179 ALA A N 1
ATOM 1264 C CA . ALA A 1 179 ? 5.505 -1.260 -7.672 1.00 96.12 179 ALA A CA 1
ATOM 1265 C C . ALA A 1 179 ? 5.899 -0.785 -9.072 1.00 96.12 179 ALA A C 1
ATOM 1267 O O . ALA A 1 179 ? 6.916 -0.125 -9.255 1.00 96.12 179 ALA A O 1
ATOM 1268 N N . ASN A 1 180 ? 5.072 -1.070 -10.071 1.00 96.44 180 ASN A N 1
ATOM 1269 C CA . ASN A 1 180 ? 5.204 -0.491 -11.399 1.00 96.44 180 ASN A CA 1
ATOM 1270 C C . ASN A 1 180 ? 4.401 0.810 -11.460 1.00 96.44 180 ASN A C 1
ATOM 1272 O O . ASN A 1 180 ? 3.170 0.783 -11.460 1.00 96.44 180 ASN A O 1
ATOM 1276 N N . ARG A 1 181 ? 5.095 1.948 -11.526 1.00 93.31 181 ARG A N 1
ATOM 1277 C CA . ARG A 1 181 ? 4.493 3.290 -11.605 1.00 93.31 181 ARG A CA 1
ATOM 1278 C C . ARG A 1 181 ? 4.419 3.800 -13.047 1.00 93.31 181 ARG A C 1
ATOM 1280 O O . ARG A 1 181 ? 4.288 4.997 -13.281 1.00 93.31 181 ARG A O 1
ATOM 1287 N N . THR A 1 182 ? 4.541 2.901 -14.020 1.00 93.69 182 THR A N 1
ATOM 1288 C CA . THR A 1 182 ? 4.529 3.228 -15.447 1.00 93.69 182 THR A CA 1
ATOM 1289 C C . THR A 1 182 ? 3.309 2.640 -16.150 1.00 93.69 182 THR A C 1
ATOM 1291 O O . THR A 1 182 ? 2.625 1.753 -15.636 1.00 93.69 182 THR A O 1
ATOM 1294 N N . GLU A 1 183 ? 3.047 3.135 -17.359 1.00 92.94 183 GLU A N 1
ATOM 1295 C CA . GLU A 1 183 ? 2.031 2.595 -18.270 1.00 92.94 183 GLU A CA 1
ATOM 1296 C C . GLU A 1 183 ? 2.498 1.343 -19.039 1.00 92.94 183 GLU A C 1
ATOM 1298 O O . GLU A 1 183 ? 1.722 0.750 -19.788 1.00 92.94 183 GLU A O 1
ATOM 1303 N N . TRP A 1 184 ? 3.755 0.932 -18.845 1.00 94.12 184 TRP A N 1
ATOM 1304 C CA . TRP A 1 184 ? 4.398 -0.175 -19.549 1.00 94.12 184 TRP A CA 1
ATOM 1305 C C . TRP A 1 184 ? 4.353 -1.456 -18.723 1.00 94.12 184 TRP A C 1
ATOM 1307 O O . TRP A 1 184 ? 4.298 -1.421 -17.495 1.00 94.12 184 TRP A O 1
ATOM 1317 N N . ASN A 1 185 ? 4.395 -2.609 -19.386 1.00 95.69 185 ASN A N 1
ATOM 1318 C CA . ASN A 1 185 ? 4.590 -3.876 -18.690 1.00 95.69 185 ASN A CA 1
ATOM 1319 C C . ASN A 1 185 ? 6.055 -3.990 -18.271 1.00 95.69 185 ASN A C 1
ATOM 1321 O O . ASN A 1 185 ? 6.953 -3.795 -19.085 1.00 95.69 185 ASN A O 1
ATOM 1325 N N . VAL A 1 186 ? 6.291 -4.341 -17.016 1.00 97.12 186 VAL A N 1
ATOM 1326 C CA . VAL A 1 186 ? 7.630 -4.502 -16.454 1.00 97.12 186 VAL A CA 1
ATOM 1327 C C . VAL A 1 186 ? 7.965 -5.986 -16.374 1.00 97.12 186 VAL A C 1
ATOM 1329 O O . VAL A 1 186 ? 7.158 -6.777 -15.888 1.00 97.12 186 VAL A O 1
ATOM 1332 N N . THR A 1 187 ? 9.177 -6.365 -16.772 1.00 97.69 187 THR A N 1
ATOM 1333 C CA . THR A 1 187 ? 9.712 -7.711 -16.534 1.00 97.69 187 THR A CA 1
ATOM 1334 C C . THR A 1 187 ? 10.973 -7.619 -15.693 1.00 97.69 187 THR A C 1
ATOM 1336 O O . THR A 1 187 ? 11.862 -6.821 -15.979 1.00 97.69 187 THR A O 1
ATOM 1339 N N . PHE A 1 188 ? 11.079 -8.461 -14.669 1.00 97.75 188 PHE A N 1
ATOM 1340 C CA . PHE A 1 188 ? 12.287 -8.558 -13.856 1.00 97.75 188 PHE A CA 1
ATOM 1341 C C . PHE A 1 188 ? 12.573 -10.000 -13.430 1.00 97.75 188 PHE A C 1
ATOM 1343 O O . PHE A 1 188 ? 11.706 -10.871 -13.484 1.00 97.75 188 PHE A O 1
ATOM 1350 N N . PHE A 1 189 ? 13.809 -10.269 -13.023 1.00 97.38 189 PHE A N 1
ATOM 1351 C CA . PHE A 1 189 ? 14.284 -11.580 -12.596 1.00 97.38 189 PHE A CA 1
ATOM 1352 C C . PHE A 1 189 ? 14.890 -11.500 -11.196 1.00 97.38 189 PHE A C 1
ATOM 1354 O O . PHE A 1 189 ? 15.773 -10.679 -10.955 1.00 97.38 189 PHE A O 1
ATOM 1361 N N . VAL A 1 190 ? 14.437 -12.367 -10.290 1.00 96.19 190 VAL A N 1
ATOM 1362 C CA . VAL A 1 190 ? 14.945 -12.492 -8.914 1.00 96.19 190 VAL A CA 1
ATOM 1363 C C . VAL A 1 190 ? 15.027 -13.970 -8.558 1.00 96.19 190 VAL A C 1
ATOM 1365 O O . VAL A 1 190 ? 14.088 -14.721 -8.811 1.00 96.19 190 VAL A O 1
ATOM 1368 N N . ASP A 1 191 ? 16.146 -14.397 -7.968 1.00 90.88 191 ASP A N 1
ATOM 1369 C CA . ASP A 1 191 ? 16.330 -15.739 -7.391 1.00 90.88 191 ASP A CA 1
ATOM 1370 C C . ASP A 1 191 ? 15.930 -16.916 -8.310 1.00 90.88 191 ASP A C 1
ATOM 1372 O O . ASP A 1 191 ? 15.431 -17.947 -7.857 1.00 90.88 191 ASP A O 1
ATOM 1376 N N . GLY A 1 192 ? 16.173 -16.806 -9.620 1.00 91.38 192 GLY A N 1
ATOM 1377 C CA . GLY A 1 192 ? 15.843 -17.881 -10.566 1.00 91.38 192 GLY A CA 1
ATOM 1378 C C . GLY A 1 192 ? 14.440 -17.801 -11.166 1.00 91.38 192 GLY A C 1
ATOM 1379 O O . GLY A 1 192 ? 14.092 -18.665 -11.970 1.00 91.38 192 GLY A O 1
ATOM 1380 N N . VAL A 1 193 ? 13.648 -16.789 -10.807 1.00 95.56 193 VAL A N 1
ATOM 1381 C CA . VAL A 1 193 ? 12.260 -16.622 -11.246 1.00 95.56 193 VAL A CA 1
ATOM 1382 C C . VAL A 1 193 ? 12.102 -15.306 -12.003 1.00 95.56 193 VAL A C 1
ATOM 1384 O O . VAL A 1 193 ? 12.554 -14.256 -11.549 1.00 95.56 193 VAL A O 1
ATOM 1387 N N . THR A 1 194 ? 11.453 -15.367 -13.166 1.00 96.75 194 THR A N 1
ATOM 1388 C CA . THR A 1 194 ? 11.050 -14.185 -13.937 1.00 96.75 194 THR A CA 1
ATOM 1389 C C . THR A 1 194 ? 9.628 -13.791 -13.568 1.00 96.75 194 THR A C 1
ATOM 1391 O O . THR A 1 194 ? 8.721 -14.623 -13.597 1.00 96.75 194 THR A O 1
ATOM 1394 N N . TYR A 1 195 ? 9.436 -12.512 -13.283 1.00 97.06 195 TYR A N 1
ATOM 1395 C CA . TYR A 1 195 ? 8.159 -11.906 -12.948 1.00 97.06 195 TYR A CA 1
ATOM 1396 C C . TYR A 1 195 ? 7.758 -10.916 -14.037 1.00 97.06 195 TYR A C 1
ATOM 1398 O O . TYR A 1 195 ? 8.606 -10.225 -14.602 1.00 97.06 195 TYR A O 1
ATOM 1406 N N . ASN A 1 196 ? 6.456 -10.846 -14.307 1.00 96.56 196 ASN A N 1
ATOM 1407 C CA . ASN A 1 196 ? 5.859 -9.821 -15.154 1.00 96.56 196 ASN A CA 1
ATOM 1408 C C . ASN A 1 196 ? 4.890 -9.009 -14.303 1.00 96.56 196 ASN A C 1
ATOM 1410 O O . ASN A 1 196 ? 4.016 -9.570 -13.640 1.00 96.56 196 ASN A O 1
ATOM 1414 N N . LEU A 1 197 ? 5.062 -7.696 -14.321 1.00 96.44 197 LEU A N 1
ATOM 1415 C CA . LEU A 1 197 ? 4.291 -6.755 -13.538 1.00 96.44 197 LEU A CA 1
ATOM 1416 C C . LEU A 1 197 ? 3.554 -5.807 -14.479 1.00 96.44 197 LEU A C 1
ATOM 1418 O O . LEU A 1 197 ? 4.160 -5.039 -15.225 1.00 96.44 197 LEU A O 1
ATOM 1422 N N . ALA A 1 198 ? 2.229 -5.893 -14.456 1.00 96.19 198 ALA A N 1
ATOM 1423 C CA . ALA A 1 198 ? 1.362 -5.067 -15.272 1.00 96.19 198 ALA A CA 1
ATOM 1424 C C . ALA A 1 198 ? 1.486 -3.573 -14.910 1.00 96.19 198 ALA A C 1
ATOM 1426 O O . ALA A 1 198 ? 1.949 -3.241 -13.812 1.00 96.19 198 ALA A O 1
ATOM 1427 N N . PRO A 1 199 ? 1.060 -2.668 -15.808 1.00 94.62 199 PRO A N 1
ATOM 1428 C CA . PRO A 1 199 ? 1.018 -1.237 -15.539 1.00 94.62 199 PRO A CA 1
ATOM 1429 C C . PRO A 1 199 ? 0.246 -0.912 -14.264 1.00 94.62 199 PRO A C 1
ATOM 1431 O O . PRO A 1 199 ? -0.834 -1.464 -14.032 1.00 94.62 199 PRO A O 1
ATOM 1434 N N . MET A 1 200 ? 0.765 0.023 -13.467 1.00 94.44 200 MET A N 1
ATOM 1435 C CA . MET A 1 200 ? 0.092 0.527 -12.262 1.00 94.44 200 MET A CA 1
ATOM 1436 C C . MET A 1 200 ? -0.338 -0.592 -11.292 1.00 94.44 200 MET A C 1
ATOM 1438 O O . MET A 1 200 ? -1.426 -0.550 -10.700 1.00 94.44 200 MET A O 1
ATOM 1442 N N . ARG A 1 201 ? 0.494 -1.632 -11.170 1.00 96.19 201 ARG A N 1
ATOM 1443 C CA . ARG A 1 201 ? 0.334 -2.750 -10.233 1.00 96.19 201 ARG A CA 1
ATOM 1444 C C . ARG A 1 201 ? 1.608 -2.961 -9.433 1.00 96.19 201 ARG A C 1
ATOM 1446 O O . ARG A 1 201 ? 2.700 -2.615 -9.878 1.00 96.19 201 ARG A O 1
ATOM 1453 N N . SER A 1 202 ? 1.449 -3.590 -8.281 1.00 97.00 202 SER A N 1
ATOM 1454 C CA . SER A 1 202 ? 2.535 -3.994 -7.400 1.00 97.00 202 SER A CA 1
ATOM 1455 C C . SER A 1 202 ? 2.574 -5.505 -7.210 1.00 97.00 202 SER A C 1
ATOM 1457 O O . SER A 1 202 ? 1.601 -6.210 -7.472 1.00 97.00 202 SER A O 1
ATOM 1459 N N . LEU A 1 203 ? 3.713 -6.000 -6.743 1.00 96.25 203 LEU A N 1
ATOM 1460 C CA . LEU A 1 203 ? 3.903 -7.387 -6.349 1.00 96.25 203 LEU A CA 1
ATOM 1461 C C . LEU A 1 203 ? 4.647 -7.443 -5.014 1.00 96.25 203 LEU A C 1
ATOM 1463 O O . LEU A 1 203 ? 5.615 -6.709 -4.822 1.00 96.25 203 LEU A O 1
ATOM 1467 N N . GLY A 1 204 ? 4.195 -8.322 -4.121 1.00 94.88 204 GLY A N 1
ATOM 1468 C CA . GLY A 1 204 ? 4.911 -8.686 -2.902 1.00 94.88 204 GLY A CA 1
ATOM 1469 C C . GLY A 1 204 ? 5.784 -9.914 -3.136 1.00 94.88 204 GLY A C 1
ATOM 1470 O O . GLY A 1 204 ? 5.333 -10.905 -3.714 1.00 94.88 204 GLY A O 1
ATOM 1471 N N . LEU A 1 205 ? 7.044 -9.839 -2.722 1.00 94.00 205 LEU A N 1
ATOM 1472 C CA . LEU A 1 205 ? 8.051 -10.874 -2.909 1.00 94.00 205 LEU A CA 1
ATOM 1473 C C . LEU A 1 205 ? 8.588 -11.327 -1.557 1.00 94.00 205 LEU A C 1
ATOM 1475 O O . LEU A 1 205 ? 9.122 -10.532 -0.786 1.00 94.00 205 LEU A O 1
ATOM 1479 N N . GLN A 1 206 ? 8.536 -12.637 -1.319 1.00 92.25 206 GLN A N 1
ATOM 1480 C CA . GLN A 1 206 ? 9.195 -13.240 -0.168 1.00 92.25 206 GLN A CA 1
ATOM 1481 C C . GLN A 1 206 ? 10.604 -13.684 -0.533 1.00 92.25 206 GLN A C 1
ATOM 1483 O O . GLN A 1 206 ? 10.819 -14.759 -1.099 1.00 92.25 206 GLN A O 1
ATOM 1488 N N . LEU A 1 207 ? 11.567 -12.820 -0.217 1.00 88.69 207 LEU A N 1
ATOM 1489 C CA . LEU A 1 207 ? 12.977 -13.072 -0.471 1.00 88.69 207 LEU A CA 1
ATOM 1490 C C . LEU A 1 207 ? 13.515 -14.121 0.504 1.00 88.69 207 LEU A C 1
ATOM 1492 O O . LEU A 1 207 ? 13.280 -14.072 1.709 1.00 88.69 207 LEU A O 1
ATOM 1496 N N . ALA A 1 208 ? 14.302 -15.068 -0.008 1.00 86.12 208 ALA A N 1
ATOM 1497 C CA . ALA A 1 208 ? 14.921 -16.102 0.825 1.00 86.12 208 ALA A CA 1
ATOM 1498 C C . ALA A 1 208 ? 16.109 -15.578 1.657 1.00 86.12 208 ALA A C 1
ATOM 1500 O O . ALA A 1 208 ? 16.672 -16.307 2.478 1.00 86.12 208 ALA A O 1
ATOM 1501 N N . ARG A 1 209 ? 16.556 -14.348 1.387 1.00 86.19 209 ARG A N 1
ATOM 1502 C CA . ARG A 1 209 ? 17.757 -13.727 1.950 1.00 86.19 209 ARG A CA 1
ATOM 1503 C C . ARG A 1 209 ? 17.466 -12.273 2.289 1.00 86.19 209 ARG A C 1
ATOM 1505 O O . ARG A 1 209 ? 16.671 -11.640 1.607 1.00 86.19 209 ARG A O 1
ATOM 1512 N N . LEU A 1 210 ? 18.215 -11.743 3.258 1.00 83.94 210 LEU A N 1
ATOM 1513 C CA . LEU A 1 210 ? 18.167 -10.327 3.644 1.00 83.94 210 LEU A CA 1
ATOM 1514 C C . LEU A 1 210 ? 18.483 -9.380 2.483 1.00 83.94 210 LEU A C 1
ATOM 1516 O O . LEU A 1 210 ? 18.001 -8.259 2.467 1.00 83.94 210 LEU A O 1
ATOM 1520 N N . SER A 1 211 ? 19.300 -9.825 1.526 1.00 92.88 211 SER A N 1
ATOM 1521 C CA . SER A 1 211 ? 19.559 -9.088 0.297 1.00 92.88 211 SER A CA 1
ATOM 1522 C C . SER A 1 211 ? 19.798 -10.039 -0.877 1.00 92.88 211 SER A C 1
ATOM 1524 O O . SER A 1 211 ? 20.383 -11.118 -0.707 1.00 92.88 211 SER A O 1
ATOM 1526 N N . THR A 1 212 ? 19.326 -9.649 -2.062 1.00 94.50 212 THR A N 1
ATOM 1527 C CA . THR A 1 212 ? 19.513 -10.371 -3.328 1.00 94.50 212 THR A CA 1
ATOM 1528 C C . THR A 1 212 ? 19.662 -9.400 -4.502 1.00 94.50 212 THR A C 1
ATOM 1530 O O . THR A 1 212 ? 19.473 -8.196 -4.355 1.00 94.50 212 THR A O 1
ATOM 1533 N N . VAL A 1 213 ? 20.032 -9.913 -5.675 1.00 95.50 213 VAL A N 1
ATOM 1534 C CA . VAL A 1 213 ? 20.107 -9.123 -6.909 1.00 95.50 213 VAL A CA 1
ATOM 1535 C C . VAL A 1 213 ? 18.824 -9.324 -7.705 1.00 95.50 213 VAL A C 1
ATOM 1537 O O . VAL A 1 213 ? 18.457 -10.458 -8.013 1.00 95.50 213 VAL A O 1
ATOM 1540 N N . MET A 1 214 ? 18.185 -8.221 -8.083 1.00 96.44 214 MET A N 1
ATOM 1541 C CA . MET A 1 214 ? 17.149 -8.201 -9.109 1.00 96.44 214 MET A CA 1
ATOM 1542 C C . MET A 1 214 ? 17.749 -7.739 -10.431 1.00 96.44 214 MET A C 1
ATOM 1544 O O . MET A 1 214 ? 18.507 -6.778 -10.460 1.00 96.44 214 MET A O 1
ATOM 1548 N N . SER A 1 215 ? 17.383 -8.372 -11.539 1.00 97.62 215 SER A N 1
ATOM 1549 C CA . SER A 1 215 ? 17.659 -7.847 -12.878 1.00 97.62 215 SER A CA 1
ATOM 1550 C C . SER A 1 215 ? 16.366 -7.327 -13.496 1.00 97.62 215 SER A C 1
ATOM 1552 O O . SER A 1 215 ? 15.457 -8.115 -13.744 1.00 97.62 215 SER A O 1
ATOM 1554 N N . LEU A 1 216 ? 16.270 -6.019 -13.726 1.00 97.50 216 LEU A N 1
ATOM 1555 C CA . LEU A 1 216 ? 15.138 -5.362 -14.381 1.00 97.50 216 LEU A CA 1
ATOM 1556 C C . LEU A 1 216 ? 15.393 -5.288 -15.886 1.00 97.50 216 LEU A C 1
ATOM 1558 O O . LEU A 1 216 ? 16.460 -4.848 -16.300 1.00 97.50 216 LEU A O 1
ATOM 1562 N N . TYR A 1 217 ? 14.423 -5.668 -16.708 1.00 97.12 217 TYR A N 1
ATOM 1563 C CA . TYR A 1 217 ? 14.470 -5.350 -18.130 1.00 97.12 217 TYR A CA 1
ATOM 1564 C C . TYR A 1 217 ? 14.059 -3.887 -18.327 1.00 97.12 217 TYR A C 1
ATOM 1566 O O . TYR A 1 217 ? 12.959 -3.495 -17.940 1.00 97.12 217 TYR A O 1
ATOM 1574 N N . ASN A 1 218 ? 14.941 -3.069 -18.901 1.00 94.81 218 ASN A N 1
ATOM 1575 C CA . ASN A 1 218 ? 14.779 -1.611 -18.940 1.00 94.81 218 ASN A CA 1
ATOM 1576 C C . ASN A 1 218 ? 13.784 -1.097 -20.007 1.00 94.81 218 ASN A C 1
ATOM 1578 O O . ASN A 1 218 ? 13.659 0.108 -20.213 1.00 94.81 218 ASN A O 1
ATOM 1582 N N . CYS A 1 219 ? 13.067 -1.992 -20.682 1.00 94.25 219 CYS A N 1
ATOM 1583 C CA . CYS A 1 219 ? 12.079 -1.688 -21.714 1.00 94.25 219 CYS A CA 1
ATOM 1584 C C . CYS A 1 219 ? 10.720 -2.299 -21.353 1.00 94.25 219 CYS A C 1
ATOM 1586 O O . CYS A 1 219 ? 10.626 -3.150 -20.469 1.00 94.25 219 CYS A O 1
ATOM 1588 N N . ASP A 1 220 ? 9.663 -1.920 -22.082 1.00 93.88 220 ASP A N 1
ATOM 1589 C CA . ASP A 1 220 ? 8.379 -2.625 -21.979 1.00 93.88 220 ASP A CA 1
ATOM 1590 C C . ASP A 1 220 ? 8.576 -4.127 -22.256 1.00 93.88 220 ASP A C 1
ATOM 1592 O O . ASP A 1 220 ? 9.257 -4.497 -23.216 1.00 93.88 220 ASP A O 1
ATOM 1596 N N . ALA A 1 221 ? 7.952 -4.977 -21.441 1.00 93.50 221 ALA A N 1
ATOM 1597 C CA . ALA A 1 221 ? 8.034 -6.437 -21.492 1.00 93.50 221 ALA A CA 1
ATOM 1598 C C . ALA A 1 221 ? 7.704 -7.050 -22.863 1.00 93.50 221 ALA A C 1
ATOM 1600 O O . ALA A 1 221 ? 8.163 -8.143 -23.189 1.00 93.50 221 ALA A O 1
ATOM 1601 N N . ASN A 1 222 ? 6.889 -6.369 -23.669 1.00 93.19 222 ASN A N 1
ATOM 1602 C CA . ASN A 1 222 ? 6.518 -6.803 -25.012 1.00 93.19 222 ASN A CA 1
ATOM 1603 C C . ASN A 1 222 ? 7.589 -6.453 -26.059 1.00 93.19 222 ASN A C 1
ATOM 1605 O O . ASN A 1 222 ? 7.490 -6.889 -27.207 1.00 93.19 222 ASN A O 1
ATOM 1609 N N . THR A 1 223 ? 8.605 -5.669 -25.689 1.00 92.50 223 THR A N 1
ATOM 1610 C CA . THR A 1 223 ? 9.734 -5.338 -26.560 1.00 92.50 223 THR A CA 1
ATOM 1611 C C . THR A 1 223 ? 10.684 -6.534 -26.645 1.00 92.50 223 THR A C 1
ATOM 1613 O O . THR A 1 223 ? 11.184 -6.976 -25.608 1.00 92.50 223 THR A O 1
ATOM 1616 N N . PRO A 1 224 ? 10.985 -7.045 -27.854 1.00 91.06 224 PRO A N 1
ATOM 1617 C CA . PRO A 1 224 ? 11.885 -8.180 -28.033 1.00 91.06 224 PRO A CA 1
ATOM 1618 C C . PRO A 1 224 ? 13.255 -7.969 -27.379 1.00 91.06 224 PRO A C 1
ATOM 1620 O O . PRO A 1 224 ? 13.831 -6.887 -27.469 1.00 91.06 224 PRO A O 1
ATOM 1623 N N . VAL A 1 225 ? 13.780 -9.023 -26.748 1.00 87.62 225 VAL A N 1
ATOM 1624 C CA . VAL A 1 225 ? 15.048 -8.997 -25.989 1.00 87.62 225 VAL A CA 1
ATOM 1625 C C . VAL A 1 225 ? 16.275 -8.786 -26.890 1.00 87.62 225 VAL A C 1
ATOM 1627 O O . VAL A 1 225 ? 17.344 -8.434 -26.409 1.00 87.62 225 VAL A O 1
ATOM 1630 N N . ASP A 1 226 ? 16.141 -9.004 -28.199 1.00 89.31 226 ASP A N 1
ATOM 1631 C CA . ASP A 1 226 ? 17.172 -8.748 -29.209 1.00 89.31 226 ASP A CA 1
ATOM 1632 C C . ASP A 1 226 ? 17.194 -7.293 -29.705 1.00 89.31 226 ASP A C 1
ATOM 1634 O O . ASP A 1 226 ? 18.022 -6.944 -30.547 1.00 89.31 226 ASP A O 1
ATOM 1638 N N . ASN A 1 227 ? 16.320 -6.428 -29.180 1.00 90.62 227 ASN A N 1
ATOM 1639 C CA . ASN A 1 227 ? 16.381 -5.001 -29.453 1.00 90.62 227 ASN A CA 1
ATOM 1640 C C . ASN A 1 227 ? 17.664 -4.397 -28.855 1.00 90.62 227 ASN A C 1
ATOM 1642 O O . ASN A 1 227 ? 17.870 -4.424 -27.645 1.00 90.62 227 ASN A O 1
ATOM 1646 N N . GLU A 1 228 ? 18.499 -3.798 -29.708 1.00 88.06 228 GLU A N 1
ATOM 1647 C CA . GLU A 1 228 ? 19.810 -3.242 -29.348 1.00 88.06 228 GLU A CA 1
ATOM 1648 C C . GLU A 1 228 ? 19.759 -2.137 -28.276 1.00 88.06 228 GLU A C 1
ATOM 1650 O O . GLU A 1 228 ? 20.778 -1.859 -27.644 1.00 88.06 228 GLU A O 1
ATOM 1655 N N . SER A 1 229 ? 18.601 -1.500 -28.056 1.00 87.75 229 SER A N 1
ATOM 1656 C CA . SER A 1 229 ? 18.429 -0.477 -27.016 1.00 87.75 229 SER A CA 1
ATOM 1657 C C . SER A 1 229 ? 17.970 -1.022 -25.661 1.00 87.75 229 SER A C 1
ATOM 1659 O O . SER A 1 229 ? 17.923 -0.254 -24.703 1.00 87.75 229 SER A O 1
ATOM 1661 N N . CYS A 1 230 ? 17.612 -2.306 -25.577 1.00 92.69 230 CYS A N 1
ATOM 1662 C CA . CYS A 1 230 ? 17.062 -2.915 -24.373 1.00 92.69 230 CYS A CA 1
ATOM 1663 C C . CYS A 1 230 ? 18.070 -3.861 -23.718 1.00 92.69 230 CYS A C 1
ATOM 1665 O O . CYS A 1 230 ? 18.756 -4.638 -24.380 1.00 92.69 230 CYS A O 1
ATOM 1667 N N . PHE A 1 231 ? 18.169 -3.802 -22.396 1.00 93.06 231 PHE A N 1
ATOM 1668 C CA . PHE A 1 231 ? 19.102 -4.603 -21.615 1.00 93.06 231 PHE A CA 1
ATOM 1669 C C . PHE A 1 231 ? 18.563 -4.872 -20.208 1.00 93.06 231 PHE A C 1
ATOM 1671 O O . PHE A 1 231 ? 17.528 -4.352 -19.792 1.00 93.06 231 PHE A O 1
ATOM 1678 N N . TRP A 1 232 ? 19.252 -5.762 -19.497 1.00 95.31 232 TRP A N 1
ATOM 1679 C CA . TRP A 1 232 ? 18.921 -6.143 -18.129 1.00 95.31 232 TRP A CA 1
ATOM 1680 C C . TRP A 1 232 ? 19.816 -5.388 -17.151 1.00 95.31 232 TRP A C 1
ATOM 1682 O O . TRP A 1 232 ? 21.022 -5.636 -17.105 1.00 95.31 232 TRP A O 1
ATOM 1692 N N . ASP A 1 233 ? 19.217 -4.508 -16.359 1.00 94.75 233 ASP A N 1
ATOM 1693 C CA . ASP A 1 233 ? 19.895 -3.711 -15.345 1.00 94.75 233 ASP A CA 1
ATOM 1694 C C . ASP A 1 233 ? 19.870 -4.409 -13.979 1.00 94.75 233 ASP A C 1
ATOM 1696 O O . ASP A 1 233 ? 18.793 -4.751 -13.479 1.00 94.75 233 ASP A O 1
ATOM 1700 N N . PRO A 1 234 ? 21.034 -4.659 -13.352 1.00 96.38 234 PRO A N 1
ATOM 1701 C CA . PRO A 1 234 ? 21.098 -5.265 -12.032 1.00 96.38 234 PRO A CA 1
ATOM 1702 C C . PRO A 1 234 ? 20.913 -4.222 -10.921 1.00 96.38 234 PRO A C 1
ATOM 1704 O O . PRO A 1 234 ? 21.596 -3.200 -10.883 1.00 96.38 234 PRO A O 1
ATOM 1707 N N . TYR A 1 235 ? 20.063 -4.548 -9.953 1.00 96.25 235 TYR A N 1
ATOM 1708 C CA . TYR A 1 235 ? 19.786 -3.770 -8.750 1.00 96.25 235 TYR A CA 1
ATOM 1709 C C . TYR A 1 235 ? 19.954 -4.635 -7.504 1.00 96.25 235 TYR A C 1
ATOM 1711 O O . TYR A 1 235 ? 19.697 -5.842 -7.528 1.00 96.25 235 TYR A O 1
ATOM 1719 N N . LEU A 1 236 ? 20.374 -4.015 -6.402 1.00 93.62 236 LEU A N 1
ATOM 1720 C CA . LEU A 1 2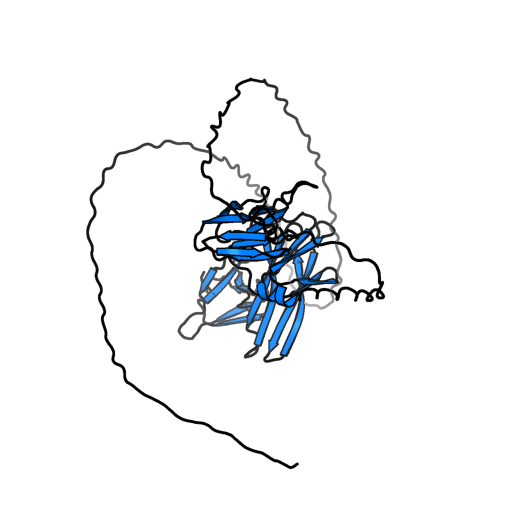36 ? 20.399 -4.662 -5.095 1.00 93.62 236 LEU A CA 1
ATOM 1721 C C . LEU A 1 236 ? 19.037 -4.486 -4.417 1.00 93.62 236 LEU A C 1
ATOM 1723 O O . LEU A 1 236 ? 18.528 -3.373 -4.344 1.00 93.62 236 LEU A O 1
ATOM 1727 N N . PHE A 1 237 ? 18.474 -5.589 -3.937 1.00 89.25 237 PHE A N 1
ATOM 1728 C CA . PHE A 1 237 ? 17.220 -5.656 -3.194 1.00 89.25 237 PHE A CA 1
ATOM 1729 C C . PHE A 1 237 ? 17.487 -6.045 -1.755 1.00 89.25 237 PHE A C 1
ATOM 1731 O O . PHE A 1 237 ? 18.345 -6.894 -1.499 1.00 89.25 237 PHE A O 1
ATOM 1738 N N . GLU A 1 238 ? 16.703 -5.493 -0.841 1.00 92.50 238 GLU A N 1
ATOM 1739 C CA . GLU A 1 238 ? 16.677 -5.873 0.563 1.00 92.50 238 GLU A CA 1
ATOM 1740 C C . GLU A 1 238 ? 15.319 -6.479 0.938 1.00 92.50 238 GLU A C 1
ATOM 1742 O O . GLU A 1 238 ? 14.272 -6.185 0.347 1.00 92.50 238 GLU A O 1
ATOM 1747 N N . GLN A 1 239 ? 15.352 -7.395 1.902 1.00 90.00 239 GLN A N 1
ATOM 1748 C CA . GLN A 1 239 ? 14.153 -8.000 2.462 1.00 90.00 239 GLN A CA 1
ATOM 1749 C C . GLN A 1 239 ? 13.302 -6.927 3.149 1.00 90.00 239 GLN A C 1
ATOM 1751 O O . GLN A 1 239 ? 13.845 -6.075 3.844 1.00 90.00 239 GLN A O 1
ATOM 1756 N N . GLU A 1 240 ? 11.983 -6.980 2.948 1.00 88.44 240 GLU A N 1
ATOM 1757 C CA . GLU A 1 240 ? 11.014 -5.971 3.416 1.00 88.44 240 GLU A CA 1
ATOM 1758 C C . GLU A 1 240 ? 11.203 -4.566 2.806 1.00 88.44 240 GLU A C 1
ATOM 1760 O O . GLU A 1 240 ? 10.538 -3.619 3.220 1.00 88.44 240 GLU A O 1
ATOM 1765 N N . GLY A 1 241 ? 12.078 -4.410 1.805 1.00 91.69 241 GLY A N 1
ATOM 1766 C CA . GLY A 1 241 ? 12.248 -3.145 1.092 1.00 91.69 241 GLY A CA 1
ATOM 1767 C C . GLY A 1 241 ? 11.034 -2.778 0.233 1.00 91.69 241 GLY A C 1
ATOM 1768 O O . GLY A 1 241 ? 10.242 -3.638 -0.167 1.00 91.69 241 GLY A O 1
ATOM 1769 N N . PHE A 1 242 ? 10.910 -1.495 -0.103 1.00 94.69 242 PHE A N 1
ATOM 1770 C CA . PHE A 1 242 ? 9.883 -1.006 -1.016 1.00 94.69 242 PHE A CA 1
ATOM 1771 C C . PHE A 1 242 ? 10.526 -0.279 -2.199 1.00 94.69 242 PHE A C 1
ATOM 1773 O O . PHE A 1 242 ? 11.215 0.722 -2.031 1.00 94.69 242 PHE A O 1
ATOM 1780 N N . TYR A 1 243 ? 10.294 -0.796 -3.405 1.00 95.88 243 TYR A N 1
ATOM 1781 C CA . TYR A 1 243 ? 10.883 -0.303 -4.642 1.00 95.88 243 TYR A CA 1
ATOM 1782 C C . TYR A 1 243 ? 9.822 0.073 -5.673 1.00 95.88 243 TYR A C 1
ATOM 1784 O O . TYR A 1 243 ? 8.760 -0.550 -5.767 1.00 95.88 243 TYR A O 1
ATOM 1792 N N . GLU A 1 244 ? 10.149 1.055 -6.505 1.00 95.19 244 GLU A N 1
ATOM 1793 C CA . GLU A 1 244 ? 9.317 1.519 -7.609 1.00 95.19 244 GLU A CA 1
ATOM 1794 C C . GLU A 1 244 ? 10.077 1.440 -8.930 1.00 95.19 244 GLU A C 1
ATOM 1796 O O . GLU A 1 244 ? 11.236 1.845 -9.035 1.00 95.19 244 GLU A O 1
ATOM 1801 N N . VAL A 1 245 ? 9.399 0.941 -9.960 1.00 96.12 245 VAL A N 1
ATOM 1802 C CA . VAL A 1 245 ? 9.838 1.068 -11.345 1.00 96.12 245 VAL A CA 1
ATOM 1803 C C . VAL A 1 245 ? 9.185 2.305 -11.933 1.00 96.12 245 VAL A C 1
ATOM 1805 O O . VAL A 1 245 ? 7.956 2.408 -11.978 1.00 96.12 245 VAL A O 1
ATOM 1808 N N . VAL A 1 246 ? 10.019 3.235 -12.384 1.00 94.00 246 VAL A N 1
ATOM 1809 C CA . VAL A 1 246 ? 9.609 4.522 -12.948 1.00 94.00 246 VAL A CA 1
ATOM 1810 C C . VAL A 1 246 ? 10.163 4.685 -14.360 1.00 94.00 246 VAL A C 1
ATOM 1812 O O . VAL A 1 246 ? 11.077 3.974 -14.785 1.00 94.00 246 VAL A O 1
ATOM 1815 N N . ASN A 1 247 ? 9.603 5.636 -15.106 1.00 91.81 247 ASN A N 1
ATOM 1816 C CA . ASN A 1 247 ? 10.163 6.019 -16.392 1.00 91.81 247 ASN A CA 1
ATOM 1817 C C . ASN A 1 247 ? 11.361 6.952 -16.162 1.00 91.81 247 ASN A C 1
ATOM 1819 O O . ASN A 1 247 ? 11.187 8.099 -15.760 1.00 91.81 247 ASN A O 1
ATOM 1823 N N . GLY A 1 248 ? 12.565 6.449 -16.415 1.00 84.06 248 GLY A N 1
ATOM 1824 C CA . GLY A 1 248 ? 13.814 7.205 -16.357 1.00 84.06 248 GLY A CA 1
ATOM 1825 C C . GLY A 1 248 ? 14.130 7.978 -17.639 1.00 84.06 248 GLY A C 1
ATOM 1826 O O . GLY A 1 248 ? 15.158 8.649 -17.701 1.00 84.06 248 GLY A O 1
ATOM 1827 N N . ALA A 1 249 ? 13.285 7.895 -18.671 1.00 80.06 249 ALA A N 1
ATOM 1828 C CA . ALA A 1 249 ? 13.471 8.676 -19.885 1.00 80.06 249 ALA A CA 1
ATOM 1829 C C . ALA A 1 249 ? 13.223 10.170 -19.619 1.00 80.06 249 ALA A C 1
ATOM 1831 O O . ALA A 1 249 ? 12.164 10.563 -19.125 1.00 80.06 249 ALA A O 1
ATOM 1832 N N . GLU A 1 250 ? 14.165 11.025 -20.025 1.00 61.06 250 GLU A N 1
ATOM 1833 C CA . GLU A 1 250 ? 13.891 12.455 -20.183 1.00 61.06 250 GLU A CA 1
ATOM 1834 C C . GLU A 1 250 ? 12.801 12.655 -21.251 1.00 61.06 250 GLU A C 1
ATOM 1836 O O . GLU A 1 250 ? 12.662 11.844 -22.169 1.00 61.06 250 GLU A O 1
ATOM 1841 N N . VAL A 1 251 ? 12.007 13.726 -21.149 1.00 56.03 251 VAL A N 1
ATOM 1842 C CA . VAL A 1 251 ? 10.884 14.000 -22.066 1.00 56.03 251 VAL A CA 1
ATOM 1843 C C . VAL A 1 251 ? 11.325 13.869 -23.535 1.00 56.03 251 VAL A C 1
ATOM 1845 O O . VAL A 1 251 ? 12.084 14.694 -24.038 1.00 56.03 251 VAL A O 1
ATOM 1848 N N . GLY A 1 252 ? 10.818 12.843 -24.231 1.00 53.88 252 GLY A N 1
ATOM 1849 C CA . GLY A 1 252 ? 11.122 12.564 -25.643 1.00 53.88 252 GLY A CA 1
ATOM 1850 C C . GLY A 1 252 ? 12.282 11.590 -25.909 1.00 53.88 252 GLY A C 1
ATOM 1851 O O . GLY A 1 252 ? 12.607 11.367 -27.076 1.00 53.88 252 GLY A O 1
ATOM 1852 N N . GLY A 1 253 ? 12.896 11.012 -24.873 1.00 61.47 253 GLY A N 1
ATOM 1853 C CA . GLY A 1 253 ? 13.886 9.935 -24.979 1.00 61.47 253 GLY A CA 1
ATOM 1854 C C . GLY A 1 253 ? 13.268 8.539 -25.187 1.00 61.47 253 GLY A C 1
ATOM 1855 O O . GLY A 1 253 ? 12.050 8.378 -25.076 1.00 61.47 253 GLY A O 1
ATOM 1856 N N . PRO A 1 254 ? 14.086 7.516 -25.508 1.00 72.62 254 PRO A N 1
ATOM 1857 C CA . PRO A 1 254 ? 13.626 6.126 -25.544 1.00 72.62 254 PRO A CA 1
ATOM 1858 C C . PRO A 1 254 ? 13.150 5.683 -24.153 1.00 72.62 254 PRO A C 1
ATOM 1860 O O . PRO A 1 254 ? 13.692 6.146 -23.151 1.00 72.62 254 PRO A O 1
ATOM 1863 N N . ILE A 1 255 ? 12.153 4.788 -24.091 1.00 71.88 255 ILE A N 1
ATOM 1864 C CA . ILE A 1 255 ? 11.672 4.205 -22.827 1.00 71.88 255 ILE A CA 1
ATOM 1865 C C . ILE A 1 255 ? 12.870 3.584 -22.108 1.00 71.88 255 ILE A C 1
ATOM 1867 O O . ILE A 1 255 ? 13.532 2.710 -22.662 1.00 71.88 255 ILE A O 1
ATOM 1871 N N . SER A 1 256 ? 13.134 4.056 -20.894 1.00 88.06 256 SER A N 1
ATOM 1872 C CA . SER A 1 256 ? 14.187 3.539 -20.029 1.00 88.06 256 SER A CA 1
ATOM 1873 C C . SER A 1 256 ? 13.581 3.348 -18.652 1.00 88.06 256 SER A C 1
ATOM 1875 O O . SER A 1 256 ? 13.459 4.296 -17.881 1.00 88.06 256 SER A O 1
ATOM 1877 N N . LEU A 1 257 ? 13.134 2.133 -18.365 1.00 94.62 257 LEU A N 1
ATOM 1878 C CA . LEU A 1 257 ? 12.600 1.766 -17.063 1.00 94.62 257 LEU A CA 1
ATOM 1879 C C . LEU A 1 257 ? 13.758 1.652 -16.082 1.00 94.62 257 LEU A C 1
ATOM 1881 O O . LEU A 1 257 ? 14.741 0.965 -16.352 1.00 94.62 257 LEU A O 1
ATOM 1885 N N . VAL A 1 258 ? 13.633 2.330 -14.950 1.00 95.00 258 VAL A N 1
ATOM 1886 C CA . VAL A 1 258 ? 14.632 2.299 -13.884 1.00 95.00 258 VAL A CA 1
ATOM 1887 C C . VAL A 1 258 ? 13.961 1.903 -12.587 1.00 95.00 258 VAL A C 1
ATOM 1889 O O . VAL A 1 258 ? 12.814 2.274 -12.332 1.00 95.00 258 VAL A O 1
ATOM 1892 N N . LEU A 1 259 ? 14.684 1.151 -11.768 1.00 95.19 259 LEU A N 1
ATOM 1893 C CA . LEU A 1 259 ? 14.268 0.877 -10.408 1.00 95.19 259 LEU A CA 1
ATOM 1894 C C . LEU A 1 259 ? 14.896 1.885 -9.450 1.00 95.19 259 LEU A C 1
ATOM 1896 O O . LEU A 1 259 ? 16.092 2.170 -9.526 1.00 95.19 259 LEU A O 1
ATOM 1900 N N . GLN A 1 260 ? 14.096 2.341 -8.500 1.00 94.25 260 GLN A N 1
ATOM 1901 C CA . GLN A 1 260 ? 14.538 3.110 -7.350 1.00 94.25 260 GLN A CA 1
ATOM 1902 C C . GLN A 1 260 ? 13.856 2.606 -6.077 1.00 94.25 260 GLN A C 1
ATOM 1904 O O . GLN A 1 260 ? 12.844 1.907 -6.134 1.00 94.25 260 GLN A O 1
ATOM 1909 N N . GLU A 1 261 ? 14.417 2.955 -4.924 1.00 93.38 261 GLU A N 1
ATOM 1910 C CA . GLU A 1 261 ? 13.694 2.844 -3.659 1.00 93.38 261 GLU A CA 1
ATOM 1911 C C . GLU A 1 261 ? 12.493 3.796 -3.687 1.00 93.38 261 GLU A C 1
ATOM 1913 O O . GLU A 1 261 ? 12.565 4.888 -4.262 1.00 93.38 261 GLU A O 1
ATOM 1918 N N . ALA A 1 262 ? 11.371 3.346 -3.138 1.00 92.62 262 ALA A N 1
ATOM 1919 C CA . ALA A 1 262 ? 10.156 4.136 -3.087 1.00 92.62 262 ALA A CA 1
ATOM 1920 C C . ALA A 1 262 ? 10.400 5.395 -2.238 1.00 92.62 262 ALA A C 1
ATOM 1922 O O . ALA A 1 262 ? 10.946 5.317 -1.141 1.00 92.62 262 ALA A O 1
ATOM 1923 N N . GLY A 1 263 ? 10.016 6.554 -2.771 1.00 90.56 263 GLY A N 1
ATOM 1924 C CA . GLY A 1 263 ? 10.167 7.844 -2.096 1.00 90.56 263 GLY A CA 1
ATOM 1925 C C . GLY A 1 263 ? 8.848 8.374 -1.546 1.00 90.56 263 GLY A C 1
ATOM 1926 O O . GLY A 1 263 ? 7.784 7.779 -1.746 1.00 90.56 263 GLY A O 1
ATOM 1927 N N . SER A 1 264 ? 8.911 9.532 -0.886 1.00 90.44 264 SER A N 1
ATOM 1928 C CA . SER A 1 264 ? 7.703 10.244 -0.487 1.00 90.44 264 SER A CA 1
ATOM 1929 C C . SER A 1 264 ? 6.939 10.758 -1.717 1.00 90.44 264 SER A C 1
ATOM 1931 O O . SER A 1 264 ? 7.541 11.258 -2.678 1.00 90.44 264 SER A O 1
ATOM 1933 N N . PRO A 1 265 ? 5.601 10.639 -1.721 1.00 90.12 265 PRO A N 1
ATOM 1934 C CA . PRO A 1 265 ? 4.752 11.327 -2.682 1.00 90.12 265 PRO A CA 1
ATOM 1935 C C . PRO A 1 265 ? 5.003 12.844 -2.704 1.00 90.12 265 PRO A C 1
ATOM 1937 O O . PRO A 1 265 ? 5.462 13.420 -1.716 1.00 90.12 265 PRO A O 1
ATOM 1940 N N . PRO A 1 266 ? 4.633 13.546 -3.792 1.00 92.31 266 PRO A N 1
ATOM 1941 C CA . PRO A 1 266 ? 4.611 15.004 -3.795 1.00 92.31 266 PRO A CA 1
ATOM 1942 C C . PRO A 1 266 ? 3.811 15.563 -2.611 1.00 92.31 266 PRO A C 1
ATOM 1944 O O . PRO A 1 266 ? 2.739 15.054 -2.284 1.00 92.31 266 PRO A O 1
ATOM 1947 N N . THR A 1 267 ? 4.275 16.666 -2.020 1.00 91.69 267 THR A N 1
ATOM 1948 C CA . THR A 1 267 ? 3.666 17.272 -0.816 1.00 91.69 267 THR A CA 1
ATOM 1949 C C . THR A 1 267 ? 2.247 17.802 -1.019 1.00 91.69 267 THR A C 1
ATOM 1951 O O . THR A 1 267 ? 1.605 18.214 -0.067 1.00 91.69 267 THR A O 1
ATOM 1954 N N . ASN A 1 268 ? 1.733 17.815 -2.247 1.00 93.12 268 ASN A N 1
ATOM 1955 C CA . ASN A 1 268 ? 0.353 18.168 -2.575 1.00 93.12 268 ASN A CA 1
ATOM 1956 C C . ASN A 1 268 ? -0.499 16.943 -2.947 1.00 93.12 268 ASN A C 1
ATOM 1958 O O . ASN A 1 268 ? -1.533 17.084 -3.605 1.00 93.12 268 ASN A O 1
ATOM 1962 N N . GLN A 1 269 ? -0.038 15.741 -2.610 1.00 94.69 269 GLN A N 1
ATOM 1963 C CA . GLN A 1 269 ? -0.692 14.486 -2.947 1.00 94.69 269 GLN A CA 1
ATOM 1964 C C . GLN A 1 269 ? -0.646 13.503 -1.783 1.00 94.69 269 GLN A C 1
ATOM 1966 O O . GLN A 1 269 ? 0.189 13.605 -0.893 1.00 94.69 269 GLN A O 1
ATOM 1971 N N . VAL A 1 270 ? -1.530 12.516 -1.830 1.00 95.12 270 VAL A N 1
ATOM 1972 C CA . VAL A 1 270 ? -1.440 11.292 -1.036 1.00 95.12 270 VAL A CA 1
ATOM 1973 C C . VAL A 1 270 ? -1.545 10.103 -1.980 1.00 95.12 270 VAL A C 1
ATOM 1975 O O . VAL A 1 270 ? -2.337 10.121 -2.929 1.00 95.12 270 VAL A O 1
ATOM 1978 N N . TRP A 1 271 ? -0.729 9.079 -1.750 1.00 96.00 271 TRP A N 1
ATOM 1979 C CA . TRP A 1 271 ? -0.752 7.848 -2.539 1.00 96.00 271 TRP A CA 1
ATOM 1980 C C . TRP A 1 271 ? -1.301 6.709 -1.687 1.00 96.00 271 TRP A C 1
ATOM 1982 O O . TRP A 1 271 ? -0.885 6.526 -0.546 1.00 96.00 271 TRP A O 1
ATOM 1992 N N . ILE A 1 272 ? -2.246 5.945 -2.234 1.00 97.38 272 ILE A N 1
ATOM 1993 C CA . ILE A 1 272 ? -2.883 4.813 -1.554 1.00 97.38 272 ILE A CA 1
ATOM 1994 C C . ILE A 1 272 ? -2.673 3.552 -2.386 1.00 97.38 272 ILE A C 1
ATOM 1996 O O . ILE A 1 272 ? -3.204 3.445 -3.490 1.00 97.38 272 ILE A O 1
ATOM 2000 N N . GLN A 1 273 ? -1.925 2.585 -1.854 1.00 97.12 273 GLN A N 1
ATOM 2001 C CA . GLN A 1 273 ? -1.728 1.268 -2.463 1.00 97.12 273 GLN A CA 1
ATOM 2002 C C . GLN A 1 273 ? -2.689 0.245 -1.868 1.00 97.12 273 GLN A C 1
ATOM 2004 O O . GLN A 1 273 ? -2.687 0.029 -0.660 1.00 97.12 273 GLN A O 1
ATOM 2009 N N . ASN A 1 274 ? -3.455 -0.446 -2.705 1.00 97.69 274 ASN A N 1
ATOM 2010 C CA . ASN A 1 274 ? -4.299 -1.545 -2.261 1.00 97.69 274 ASN A CA 1
ATOM 2011 C C . ASN A 1 274 ? -3.479 -2.800 -1.971 1.00 97.69 274 ASN A C 1
ATOM 2013 O O . ASN A 1 274 ? -2.974 -3.437 -2.894 1.00 97.69 274 ASN A O 1
ATOM 2017 N N . ARG A 1 275 ? -3.381 -3.164 -0.690 1.00 96.25 275 ARG A N 1
ATOM 2018 C CA . ARG A 1 275 ? -2.675 -4.357 -0.218 1.00 96.25 275 ARG A CA 1
ATOM 2019 C C . ARG A 1 275 ? -3.615 -5.483 0.208 1.00 96.25 275 ARG A C 1
ATOM 2021 O O . ARG A 1 275 ? -3.110 -6.502 0.661 1.00 96.25 275 ARG A O 1
ATOM 2028 N N . THR A 1 276 ? -4.935 -5.337 0.065 1.00 95.25 276 THR A N 1
ATOM 2029 C CA . THR A 1 276 ? -5.913 -6.332 0.550 1.00 95.25 276 THR A CA 1
ATOM 2030 C C . THR A 1 276 ? -5.960 -7.592 -0.312 1.00 95.25 276 THR A C 1
ATOM 2032 O O . THR A 1 276 ? -6.358 -8.647 0.163 1.00 95.25 276 THR A O 1
ATOM 2035 N N . GLY A 1 277 ? -5.535 -7.500 -1.575 1.00 94.38 277 GLY A N 1
ATOM 2036 C CA . GLY A 1 277 ? -5.697 -8.582 -2.549 1.00 94.38 277 GLY A CA 1
ATOM 2037 C C . GLY A 1 277 ? -7.101 -8.644 -3.156 1.00 94.38 277 GLY A C 1
ATOM 2038 O O . GLY A 1 277 ? -7.345 -9.441 -4.053 1.00 94.38 277 GLY A O 1
ATOM 2039 N N . GLU A 1 278 ? -8.014 -7.762 -2.761 1.00 94.81 278 GLU A N 1
ATOM 2040 C CA . GLU A 1 278 ? -9.335 -7.641 -3.372 1.00 94.81 278 GLU A CA 1
ATOM 2041 C C . GLU A 1 278 ? -9.512 -6.275 -4.030 1.00 94.81 278 GLU A C 1
ATOM 2043 O O . GLU A 1 278 ? -8.721 -5.354 -3.838 1.00 94.81 278 GLU A O 1
ATOM 2048 N N . ARG A 1 279 ? -10.546 -6.127 -4.860 1.00 95.88 279 ARG A N 1
ATOM 2049 C CA . ARG A 1 279 ? -10.928 -4.816 -5.386 1.00 95.88 279 ARG A CA 1
ATOM 2050 C C . ARG A 1 279 ? -11.684 -4.058 -4.305 1.00 95.88 279 ARG A C 1
ATOM 2052 O O . ARG A 1 279 ? -12.776 -4.466 -3.916 1.00 95.88 279 ARG A O 1
ATOM 2059 N N . GLU A 1 280 ? -11.141 -2.919 -3.898 1.00 96.44 280 GLU A N 1
ATOM 2060 C CA . GLU A 1 280 ? -11.732 -2.103 -2.844 1.00 96.44 280 GLU A CA 1
ATOM 2061 C C . GLU A 1 280 ? -12.406 -0.847 -3.373 1.00 96.44 280 GLU A C 1
ATOM 2063 O O . GLU A 1 280 ? -12.119 -0.352 -4.463 1.00 96.44 280 GLU A O 1
ATOM 2068 N N . LEU A 1 281 ? -13.319 -0.324 -2.561 1.00 96.50 281 LEU A N 1
ATOM 2069 C CA . LEU A 1 281 ? -13.960 0.961 -2.780 1.00 96.50 281 LEU A CA 1
ATOM 2070 C C . LEU A 1 281 ? -13.528 1.916 -1.672 1.00 96.50 281 LEU A C 1
ATOM 2072 O O . LEU A 1 281 ? -13.577 1.568 -0.492 1.00 96.50 281 LEU A O 1
ATOM 2076 N N . LEU A 1 282 ? -13.180 3.138 -2.050 1.00 96.81 282 LEU A N 1
ATOM 2077 C CA . LEU A 1 282 ? -12.925 4.236 -1.121 1.00 96.81 282 LEU A CA 1
ATOM 2078 C C . LEU A 1 282 ? -13.719 5.469 -1.549 1.00 96.81 282 LEU A C 1
ATOM 2080 O O . LEU A 1 282 ? -14.040 5.633 -2.730 1.00 96.81 282 LEU A O 1
ATOM 2084 N N . VAL A 1 283 ? -14.042 6.346 -0.598 1.00 97.19 283 VAL A N 1
ATOM 2085 C CA . VAL A 1 283 ? -14.710 7.620 -0.894 1.00 97.19 283 VAL A CA 1
ATOM 2086 C C . VAL A 1 283 ? -13.823 8.788 -0.492 1.00 97.19 283 VAL A C 1
ATOM 2088 O O . VAL A 1 283 ? -13.448 8.927 0.671 1.00 97.19 283 VAL A O 1
ATOM 2091 N N . PHE A 1 284 ? -13.540 9.662 -1.451 1.00 96.38 284 PHE A N 1
ATOM 2092 C CA . PHE A 1 284 ? -12.754 10.877 -1.268 1.00 96.38 284 PHE A CA 1
ATOM 2093 C C . PHE A 1 284 ? -13.503 12.059 -1.880 1.00 96.38 284 PHE A C 1
ATOM 2095 O O . PHE A 1 284 ? -14.013 11.957 -2.993 1.00 96.38 284 PHE A O 1
ATOM 2102 N N . GLU A 1 285 ? -13.654 13.152 -1.127 1.00 93.56 285 GLU A N 1
ATOM 2103 C CA . GLU A 1 285 ? -14.410 14.348 -1.550 1.00 93.56 285 GLU A CA 1
ATOM 2104 C C . GLU A 1 285 ? -15.819 14.044 -2.114 1.00 93.56 285 GLU A C 1
ATOM 2106 O O . GLU A 1 285 ? -16.325 14.695 -3.029 1.00 93.56 285 GLU A O 1
ATOM 2111 N N . GLY A 1 286 ? -16.478 13.017 -1.566 1.00 93.06 286 GLY A N 1
ATOM 2112 C CA . GLY A 1 286 ? -17.807 12.578 -2.002 1.00 93.06 286 GLY A CA 1
ATOM 2113 C C . GLY A 1 286 ? -17.835 11.819 -3.335 1.00 93.06 286 GLY A C 1
ATOM 2114 O O . GLY A 1 286 ? -18.922 11.494 -3.809 1.00 93.06 286 GLY A O 1
ATOM 2115 N N . GLN A 1 287 ? -16.678 11.522 -3.930 1.00 96.50 287 GLN A N 1
ATOM 2116 C CA . GLN A 1 287 ? -16.535 10.648 -5.093 1.00 96.50 287 GLN A CA 1
ATOM 2117 C C . GLN A 1 287 ? -16.093 9.250 -4.658 1.00 96.50 287 GLN A C 1
ATOM 2119 O O . GLN A 1 287 ? -15.261 9.103 -3.764 1.00 96.50 287 GLN A O 1
ATOM 2124 N N . THR A 1 288 ? -16.653 8.219 -5.290 1.00 96.69 288 THR A N 1
ATOM 2125 C CA . THR A 1 288 ? -16.240 6.827 -5.083 1.00 96.69 288 THR A CA 1
ATOM 2126 C C . THR A 1 288 ? -15.148 6.465 -6.077 1.00 96.69 288 THR A C 1
ATOM 2128 O O . THR A 1 288 ? -15.304 6.684 -7.277 1.00 96.69 288 THR A O 1
ATOM 2131 N N . TYR A 1 289 ? -14.075 5.868 -5.575 1.00 97.38 289 TYR A N 1
ATOM 2132 C CA . TYR A 1 289 ? -12.972 5.356 -6.373 1.00 97.38 289 TYR A CA 1
ATOM 2133 C C . TYR A 1 289 ? -12.896 3.847 -6.189 1.00 97.38 289 TYR A C 1
ATOM 2135 O O . TYR A 1 289 ? -12.933 3.350 -5.061 1.00 97.38 289 TYR A O 1
ATOM 2143 N N . GLU A 1 290 ? -12.790 3.129 -7.302 1.00 96.00 290 GLU A N 1
ATOM 2144 C CA . GLU A 1 290 ? -12.475 1.707 -7.276 1.00 96.00 290 GLU A CA 1
ATOM 2145 C C . GLU A 1 290 ? -10.969 1.527 -7.334 1.00 96.00 290 GLU A C 1
ATOM 2147 O O . GLU A 1 290 ? -10.312 2.035 -8.245 1.00 96.00 290 GLU A O 1
ATOM 2152 N N . LEU A 1 291 ? -10.438 0.764 -6.391 1.00 96.12 291 LEU A N 1
ATOM 2153 C CA . LEU A 1 291 ? -9.026 0.469 -6.304 1.00 96.12 291 LEU A CA 1
ATOM 2154 C C . LEU A 1 291 ? -8.804 -1.019 -6.590 1.00 96.12 291 LEU A C 1
ATOM 2156 O O . LEU A 1 291 ? -9.097 -1.856 -5.734 1.00 96.12 291 LEU A O 1
ATOM 2160 N N . PRO A 1 292 ? -8.308 -1.380 -7.788 1.00 96.44 292 PRO A N 1
ATOM 2161 C CA . PRO A 1 292 ? -7.977 -2.765 -8.101 1.00 96.44 292 PRO A CA 1
ATOM 2162 C C . PRO A 1 292 ? -6.942 -3.333 -7.118 1.00 96.44 292 PRO A C 1
ATOM 2164 O O . PRO A 1 292 ? -6.185 -2.563 -6.515 1.00 96.44 292 PRO A O 1
ATOM 2167 N N . PRO A 1 293 ? -6.854 -4.664 -6.978 1.00 96.38 293 PRO A N 1
ATOM 2168 C CA . PRO A 1 293 ? -5.859 -5.267 -6.110 1.00 96.38 293 PRO A CA 1
ATOM 2169 C C . PRO A 1 293 ? -4.450 -4.913 -6.591 1.00 96.38 293 PRO A C 1
ATOM 2171 O O . PRO A 1 293 ? -4.177 -4.839 -7.795 1.00 96.38 293 PRO A O 1
ATOM 2174 N N . SER A 1 294 ? -3.558 -4.663 -5.635 1.00 96.44 294 SER A N 1
ATOM 2175 C CA . SER A 1 294 ? -2.176 -4.242 -5.874 1.00 96.44 294 SER A CA 1
ATOM 2176 C C . SER A 1 294 ? -2.002 -2.926 -6.643 1.00 96.44 294 SER A C 1
ATOM 2178 O O . SER A 1 294 ? -0.890 -2.609 -7.059 1.00 96.44 294 SER A O 1
ATOM 2180 N N . ALA A 1 295 ? -3.064 -2.151 -6.870 1.00 96.50 295 ALA A N 1
ATOM 2181 C CA . ALA A 1 295 ? -2.978 -0.867 -7.559 1.00 96.50 295 ALA A CA 1
ATOM 2182 C C . ALA A 1 295 ? -2.627 0.275 -6.602 1.00 96.50 295 ALA A C 1
ATOM 2184 O O . ALA A 1 295 ? -2.871 0.191 -5.399 1.00 96.50 295 ALA A O 1
ATOM 2185 N N . VAL A 1 296 ? -2.108 1.367 -7.162 1.00 95.31 296 VAL A N 1
ATOM 2186 C CA . VAL A 1 296 ? -1.869 2.627 -6.449 1.00 95.31 296 VAL A CA 1
ATOM 2187 C C . VAL A 1 296 ? -2.795 3.687 -7.021 1.00 95.31 296 VAL A C 1
ATOM 2189 O O . VAL A 1 296 ? -2.861 3.850 -8.240 1.00 95.31 296 VAL A O 1
ATOM 2192 N N . GLN A 1 297 ? -3.488 4.412 -6.150 1.00 96.12 297 GLN A N 1
ATOM 2193 C CA . GLN A 1 297 ? -4.277 5.579 -6.515 1.00 96.12 297 GLN A CA 1
ATOM 2194 C C . GLN A 1 297 ? -3.689 6.829 -5.883 1.00 96.12 297 GLN A C 1
ATOM 2196 O O . GLN A 1 297 ? -3.374 6.868 -4.695 1.00 96.12 297 GLN A O 1
ATOM 2201 N N . GLU A 1 298 ? -3.572 7.857 -6.709 1.00 95.00 298 GLU A N 1
ATOM 2202 C CA . GLU A 1 298 ? -3.044 9.159 -6.334 1.00 95.00 298 GLU A CA 1
ATOM 2203 C C . GLU A 1 298 ? -4.217 10.116 -6.146 1.00 95.00 298 GLU A C 1
ATOM 2205 O O . GLU A 1 298 ? -5.113 10.186 -6.997 1.00 95.00 298 GLU A O 1
ATOM 2210 N N . PHE A 1 299 ? -4.216 10.844 -5.035 1.00 95.38 299 PHE A N 1
ATOM 2211 C CA . PHE A 1 299 ? -5.192 11.886 -4.751 1.00 95.38 299 PHE A CA 1
ATOM 2212 C C . PHE A 1 299 ? -4.460 13.207 -4.586 1.00 95.38 299 PHE A C 1
ATOM 2214 O O . PHE A 1 299 ? -3.538 13.314 -3.780 1.00 95.38 299 PHE A O 1
ATOM 2221 N N . ALA A 1 300 ? -4.875 14.218 -5.344 1.00 95.19 300 ALA A N 1
ATOM 2222 C CA . ALA A 1 300 ? -4.405 15.578 -5.136 1.00 95.19 300 ALA A CA 1
ATOM 2223 C C . ALA A 1 300 ? -5.101 16.172 -3.908 1.00 95.19 300 ALA A C 1
ATOM 2225 O O . ALA A 1 300 ? -6.324 16.084 -3.793 1.00 95.19 300 ALA A O 1
ATOM 2226 N N . LEU A 1 301 ? -4.328 16.793 -3.020 1.00 91.50 301 LEU A N 1
ATOM 2227 C CA . LEU A 1 301 ? -4.837 17.435 -1.815 1.00 91.50 301 LEU A CA 1
ATOM 2228 C C . LEU A 1 301 ? -4.784 18.963 -1.977 1.00 91.50 301 LEU A C 1
ATOM 2230 O O . LEU A 1 301 ? -3.724 19.517 -2.291 1.00 91.50 301 LEU A O 1
ATOM 2234 N N . PRO A 1 302 ? -5.915 19.675 -1.815 1.00 81.56 302 PRO A N 1
ATOM 2235 C CA . PRO A 1 302 ? -5.946 21.126 -1.924 1.00 81.56 302 PRO A CA 1
ATOM 2236 C C . PRO A 1 302 ? -5.374 21.780 -0.653 1.00 81.56 302 PRO A C 1
ATOM 2238 O O . PRO A 1 302 ? -6.113 22.213 0.229 1.00 81.56 302 PRO A O 1
ATOM 2241 N N . GLY A 1 303 ? -4.046 21.893 -0.589 1.00 76.88 303 GLY A N 1
ATOM 2242 C CA . GLY A 1 303 ? -3.308 22.549 0.499 1.00 76.88 303 GLY A CA 1
ATOM 2243 C C . GLY A 1 303 ? -2.860 21.601 1.616 1.00 76.88 303 GLY A C 1
ATOM 2244 O O . GLY A 1 303 ? -3.042 20.395 1.519 1.00 76.88 303 GLY A O 1
ATOM 2245 N N . ASP A 1 304 ? -2.292 22.172 2.681 1.00 77.19 304 ASP A N 1
ATOM 2246 C CA . ASP A 1 304 ? -1.604 21.427 3.756 1.00 77.19 304 ASP A CA 1
ATOM 2247 C C . ASP A 1 304 ? -2.557 20.860 4.832 1.00 77.19 304 ASP A C 1
ATOM 2249 O O . ASP A 1 304 ? -2.126 20.423 5.899 1.00 77.19 304 ASP A O 1
ATOM 2253 N N . ALA A 1 305 ? -3.875 20.932 4.618 1.00 77.94 305 ALA A N 1
ATOM 2254 C CA . ALA A 1 305 ? -4.846 20.434 5.588 1.00 77.94 305 ALA A CA 1
ATOM 2255 C C . ALA A 1 305 ? -5.012 18.908 5.452 1.00 77.94 30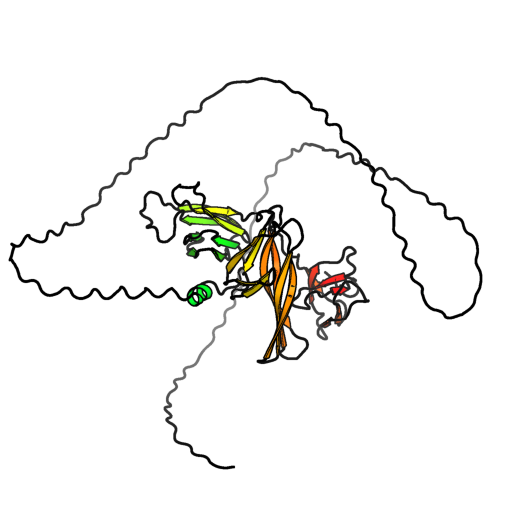5 ALA A C 1
ATOM 2257 O O . ALA A 1 305 ? -5.121 18.421 4.324 1.00 77.94 305 ALA A O 1
ATOM 2258 N N . PRO A 1 306 ? -5.124 18.159 6.569 1.00 83.81 306 PRO A N 1
ATOM 2259 C CA . PRO A 1 306 ? -5.427 16.735 6.512 1.00 83.81 306 PRO A CA 1
ATOM 2260 C C . PRO A 1 306 ? -6.728 16.480 5.753 1.00 83.81 306 PRO A C 1
ATOM 2262 O O . PRO A 1 306 ? -7.728 17.181 5.946 1.00 83.81 306 PRO A O 1
ATOM 2265 N N . ALA A 1 307 ? -6.718 15.459 4.905 1.00 91.19 307 ALA A N 1
ATOM 2266 C CA . ALA A 1 307 ? -7.865 15.088 4.095 1.00 91.19 307 ALA A CA 1
ATOM 2267 C C . ALA A 1 307 ? -8.575 13.862 4.677 1.00 91.19 307 ALA A C 1
ATOM 2269 O O . ALA A 1 307 ? -7.986 13.089 5.429 1.00 91.19 307 ALA A O 1
ATOM 2270 N N . LEU A 1 308 ? -9.856 13.680 4.348 1.00 93.50 308 LEU A N 1
ATOM 2271 C CA . LEU A 1 308 ? -10.644 12.547 4.836 1.00 93.50 308 LEU A CA 1
ATOM 2272 C C . LEU A 1 308 ? -10.906 11.546 3.713 1.00 93.50 308 LEU A C 1
ATOM 2274 O O . LEU A 1 308 ? -11.615 11.853 2.751 1.00 93.50 308 LEU A O 1
ATOM 2278 N N . ILE A 1 309 ? -10.397 10.330 3.885 1.00 96.12 309 ILE A N 1
ATOM 2279 C CA . ILE A 1 309 ? -10.736 9.168 3.063 1.00 96.12 309 ILE A CA 1
ATOM 2280 C C . ILE A 1 309 ? -11.734 8.332 3.853 1.00 96.12 309 ILE A C 1
ATOM 2282 O O . ILE A 1 309 ? -11.460 7.962 4.989 1.00 96.12 309 ILE A O 1
ATOM 2286 N N . HIS A 1 310 ? -12.899 8.030 3.285 1.00 95.88 310 HIS A N 1
ATOM 2287 C CA . HIS A 1 310 ? -13.832 7.111 3.930 1.00 95.88 310 HIS A CA 1
ATOM 2288 C C . HIS A 1 310 ? -13.583 5.697 3.430 1.00 95.88 310 HIS A C 1
ATOM 2290 O O . HIS A 1 310 ? -13.574 5.441 2.222 1.00 95.88 310 HIS A O 1
ATOM 2296 N N . LEU A 1 311 ? -13.418 4.791 4.384 1.00 95.62 311 LEU A N 1
ATOM 2297 C CA . LEU A 1 311 ? -13.125 3.386 4.168 1.00 95.62 311 LEU A CA 1
ATOM 2298 C C . LEU A 1 311 ? -14.293 2.536 4.645 1.00 95.62 311 LEU A C 1
ATOM 2300 O O . LEU A 1 311 ? -15.039 2.919 5.549 1.00 95.62 311 LEU A O 1
ATOM 2304 N N . ARG A 1 312 ? -14.463 1.378 4.018 1.00 93.81 312 ARG A N 1
ATOM 2305 C CA . ARG A 1 312 ? -15.540 0.450 4.341 1.00 93.81 312 ARG A CA 1
ATOM 2306 C C . ARG A 1 312 ? -15.159 -0.407 5.550 1.00 93.81 312 ARG A C 1
ATOM 2308 O O . ARG A 1 312 ? -14.077 -0.981 5.594 1.00 93.81 312 ARG A O 1
ATOM 2315 N N . GLY A 1 313 ? -16.084 -0.548 6.490 1.00 90.81 313 GLY A N 1
ATOM 2316 C CA . GLY A 1 313 ? -16.066 -1.592 7.510 1.00 90.81 313 GLY A CA 1
ATOM 2317 C C . GLY A 1 313 ? -17.374 -2.372 7.473 1.00 90.81 313 GLY A C 1
ATOM 2318 O O . GLY A 1 313 ? -18.438 -1.776 7.343 1.00 90.81 313 GLY A O 1
ATOM 2319 N N . CYS A 1 314 ? -17.317 -3.694 7.554 1.00 91.56 314 CYS A N 1
ATOM 2320 C CA . CYS A 1 314 ? -18.458 -4.591 7.467 1.00 91.56 314 CYS A CA 1
ATOM 2321 C C . CYS A 1 314 ? -18.544 -5.480 8.706 1.00 91.56 314 CYS A C 1
ATOM 2323 O O . CYS A 1 314 ? -17.546 -6.005 9.188 1.00 91.56 314 CYS A O 1
ATOM 2325 N N . ILE A 1 315 ? -19.760 -5.673 9.208 1.00 89.69 315 ILE A N 1
ATOM 2326 C CA . ILE A 1 315 ? -20.080 -6.701 10.193 1.00 89.69 315 ILE A CA 1
ATOM 2327 C C . ILE A 1 315 ? -20.805 -7.817 9.459 1.00 89.69 315 ILE A C 1
ATOM 2329 O O . ILE A 1 315 ? -21.813 -7.575 8.788 1.00 89.69 315 ILE A O 1
ATOM 2333 N N . GLU A 1 316 ? -20.321 -9.035 9.636 1.00 92.06 316 GLU A N 1
ATOM 2334 C CA . GLU A 1 316 ? -20.874 -10.230 9.020 1.00 92.06 316 GLU A CA 1
ATOM 2335 C C . GLU A 1 316 ? -21.391 -11.180 10.096 1.00 92.06 316 GLU A C 1
ATOM 2337 O O . GLU A 1 316 ? -20.724 -11.435 11.101 1.00 92.06 316 GLU A O 1
ATOM 2342 N N . VAL A 1 317 ? -22.611 -11.685 9.908 1.00 92.44 317 VAL A N 1
ATOM 2343 C CA . VAL A 1 317 ? -23.278 -12.620 10.819 1.00 92.44 317 VAL A CA 1
ATOM 2344 C C . VAL A 1 317 ? -23.953 -13.704 9.983 1.00 92.44 317 VAL A C 1
ATOM 2346 O O . VAL A 1 317 ? -25.024 -13.489 9.412 1.00 92.44 317 VAL A O 1
ATOM 2349 N N . GLY A 1 318 ? -23.338 -14.886 9.914 1.00 88.44 318 GLY A N 1
ATOM 2350 C CA . GLY A 1 318 ? -23.772 -15.920 8.971 1.00 88.44 318 GLY A CA 1
ATOM 2351 C C . GLY A 1 318 ? -23.621 -15.433 7.527 1.00 88.44 318 GLY A C 1
ATOM 2352 O O . GLY A 1 318 ? -22.533 -15.026 7.144 1.00 88.44 318 GLY A O 1
ATOM 2353 N N . ASP A 1 319 ? -24.711 -15.440 6.757 1.00 89.25 319 ASP A N 1
ATOM 2354 C CA . ASP A 1 319 ? -24.721 -14.993 5.353 1.00 89.25 319 ASP A CA 1
ATOM 2355 C C . ASP A 1 319 ? -25.112 -13.508 5.189 1.00 89.25 319 ASP A C 1
ATOM 2357 O O . ASP A 1 319 ? -25.233 -13.006 4.070 1.00 89.25 319 ASP A O 1
ATOM 2361 N N . GLU A 1 320 ? -25.373 -12.792 6.289 1.00 92.38 320 GLU A N 1
ATOM 2362 C CA . GLU A 1 320 ? -25.716 -11.371 6.244 1.00 92.38 320 GLU A CA 1
ATOM 2363 C C . GLU A 1 320 ? -24.492 -10.494 6.498 1.00 92.38 320 GLU A C 1
ATOM 2365 O O . GLU A 1 320 ? -23.836 -10.624 7.529 1.00 92.38 320 GLU A O 1
ATOM 2370 N N . SER A 1 321 ? -24.260 -9.531 5.604 1.00 93.81 321 SER A N 1
ATOM 2371 C CA . SER A 1 321 ? -23.269 -8.467 5.782 1.00 93.81 321 SER A CA 1
ATOM 2372 C C . SER A 1 321 ? -23.954 -7.099 5.878 1.00 93.81 321 SER A C 1
ATOM 2374 O O . SER A 1 321 ? -24.979 -6.836 5.227 1.00 93.81 321 SER A O 1
ATOM 2376 N N . ARG A 1 322 ? -23.432 -6.227 6.743 1.00 93.50 322 ARG A N 1
ATOM 2377 C CA . ARG A 1 322 ? -23.818 -4.813 6.861 1.00 93.50 322 ARG A CA 1
ATOM 2378 C C . ARG A 1 322 ? -22.557 -3.976 6.948 1.00 93.50 322 ARG A C 1
ATOM 2380 O O . ARG A 1 322 ? -21.762 -4.181 7.858 1.00 93.50 322 ARG A O 1
ATOM 2387 N N . CYS A 1 323 ? -22.418 -3.025 6.033 1.00 94.25 323 CYS A N 1
ATOM 2388 C CA . CYS A 1 323 ? -21.237 -2.182 5.954 1.00 94.25 323 CYS A CA 1
ATOM 2389 C C . CYS A 1 323 ? -21.550 -0.721 6.278 1.00 94.25 323 CYS A C 1
ATOM 2391 O O . CYS A 1 323 ? -22.627 -0.216 5.957 1.00 94.25 323 CYS A O 1
ATOM 2393 N N . GLU A 1 324 ? -20.577 -0.056 6.881 1.00 91.69 324 GLU A N 1
ATOM 2394 C CA . GLU A 1 324 ? -20.544 1.367 7.181 1.00 91.69 324 GLU A CA 1
ATOM 2395 C C . GLU A 1 324 ? -19.268 1.981 6.593 1.00 91.69 324 GLU A C 1
ATOM 2397 O O . GLU A 1 324 ? -18.266 1.296 6.380 1.00 91.69 324 GLU A O 1
ATOM 2402 N N . TRP A 1 325 ? -19.330 3.276 6.297 1.00 91.69 325 TRP A N 1
ATOM 2403 C CA . TRP A 1 325 ? -18.195 4.061 5.834 1.00 91.69 325 TRP A CA 1
ATOM 2404 C C . TRP A 1 325 ? -17.650 4.893 6.989 1.00 91.69 325 TRP A C 1
ATOM 2406 O O . TRP A 1 325 ? -18.359 5.753 7.512 1.00 91.69 325 TRP A O 1
ATOM 2416 N N . SER A 1 326 ? -16.390 4.673 7.344 1.00 89.50 326 SER A N 1
ATOM 2417 C CA . SER A 1 326 ? -15.711 5.376 8.432 1.00 89.50 326 SER A CA 1
ATOM 2418 C C . SER A 1 326 ? -14.661 6.329 7.864 1.00 89.50 326 SER A C 1
ATOM 2420 O O . SER A 1 326 ? -13.858 5.903 7.033 1.00 89.50 326 SER A O 1
ATOM 2422 N N . PRO A 1 327 ? -14.643 7.611 8.272 1.00 93.62 327 PRO A N 1
ATOM 2423 C CA . PRO A 1 327 ? -13.615 8.544 7.834 1.00 93.62 327 PRO A CA 1
ATOM 2424 C C . PRO A 1 327 ? -12.278 8.230 8.510 1.00 93.62 327 PRO A C 1
ATOM 2426 O O . PRO A 1 327 ? -12.214 8.044 9.725 1.00 93.62 327 PRO A O 1
ATOM 2429 N N . GLN A 1 328 ? -11.207 8.260 7.728 1.00 92.06 328 GLN A N 1
ATOM 2430 C CA . GLN A 1 328 ? -9.829 8.229 8.187 1.00 92.06 328 GLN A CA 1
ATOM 2431 C C . GLN A 1 328 ? -9.093 9.472 7.676 1.00 92.06 328 GLN A C 1
ATOM 2433 O O . GLN A 1 328 ? -9.205 9.839 6.505 1.00 92.06 328 GLN A O 1
ATOM 2438 N N . SER A 1 329 ? -8.364 10.133 8.576 1.00 93.19 329 SER A N 1
ATOM 2439 C CA . SER A 1 329 ? -7.528 11.283 8.233 1.00 93.19 329 SER A CA 1
ATOM 2440 C C . SER A 1 329 ? -6.248 10.818 7.551 1.00 93.19 329 SER A C 1
ATOM 2442 O O . SER A 1 329 ? -5.613 9.877 8.025 1.00 93.19 329 SER A O 1
ATOM 2444 N N . VAL A 1 330 ? -5.867 11.497 6.475 1.00 93.62 330 VAL A N 1
ATOM 2445 C CA . VAL A 1 330 ? -4.608 11.288 5.756 1.00 93.62 330 VAL A CA 1
ATOM 2446 C C . VAL A 1 330 ? -3.857 12.603 5.608 1.00 93.62 330 VAL A C 1
ATOM 2448 O O . VAL A 1 330 ? -4.468 13.673 5.526 1.00 93.62 330 VAL A O 1
ATOM 2451 N N . GLU A 1 331 ? -2.536 12.509 5.573 1.00 92.56 331 GLU A N 1
ATOM 2452 C CA . GLU A 1 331 ? -1.625 13.639 5.426 1.00 92.56 331 GLU A CA 1
ATOM 2453 C C . GLU A 1 331 ? -1.024 13.658 4.018 1.00 92.56 331 GLU A C 1
ATOM 2455 O O . GLU A 1 331 ? -0.887 12.629 3.350 1.00 92.56 331 GLU A O 1
ATOM 2460 N N . SER A 1 332 ? -0.725 14.859 3.535 1.00 93.25 332 SER A N 1
ATOM 2461 C CA . SER A 1 332 ? -0.089 15.065 2.240 1.00 93.25 332 SER A CA 1
ATOM 2462 C C . SER A 1 332 ? 1.391 14.704 2.286 1.00 93.25 332 SER A C 1
ATOM 2464 O O . SER A 1 332 ? 2.042 14.930 3.297 1.00 93.25 332 SER A O 1
ATOM 2466 N N . GLY A 1 333 ? 1.938 14.203 1.182 1.00 92.81 333 GLY A N 1
ATOM 2467 C CA . GLY A 1 333 ? 3.317 13.723 1.115 1.00 92.81 333 GLY A CA 1
ATOM 2468 C C . GLY A 1 333 ? 3.514 12.322 1.693 1.00 92.81 333 GLY A C 1
ATOM 2469 O O . GLY A 1 333 ? 4.635 11.839 1.692 1.00 92.81 333 GLY A O 1
ATOM 2470 N N . VAL A 1 334 ? 2.447 11.647 2.139 1.00 94.06 334 VAL A N 1
ATOM 2471 C CA . VAL A 1 334 ? 2.524 10.316 2.758 1.00 94.06 334 VAL A CA 1
ATOM 2472 C C . VAL A 1 334 ? 2.025 9.236 1.799 1.00 94.06 334 VAL A C 1
ATOM 2474 O O . VAL A 1 334 ? 1.010 9.388 1.108 1.00 94.06 334 VAL A O 1
ATOM 2477 N N . TYR A 1 335 ? 2.735 8.111 1.768 1.00 95.62 335 TYR A N 1
ATOM 2478 C CA . TYR A 1 335 ? 2.328 6.907 1.055 1.00 95.62 335 TYR A CA 1
ATOM 2479 C C . TYR A 1 335 ? 1.639 5.951 2.030 1.00 95.62 335 TYR A C 1
ATOM 2481 O O . TYR A 1 335 ? 2.278 5.421 2.935 1.00 95.62 335 TYR A O 1
ATOM 2489 N N . TYR A 1 336 ? 0.351 5.679 1.829 1.00 96.38 336 TYR A N 1
ATOM 2490 C CA . TYR A 1 336 ? -0.409 4.701 2.601 1.00 96.38 336 TYR A CA 1
ATOM 2491 C C . TYR A 1 336 ? -0.583 3.358 1.880 1.00 96.38 336 TYR A C 1
ATOM 2493 O O . TYR A 1 336 ? -0.809 3.288 0.672 1.00 96.38 336 TYR A O 1
ATOM 2501 N N . GLY A 1 337 ? -0.565 2.276 2.654 1.00 95.81 337 GLY A N 1
ATOM 2502 C CA . GLY A 1 337 ? -1.073 0.965 2.274 1.00 95.81 337 GLY A CA 1
ATOM 2503 C C . GLY A 1 337 ? -2.478 0.768 2.835 1.00 95.81 337 GLY A C 1
ATOM 2504 O O . GLY A 1 337 ? -2.688 0.907 4.037 1.00 95.81 337 GLY A O 1
ATOM 2505 N N . LEU A 1 338 ? -3.434 0.437 1.975 1.00 97.06 338 LEU A N 1
ATOM 2506 C CA . LEU A 1 338 ? -4.773 0.003 2.355 1.00 97.06 338 LEU A CA 1
ATOM 2507 C C . LEU A 1 338 ? -4.723 -1.478 2.726 1.00 97.06 338 LEU A C 1
ATOM 2509 O O . LEU A 1 338 ? -4.410 -2.315 1.878 1.00 97.06 338 LEU A O 1
ATOM 2513 N N . VAL A 1 339 ? -5.029 -1.785 3.980 1.00 94.06 339 VAL A N 1
ATOM 2514 C CA . VAL A 1 339 ? -5.022 -3.142 4.530 1.00 94.06 339 VAL A CA 1
ATOM 2515 C C . VAL A 1 339 ? -6.406 -3.528 5.031 1.00 94.06 339 VAL A C 1
ATOM 2517 O O . VAL A 1 339 ? -7.213 -2.673 5.394 1.00 94.06 339 VAL A O 1
ATOM 2520 N N . GLU A 1 340 ? -6.666 -4.830 5.059 1.00 90.06 340 GLU A N 1
ATOM 2521 C CA . GLU A 1 340 ? -7.874 -5.401 5.639 1.00 90.06 340 GLU A CA 1
ATOM 2522 C C . GLU A 1 340 ? -7.573 -5.942 7.040 1.00 90.06 340 GLU A C 1
ATOM 2524 O O . GLU A 1 340 ? -6.567 -6.615 7.279 1.00 90.06 340 GLU A O 1
ATOM 2529 N N . LEU A 1 341 ? -8.472 -5.657 7.975 1.00 85.81 341 LEU A N 1
ATOM 2530 C CA . LEU A 1 341 ? -8.413 -6.110 9.353 1.00 85.81 341 LEU A CA 1
ATOM 2531 C C . LEU A 1 341 ? -9.640 -6.947 9.657 1.00 85.81 341 LEU A C 1
ATOM 2533 O O . LEU A 1 341 ? -10.756 -6.432 9.698 1.00 85.81 341 LEU A O 1
ATOM 2537 N N . VAL A 1 342 ? -9.424 -8.226 9.943 1.00 84.19 342 VAL A N 1
ATOM 2538 C CA . VAL A 1 342 ? -10.495 -9.141 10.337 1.00 84.19 342 VAL A CA 1
ATOM 2539 C C . VAL A 1 342 ? -10.416 -9.399 11.839 1.00 84.19 342 VAL A C 1
ATOM 2541 O O . VAL A 1 342 ? -9.382 -9.804 12.373 1.00 84.19 342 VAL A O 1
ATOM 2544 N N . SER A 1 343 ? -11.528 -9.179 12.534 1.00 78.81 343 SER A N 1
ATOM 2545 C CA . SER A 1 343 ? -11.675 -9.422 13.970 1.00 78.81 343 SER A CA 1
ATOM 2546 C C . SER A 1 343 ? -12.958 -10.197 14.272 1.00 78.81 343 SER A C 1
ATOM 2548 O O . SER A 1 343 ? -13.907 -10.212 13.488 1.00 78.81 343 SER A O 1
ATOM 2550 N N . ALA A 1 344 ? -12.996 -10.880 15.417 1.00 76.50 344 ALA A N 1
ATOM 2551 C CA . ALA A 1 344 ? -14.200 -11.584 15.846 1.00 76.50 344 ALA A CA 1
ATOM 2552 C C . ALA A 1 344 ? -15.280 -10.584 16.288 1.00 76.50 344 ALA A C 1
ATOM 2554 O O . ALA A 1 344 ? -15.021 -9.681 17.085 1.00 76.50 344 ALA A O 1
ATOM 2555 N N . GLY A 1 345 ? -16.510 -10.772 15.814 1.00 73.69 345 GLY A N 1
ATOM 2556 C CA . GLY A 1 345 ? -17.646 -9.957 16.226 1.00 73.69 345 GLY A CA 1
ATOM 2557 C C . GLY A 1 345 ? -18.200 -10.347 17.602 1.00 73.69 345 GLY A C 1
ATOM 2558 O O . GLY A 1 345 ? -17.844 -11.363 18.201 1.00 73.69 345 GLY A O 1
ATOM 2559 N N . GLY A 1 346 ? -19.113 -9.522 18.124 1.00 72.25 346 GLY A N 1
ATOM 2560 C CA . GLY A 1 346 ? -19.704 -9.711 19.457 1.00 72.25 346 GLY A CA 1
ATOM 2561 C C . GLY A 1 346 ? -20.700 -10.875 19.577 1.00 72.25 346 GLY A C 1
ATOM 2562 O O . GLY A 1 346 ? -21.104 -11.221 20.689 1.00 72.25 346 GLY A O 1
ATOM 2563 N N . LEU A 1 347 ? -21.114 -11.476 18.458 1.00 78.00 347 LEU A N 1
ATOM 2564 C CA . LEU A 1 347 ? -22.033 -12.616 18.399 1.00 78.00 347 LEU A CA 1
ATOM 2565 C C . LEU A 1 347 ? -21.297 -13.902 17.964 1.00 78.00 347 LEU A C 1
ATOM 2567 O O . LEU A 1 347 ? -20.283 -13.829 17.268 1.00 78.00 347 LEU A O 1
ATOM 2571 N N . PRO A 1 348 ? -21.794 -15.101 18.321 1.00 81.31 348 PRO A N 1
ATOM 2572 C CA . PRO A 1 348 ? -21.238 -16.351 17.805 1.00 81.31 348 PRO A CA 1
ATOM 2573 C C . PRO A 1 348 ? -21.268 -16.387 16.272 1.00 81.31 348 PRO A C 1
ATOM 2575 O O . PRO A 1 348 ? -22.298 -16.070 15.679 1.00 81.31 348 PRO A O 1
ATOM 2578 N N . ASN A 1 349 ? -20.163 -16.811 15.651 1.00 82.94 349 ASN A N 1
ATOM 2579 C CA . ASN A 1 349 ? -19.992 -16.853 14.191 1.00 82.94 349 ASN A CA 1
ATOM 2580 C C . ASN A 1 349 ? -20.207 -15.491 13.507 1.00 82.94 349 ASN A C 1
ATOM 2582 O O . ASN A 1 349 ? -20.729 -15.438 12.394 1.00 82.94 349 ASN A O 1
ATOM 2586 N N . SER A 1 350 ? -19.849 -14.401 14.190 1.00 84.94 350 SER A N 1
ATOM 2587 C CA . SER A 1 350 ? -19.783 -13.077 13.577 1.00 84.94 350 SER A CA 1
ATOM 2588 C C . SER A 1 350 ? -18.341 -12.618 13.420 1.00 84.94 350 SER A C 1
ATOM 2590 O O . SER A 1 350 ? -17.493 -12.949 14.254 1.00 84.94 350 SER A O 1
ATOM 2592 N N . GLN A 1 351 ? -18.083 -11.845 12.372 1.00 84.38 351 GLN A N 1
ATOM 2593 C CA . GLN A 1 351 ? -16.798 -11.203 12.117 1.00 84.38 351 GLN A CA 1
ATOM 2594 C C . GLN A 1 351 ? -16.997 -9.731 11.773 1.00 84.38 351 GLN A C 1
ATOM 2596 O O . GLN A 1 351 ? -18.062 -9.324 11.311 1.00 84.38 351 GLN A O 1
ATOM 2601 N N . ILE A 1 352 ? -15.984 -8.929 12.072 1.00 81.06 352 ILE A N 1
ATOM 2602 C CA . ILE A 1 352 ? -15.911 -7.524 11.698 1.00 81.06 352 ILE A CA 1
ATOM 2603 C C . ILE A 1 352 ? -14.679 -7.379 10.822 1.00 81.06 352 ILE A C 1
ATOM 2605 O O . ILE A 1 352 ? -13.565 -7.652 11.273 1.00 81.06 352 ILE A O 1
ATOM 2609 N N . THR A 1 353 ? -14.905 -6.943 9.595 1.00 87.31 353 THR A N 1
ATOM 2610 C CA . THR A 1 353 ? -13.879 -6.660 8.602 1.00 87.31 353 THR A CA 1
ATOM 2611 C C . THR A 1 353 ? -13.789 -5.154 8.439 1.00 87.31 353 THR A C 1
ATOM 2613 O O . THR A 1 353 ? -14.786 -4.520 8.109 1.00 87.31 353 THR A O 1
ATOM 2616 N N . THR A 1 354 ? -12.625 -4.563 8.666 1.00 88.81 354 THR A N 1
ATOM 2617 C CA . THR A 1 354 ? -12.420 -3.116 8.541 1.00 88.81 354 THR A CA 1
ATOM 2618 C C . THR A 1 354 ? -11.249 -2.851 7.618 1.00 88.81 354 THR A C 1
ATOM 2620 O O . THR A 1 354 ? -10.200 -3.468 7.764 1.00 88.81 354 THR A O 1
ATOM 2623 N N . LEU A 1 355 ? -11.417 -1.920 6.686 1.00 93.62 355 LEU A N 1
ATOM 2624 C CA . LEU A 1 355 ? -10.307 -1.383 5.915 1.00 93.62 355 LEU A CA 1
ATOM 2625 C C . LEU A 1 355 ? -9.616 -0.259 6.688 1.00 93.62 355 LEU A C 1
ATOM 2627 O O . LEU A 1 355 ? -10.283 0.605 7.258 1.00 93.62 355 LEU A O 1
ATOM 2631 N N . GLU A 1 356 ? -8.289 -0.246 6.657 1.00 93.25 356 GLU A N 1
ATOM 2632 C CA . GLU A 1 356 ? -7.460 0.764 7.314 1.00 93.25 356 GLU A CA 1
ATOM 2633 C C . GLU A 1 356 ? -6.358 1.239 6.363 1.00 93.25 356 GLU A C 1
ATOM 2635 O O . GLU A 1 356 ? -5.769 0.446 5.627 1.00 93.25 356 GLU A O 1
ATOM 2640 N N . LEU A 1 357 ? -6.055 2.537 6.382 1.00 94.81 357 LEU A N 1
ATOM 2641 C CA . LEU A 1 357 ? -4.855 3.081 5.749 1.00 94.81 357 LEU A CA 1
ATOM 2642 C C . LEU A 1 357 ? -3.707 3.106 6.756 1.00 94.81 357 LEU A C 1
ATOM 2644 O O . LEU A 1 357 ? -3.807 3.728 7.810 1.00 94.81 357 LEU A O 1
ATOM 2648 N N . ARG A 1 358 ? -2.585 2.481 6.413 1.00 92.50 358 ARG A N 1
ATOM 2649 C CA . ARG A 1 358 ? -1.363 2.515 7.223 1.00 92.50 358 ARG A CA 1
ATOM 2650 C C . ARG A 1 358 ? -0.270 3.267 6.485 1.00 92.50 358 ARG A C 1
ATOM 2652 O O . ARG A 1 358 ? -0.053 2.952 5.316 1.00 92.50 358 ARG A O 1
ATOM 2659 N N . PRO A 1 359 ? 0.402 4.246 7.110 1.00 92.19 359 PRO A N 1
ATOM 2660 C CA . PRO A 1 359 ? 1.536 4.895 6.477 1.00 92.19 359 PRO A CA 1
ATOM 2661 C C . PRO A 1 359 ? 2.628 3.851 6.217 1.00 92.19 359 PRO A C 1
ATOM 2663 O O . PRO A 1 359 ? 2.887 2.981 7.047 1.00 92.19 359 PRO A O 1
ATOM 2666 N N . VAL A 1 360 ? 3.208 3.918 5.028 1.00 92.62 360 VAL A N 1
ATOM 2667 C CA . VAL A 1 360 ? 4.296 3.060 4.549 1.00 92.62 360 VAL A CA 1
ATOM 2668 C C . VAL A 1 360 ? 5.539 3.905 4.340 1.00 92.62 360 VAL A C 1
ATOM 2670 O O . VAL A 1 360 ? 6.623 3.459 4.686 1.00 92.62 360 VAL A O 1
ATOM 2673 N N . ILE A 1 361 ? 5.382 5.114 3.798 1.00 93.06 361 ILE A N 1
ATOM 2674 C CA . ILE A 1 361 ? 6.455 6.095 3.628 1.00 93.06 361 ILE A CA 1
ATOM 2675 C C . ILE A 1 361 ? 5.932 7.437 4.123 1.00 93.06 361 ILE A C 1
ATOM 2677 O O . ILE A 1 361 ? 4.855 7.854 3.686 1.00 93.06 361 ILE A O 1
ATOM 2681 N N . ASP A 1 362 ? 6.651 8.066 5.049 1.00 89.94 362 ASP A N 1
ATOM 2682 C CA . ASP A 1 362 ? 6.323 9.398 5.568 1.00 89.94 362 ASP A CA 1
ATOM 2683 C C . ASP A 1 362 ? 6.712 10.515 4.587 1.00 89.94 362 ASP A C 1
ATOM 2685 O O . ASP A 1 362 ? 7.235 10.265 3.498 1.00 89.94 362 ASP A O 1
ATOM 2689 N N . ASP A 1 363 ? 6.409 11.761 4.943 1.00 86.50 363 ASP A N 1
ATOM 2690 C CA . ASP A 1 363 ? 6.700 12.935 4.122 1.00 86.50 363 ASP A CA 1
ATOM 2691 C C . ASP A 1 363 ? 8.203 13.230 4.003 1.00 86.50 363 ASP A C 1
ATOM 2693 O O . ASP A 1 363 ? 8.634 13.857 3.028 1.00 86.50 363 ASP A O 1
ATOM 2697 N N . GLU A 1 364 ? 9.027 12.692 4.906 1.00 88.56 364 GLU A N 1
ATOM 2698 C CA . GLU A 1 364 ? 10.484 12.700 4.783 1.00 88.56 364 GLU A CA 1
ATOM 2699 C C . GLU A 1 364 ? 11.049 11.602 3.866 1.00 88.56 364 GLU A C 1
ATOM 2701 O O . GLU A 1 364 ? 12.255 11.593 3.596 1.00 88.56 364 GLU A O 1
ATOM 2706 N N . GLY A 1 365 ? 10.207 10.707 3.343 1.00 85.62 365 GLY A N 1
ATOM 2707 C CA . GLY A 1 365 ? 10.635 9.610 2.474 1.00 85.62 365 GLY A CA 1
ATOM 2708 C C . GLY A 1 365 ? 11.215 8.421 3.238 1.00 85.62 365 GLY A C 1
ATOM 2709 O O . GLY A 1 365 ? 11.902 7.589 2.648 1.00 85.62 365 GLY A O 1
ATOM 2710 N N . THR A 1 366 ? 10.965 8.334 4.541 1.00 86.94 366 THR A N 1
ATOM 2711 C CA . THR A 1 366 ? 11.397 7.222 5.385 1.00 86.94 366 THR A CA 1
ATOM 2712 C C . THR A 1 366 ? 10.317 6.153 5.406 1.00 86.94 366 THR A C 1
ATOM 2714 O O . THR A 1 366 ? 9.128 6.442 5.535 1.00 86.94 366 THR A O 1
ATOM 2717 N N . THR A 1 367 ? 10.724 4.885 5.303 1.00 84.50 367 THR A N 1
ATOM 2718 C CA . THR A 1 367 ? 9.787 3.776 5.502 1.00 84.50 367 THR A CA 1
ATOM 2719 C C . THR A 1 367 ? 9.286 3.796 6.944 1.00 84.50 367 THR A C 1
ATOM 2721 O O . THR A 1 367 ? 10.072 3.679 7.887 1.00 84.50 367 THR A O 1
ATOM 2724 N N . VAL A 1 368 ? 7.973 3.924 7.116 1.00 83.88 368 VAL A N 1
ATOM 2725 C CA . VAL A 1 368 ? 7.336 3.910 8.429 1.00 83.88 368 VAL A CA 1
ATOM 2726 C C . VAL A 1 368 ? 7.286 2.471 8.912 1.00 83.88 368 VAL A C 1
ATOM 2728 O O . VAL A 1 368 ? 6.547 1.634 8.390 1.00 83.88 368 VAL A O 1
ATOM 2731 N N . GLU A 1 369 ? 8.103 2.172 9.917 1.00 67.44 369 GLU A N 1
ATOM 2732 C CA . GLU A 1 369 ? 8.082 0.869 10.565 1.00 67.44 369 GLU A CA 1
ATOM 2733 C C . GLU A 1 369 ? 6.703 0.673 11.211 1.00 67.44 369 GLU A C 1
ATOM 2735 O O . GLU A 1 369 ? 6.210 1.533 11.950 1.00 67.44 369 GLU A O 1
ATOM 2740 N N . GLY A 1 370 ? 6.049 -0.451 10.900 1.00 63.28 370 GLY A N 1
ATOM 2741 C CA . GLY A 1 370 ? 4.753 -0.779 11.487 1.00 63.28 370 GLY A CA 1
ATOM 2742 C C . GLY A 1 370 ? 4.821 -0.739 13.019 1.00 63.28 370 GLY A C 1
ATOM 2743 O O . GLY A 1 370 ? 5.896 -0.912 13.600 1.00 63.28 370 GLY A O 1
ATOM 2744 N N . PRO A 1 371 ? 3.689 -0.527 13.710 1.00 62.47 371 PRO A N 1
ATOM 2745 C CA . PRO A 1 371 ? 3.705 -0.409 15.159 1.00 62.47 371 PRO A CA 1
ATOM 2746 C C . PRO A 1 371 ? 4.351 -1.652 15.775 1.00 62.47 371 PRO A C 1
ATOM 2748 O O . PRO A 1 371 ? 3.890 -2.773 15.540 1.00 62.47 371 PRO A O 1
ATOM 2751 N N . VAL A 1 372 ? 5.423 -1.451 16.551 1.00 63.72 372 VAL A N 1
ATOM 2752 C CA . VAL A 1 372 ? 6.164 -2.538 17.200 1.00 63.72 372 VAL A CA 1
ATOM 2753 C C . VAL A 1 372 ? 5.184 -3.372 18.018 1.00 63.72 372 VAL A C 1
ATOM 2755 O O . VAL A 1 372 ? 4.651 -2.915 19.031 1.00 63.72 372 VAL A O 1
ATOM 2758 N N . GLN A 1 373 ? 4.937 -4.600 17.564 1.00 79.31 373 GLN A N 1
ATOM 2759 C CA . GLN A 1 373 ? 4.040 -5.512 18.253 1.00 79.31 373 GLN A CA 1
ATOM 2760 C C . GLN A 1 373 ? 4.797 -6.238 19.364 1.00 79.31 373 GLN A C 1
ATOM 2762 O O . GLN A 1 373 ? 5.752 -6.975 19.124 1.00 79.31 373 GLN A O 1
ATOM 2767 N N . LEU A 1 374 ? 4.343 -6.052 20.598 1.00 84.69 374 LEU A N 1
ATOM 2768 C CA . LEU A 1 374 ? 4.841 -6.742 21.779 1.00 84.69 374 LEU A CA 1
ATOM 2769 C C . LEU A 1 374 ? 3.838 -7.814 22.191 1.00 84.69 374 LEU A C 1
ATOM 2771 O O . LEU A 1 374 ? 2.661 -7.530 22.405 1.00 84.69 374 LEU A O 1
ATOM 2775 N N . LEU A 1 375 ? 4.297 -9.056 22.335 1.00 90.88 375 LEU A N 1
ATOM 2776 C CA . LEU A 1 375 ? 3.475 -10.115 22.911 1.00 90.88 375 LEU A CA 1
ATOM 2777 C C . LEU A 1 375 ? 3.495 -10.001 24.435 1.00 90.88 375 LEU A C 1
ATOM 2779 O O . LEU A 1 375 ? 4.488 -10.332 25.079 1.00 90.88 375 LEU A O 1
ATOM 2783 N N . CYS A 1 376 ? 2.376 -9.582 25.010 1.00 93.94 376 CYS A N 1
ATOM 2784 C CA . CYS A 1 376 ? 2.223 -9.398 26.443 1.00 93.94 376 CYS A CA 1
ATOM 2785 C C . CYS A 1 376 ? 1.339 -10.491 27.048 1.00 93.94 376 CYS A C 1
ATOM 2787 O O . CYS A 1 376 ? 0.391 -10.968 26.427 1.00 93.94 376 CYS A O 1
ATOM 2789 N N . ARG A 1 377 ? 1.608 -10.876 28.295 1.00 94.88 377 ARG A N 1
ATOM 2790 C CA . ARG A 1 377 ? 0.872 -11.912 29.029 1.00 94.88 377 ARG A CA 1
ATOM 2791 C C . ARG A 1 377 ? 0.047 -11.308 30.159 1.00 94.88 377 ARG A C 1
ATOM 2793 O O . ARG A 1 377 ? 0.574 -10.563 30.990 1.00 94.88 377 ARG A O 1
ATOM 2800 N N . LEU A 1 378 ? -1.231 -11.674 30.240 1.00 94.94 378 LEU A N 1
ATOM 2801 C CA . LEU A 1 378 ? -2.097 -11.266 31.344 1.00 94.94 378 LEU A CA 1
ATOM 2802 C C . LEU A 1 378 ? -1.660 -11.923 32.661 1.00 94.94 378 LEU A C 1
ATOM 2804 O O . LEU A 1 378 ? -1.336 -13.107 32.711 1.00 94.94 378 LEU A O 1
ATOM 2808 N N . GLN A 1 379 ? -1.702 -11.149 33.741 1.00 95.00 379 GLN A N 1
ATOM 2809 C CA . GLN A 1 379 ? -1.471 -11.599 35.121 1.00 95.00 379 GLN A CA 1
ATOM 2810 C C . GLN A 1 379 ? -2.781 -11.880 35.867 1.00 95.00 379 GLN A C 1
ATOM 2812 O O . GLN A 1 379 ? -2.786 -12.412 36.975 1.00 95.00 379 GLN A O 1
ATOM 2817 N N . VAL A 1 380 ? -3.909 -11.527 35.250 1.00 93.44 380 VAL A N 1
ATOM 2818 C CA . VAL A 1 380 ? -5.256 -11.741 35.775 1.00 93.44 380 VAL A CA 1
ATOM 2819 C C . VAL A 1 380 ? -6.064 -12.630 34.823 1.00 93.44 380 VAL A C 1
ATOM 2821 O O . VAL A 1 380 ? -5.775 -12.661 33.626 1.00 93.44 380 VAL A O 1
ATOM 2824 N N . PRO A 1 381 ? -7.121 -13.315 35.302 1.00 92.31 381 PRO A N 1
ATOM 2825 C CA . PRO A 1 381 ? -7.926 -14.200 34.455 1.00 92.31 381 PRO A CA 1
ATOM 2826 C C . PRO A 1 381 ? -8.601 -13.493 33.275 1.00 92.31 381 PRO A C 1
ATOM 2828 O O . PRO A 1 381 ? -8.904 -14.124 32.264 1.00 92.31 381 PRO A O 1
ATOM 2831 N N . ALA A 1 382 ? -8.878 -12.192 33.402 1.00 93.81 382 ALA A N 1
ATOM 2832 C CA . ALA A 1 382 ? -9.453 -11.396 32.331 1.00 93.81 382 ALA A CA 1
ATOM 2833 C C . ALA A 1 382 ? -9.138 -9.904 32.471 1.00 93.81 382 ALA A C 1
ATOM 2835 O O . ALA A 1 382 ? -9.132 -9.374 33.583 1.00 93.81 382 ALA A O 1
ATOM 2836 N N . VAL A 1 383 ? -8.998 -9.217 31.338 1.00 96.25 383 VAL A N 1
ATOM 2837 C CA . VAL A 1 383 ? -8.862 -7.756 31.244 1.00 96.25 383 VAL A CA 1
ATOM 2838 C C . VAL A 1 383 ? -9.922 -7.203 30.295 1.00 96.25 383 VAL A C 1
ATOM 2840 O O . VAL A 1 383 ? -10.236 -7.803 29.268 1.00 96.25 383 VAL A O 1
ATOM 2843 N N . ASN A 1 384 ? -10.510 -6.063 30.660 1.00 96.94 384 ASN A N 1
ATOM 2844 C CA . ASN A 1 384 ? -11.446 -5.349 29.796 1.00 96.94 384 ASN A CA 1
ATOM 2845 C C . ASN A 1 384 ? -10.665 -4.507 28.784 1.00 96.94 384 ASN A C 1
ATOM 2847 O O . ASN A 1 384 ? -9.766 -3.766 29.181 1.00 96.94 384 ASN A O 1
ATOM 2851 N N . VAL A 1 385 ? -11.062 -4.582 27.518 1.00 96.19 385 VAL A N 1
ATOM 2852 C CA . VAL A 1 385 ? -10.565 -3.714 26.450 1.00 96.19 385 VAL A CA 1
ATOM 2853 C C . VAL A 1 385 ? -11.528 -2.551 26.290 1.00 96.19 385 VAL A C 1
ATOM 2855 O O . VAL A 1 385 ? -12.747 -2.748 26.297 1.00 96.19 385 VAL A O 1
ATOM 2858 N N . ARG A 1 386 ? -10.998 -1.338 26.186 1.00 96.69 386 ARG A N 1
ATOM 2859 C CA . ARG A 1 386 ? -11.765 -0.095 26.153 1.00 96.69 386 ARG A CA 1
ATOM 2860 C C . ARG A 1 386 ? -11.581 0.657 24.847 1.00 96.69 386 ARG A C 1
ATOM 2862 O O . ARG A 1 386 ? -10.570 0.485 24.188 1.00 96.69 386 ARG A O 1
ATOM 2869 N N . SER A 1 387 ? -12.528 1.529 24.520 1.00 85.94 387 SER A N 1
ATOM 2870 C CA . SER A 1 387 ? -12.485 2.378 23.320 1.00 85.94 387 SER A CA 1
ATOM 2871 C C . SER A 1 387 ? -11.506 3.559 23.406 1.00 85.94 387 SER A C 1
ATOM 2873 O O . SER A 1 387 ? -11.523 4.424 22.539 1.00 85.94 387 SER A O 1
ATOM 2875 N N . GLY A 1 388 ? -10.733 3.677 24.488 1.00 89.62 388 GLY A N 1
ATOM 2876 C CA . GLY A 1 388 ? -9.804 4.783 24.708 1.00 89.62 388 GLY A CA 1
ATOM 2877 C C . GLY A 1 388 ? -8.954 4.597 25.973 1.00 89.62 388 GLY A C 1
ATOM 2878 O O . GLY A 1 388 ? -9.292 3.759 26.822 1.00 89.62 388 GLY A O 1
ATOM 2879 N N . PRO A 1 389 ? -7.872 5.384 26.130 1.00 92.94 389 PRO A N 1
ATOM 2880 C CA . PRO A 1 389 ? -6.930 5.274 27.243 1.00 92.94 389 PRO A CA 1
ATOM 2881 C C . PRO A 1 389 ? -7.507 5.906 28.518 1.00 92.94 389 PRO A C 1
ATOM 2883 O O . PRO A 1 389 ? -7.308 7.084 28.816 1.00 92.94 389 PRO A O 1
ATOM 2886 N N . GLY A 1 390 ? -8.301 5.142 29.269 1.00 91.75 390 GLY A N 1
ATOM 2887 C CA . GLY A 1 390 ? -8.914 5.636 30.503 1.00 91.75 390 GLY A CA 1
ATOM 2888 C C . GLY A 1 390 ? -10.068 4.787 31.025 1.00 91.75 390 GLY A C 1
ATOM 2889 O O . GLY A 1 390 ? -10.747 4.073 30.290 1.00 91.75 390 GLY A O 1
ATOM 2890 N N . LEU A 1 391 ? -10.346 4.895 32.327 1.00 92.69 391 LEU A N 1
ATOM 2891 C CA . LEU A 1 391 ? -11.461 4.179 32.961 1.00 92.69 391 LEU A CA 1
ATOM 2892 C C . LEU A 1 391 ? -12.836 4.744 32.574 1.00 92.69 391 LEU A C 1
ATOM 2894 O O . LEU A 1 391 ? -13.838 4.041 32.723 1.00 92.69 391 LEU A O 1
ATOM 2898 N N . GLN A 1 392 ? -12.875 5.981 32.077 1.00 92.38 392 GLN A N 1
ATOM 2899 C CA . GLN A 1 392 ? -14.070 6.667 31.591 1.00 92.38 392 GLN A CA 1
ATOM 2900 C C . GLN A 1 392 ? -14.564 6.152 30.231 1.00 92.38 392 GLN A C 1
ATOM 2902 O O . GLN A 1 392 ? -15.725 6.367 29.895 1.00 92.38 392 GLN A O 1
ATOM 2907 N N . TYR A 1 393 ? -13.712 5.469 29.459 1.00 87.62 393 TYR A N 1
ATOM 2908 C CA . TYR A 1 393 ? -14.067 4.957 28.134 1.00 87.62 393 TYR A CA 1
ATOM 2909 C C . TYR A 1 393 ? -14.862 3.654 28.212 1.00 87.62 393 TYR A C 1
ATOM 2911 O O . TYR A 1 393 ? -14.712 2.871 29.155 1.00 87.62 393 TYR A O 1
ATOM 2919 N N . LEU A 1 394 ? -15.703 3.409 27.206 1.00 82.94 394 LEU A N 1
ATOM 2920 C CA . LEU A 1 394 ? -16.560 2.226 27.139 1.00 82.94 394 LEU A CA 1
ATOM 2921 C C . LEU A 1 394 ? -15.724 0.951 27.058 1.00 82.94 394 LEU A C 1
ATOM 2923 O O . LEU A 1 394 ? -14.657 0.942 26.456 1.00 82.94 394 LEU A O 1
ATOM 2927 N N . ILE A 1 395 ? -16.224 -0.131 27.654 1.00 93.38 395 ILE A N 1
ATOM 2928 C CA . ILE A 1 395 ? -15.653 -1.468 27.475 1.00 93.38 395 ILE A CA 1
ATOM 2929 C C . ILE A 1 395 ? -16.207 -2.024 26.165 1.00 93.38 395 ILE A C 1
ATOM 2931 O O . ILE A 1 395 ? -17.418 -2.201 26.052 1.00 93.38 395 ILE A O 1
ATOM 2935 N N . ILE A 1 396 ? -15.326 -2.298 25.207 1.00 85.38 396 ILE A N 1
ATOM 2936 C CA . ILE A 1 396 ? -15.684 -2.770 23.862 1.00 85.38 396 ILE A CA 1
ATOM 2937 C C . ILE A 1 396 ? -15.386 -4.255 23.660 1.00 85.38 396 ILE A C 1
ATOM 2939 O O . ILE A 1 396 ? -16.053 -4.911 22.871 1.00 85.38 396 ILE A O 1
ATOM 2943 N N . ALA A 1 397 ? -14.438 -4.813 24.416 1.00 91.56 397 ALA A N 1
ATOM 2944 C CA . ALA A 1 397 ? -14.144 -6.240 24.397 1.00 91.56 397 ALA A CA 1
ATOM 2945 C C . ALA A 1 397 ? -13.607 -6.717 25.752 1.00 91.56 397 ALA A C 1
ATOM 2947 O O . ALA A 1 397 ? -13.425 -5.944 26.700 1.00 91.56 397 ALA A O 1
ATOM 2948 N N . LYS A 1 398 ? -13.367 -8.025 25.870 1.00 94.56 398 LYS A N 1
ATOM 2949 C CA . LYS A 1 398 ? -12.787 -8.624 27.073 1.00 94.56 398 LYS A CA 1
ATOM 2950 C C . LYS A 1 398 ? -11.885 -9.795 26.719 1.00 94.56 398 LYS A C 1
ATOM 2952 O O . LYS A 1 398 ? -12.359 -10.806 26.216 1.00 94.56 398 LYS A O 1
ATOM 2957 N N . ILE A 1 399 ? -10.613 -9.677 27.076 1.00 92.69 399 ILE A N 1
ATOM 2958 C CA . ILE A 1 399 ? -9.606 -10.724 26.896 1.00 92.69 399 ILE A CA 1
ATOM 2959 C C . ILE A 1 399 ? -9.678 -11.642 28.112 1.00 92.69 399 ILE A C 1
ATOM 2961 O O . ILE A 1 399 ? -9.725 -11.153 29.245 1.00 92.69 399 ILE A O 1
ATOM 2965 N N . ARG A 1 400 ? -9.720 -12.960 27.905 1.00 92.81 400 ARG A N 1
ATOM 2966 C CA . ARG A 1 400 ? -9.805 -13.952 28.987 1.00 92.81 400 ARG A CA 1
ATOM 2967 C C . ARG A 1 400 ? -8.808 -15.079 28.763 1.00 92.81 400 ARG A C 1
ATOM 2969 O O . ARG A 1 400 ? -8.745 -15.612 27.661 1.00 92.81 400 ARG A O 1
ATOM 2976 N N . GLY A 1 401 ? -8.071 -15.437 29.811 1.00 81.06 401 GLY A N 1
ATOM 2977 C CA . GLY A 1 401 ? -7.272 -16.662 29.843 1.00 81.06 401 GLY A CA 1
ATOM 2978 C C . GLY A 1 401 ? -8.138 -17.895 30.089 1.00 81.06 401 GLY A C 1
ATOM 2979 O O . GLY A 1 401 ? -9.259 -17.790 30.596 1.00 81.06 401 GLY A O 1
ATOM 2980 N N . ALA A 1 402 ? -7.604 -19.064 29.749 1.00 81.31 402 ALA A N 1
ATOM 2981 C CA . ALA A 1 402 ? -8.163 -20.337 30.179 1.00 81.31 402 ALA A CA 1
ATOM 2982 C C . ALA A 1 402 ? -7.799 -20.610 31.650 1.00 81.31 402 ALA A C 1
ATOM 2984 O O . ALA A 1 402 ? -6.892 -19.998 32.211 1.00 81.31 402 ALA A O 1
ATOM 2985 N N . GLU A 1 403 ? -8.496 -21.557 32.280 1.00 75.00 403 GLU A N 1
ATOM 2986 C CA . GLU A 1 403 ? -8.385 -21.839 33.721 1.00 75.00 403 GLU A CA 1
ATOM 2987 C C . GLU A 1 403 ? -6.946 -22.138 34.188 1.00 75.00 403 GLU A C 1
ATOM 2989 O O . GLU A 1 403 ? -6.576 -21.780 35.301 1.00 75.00 403 GLU A O 1
ATOM 2994 N N . ASN A 1 404 ? -6.113 -22.710 33.311 1.00 83.62 404 ASN A N 1
ATOM 2995 C CA . ASN A 1 404 ? -4.707 -23.026 33.586 1.00 83.62 404 ASN A CA 1
ATOM 2996 C C . ASN A 1 404 ? -3.718 -22.285 32.670 1.00 83.62 404 ASN A C 1
ATOM 2998 O O . ASN A 1 404 ? -2.521 -22.569 32.704 1.00 83.62 404 ASN A O 1
ATOM 3002 N N . GLU A 1 405 ? -4.194 -21.349 31.847 1.00 83.81 405 GLU A N 1
ATOM 3003 C CA . GLU A 1 405 ? -3.370 -20.674 30.846 1.00 83.81 405 GLU A CA 1
ATOM 3004 C C . GLU A 1 405 ? -3.754 -19.190 30.743 1.00 83.81 405 GLU A C 1
ATOM 3006 O O . GLU A 1 405 ? -4.821 -18.855 30.221 1.00 83.81 405 GLU A O 1
ATOM 3011 N N . PRO A 1 406 ? -2.914 -18.274 31.260 1.00 85.56 406 PRO A N 1
ATOM 3012 C CA . PRO A 1 406 ? -3.158 -16.844 31.133 1.00 85.56 406 PRO A CA 1
ATOM 3013 C C . PRO A 1 406 ? -3.175 -16.437 29.663 1.00 85.56 406 PRO A C 1
ATOM 3015 O O . PRO A 1 406 ? -2.321 -16.879 28.898 1.00 85.56 406 PRO A O 1
ATOM 3018 N N . ALA A 1 407 ? -4.118 -15.577 29.280 1.00 88.81 407 ALA A N 1
ATOM 3019 C CA . ALA A 1 407 ? -4.174 -15.088 27.909 1.00 88.81 407 ALA A CA 1
ATOM 3020 C C . ALA A 1 407 ? -2.946 -14.240 27.571 1.00 88.81 407 ALA A C 1
ATOM 3022 O O . ALA A 1 407 ? -2.411 -13.522 28.422 1.00 88.81 407 ALA A O 1
ATOM 3023 N N . SER A 1 408 ? -2.571 -14.288 26.299 1.00 91.44 408 SER A N 1
ATOM 3024 C CA . SER A 1 408 ? -1.608 -13.374 25.702 1.00 91.44 408 SER A CA 1
ATOM 3025 C C . SER A 1 408 ? -2.330 -12.391 24.788 1.00 91.44 408 SER A C 1
ATOM 3027 O O . SER A 1 408 ? -3.383 -12.696 24.230 1.00 91.44 408 SER A O 1
ATOM 3029 N N . VAL A 1 409 ? -1.771 -11.198 24.663 1.00 91.94 409 VAL A N 1
ATOM 3030 C CA . VAL A 1 409 ? -2.304 -10.082 23.888 1.00 91.94 409 VAL A CA 1
ATOM 3031 C C . VAL A 1 409 ? -1.148 -9.409 23.178 1.00 91.94 409 VAL A C 1
ATOM 3033 O O . VAL A 1 409 ? -0.115 -9.143 23.787 1.00 91.94 409 VAL A O 1
ATOM 3036 N N . LEU A 1 410 ? -1.321 -9.153 21.887 1.00 90.94 410 LEU A N 1
ATOM 3037 C CA . LEU A 1 410 ? -0.398 -8.319 21.139 1.00 90.94 410 LEU A CA 1
ATOM 3038 C C . LEU A 1 410 ? -0.726 -6.857 21.432 1.00 90.94 410 LEU A C 1
ATOM 3040 O O . LEU A 1 410 ? -1.877 -6.437 21.322 1.00 90.94 410 LEU A O 1
ATOM 3044 N N . VAL A 1 411 ? 0.286 -6.117 21.859 1.00 92.31 411 VAL A N 1
ATOM 3045 C CA . VAL A 1 411 ? 0.239 -4.688 22.153 1.00 92.31 411 VAL A CA 1
ATOM 3046 C C . VAL A 1 411 ? 1.011 -3.970 21.064 1.00 92.31 411 VAL A C 1
ATOM 3048 O O . VAL A 1 411 ? 2.145 -4.336 20.785 1.00 92.31 411 VAL A O 1
ATOM 3051 N N . ASN A 1 412 ? 0.403 -2.963 20.453 1.00 89.00 412 ASN A N 1
ATOM 3052 C CA . ASN A 1 412 ? 0.955 -2.240 19.304 1.00 89.00 412 ASN A CA 1
ATOM 3053 C C . ASN A 1 412 ? 1.236 -0.759 19.621 1.00 89.00 412 ASN A C 1
ATOM 3055 O O . ASN A 1 412 ? 1.438 0.047 18.721 1.00 89.00 412 ASN A O 1
ATOM 3059 N N . GLY A 1 413 ? 1.240 -0.381 20.900 1.00 88.31 413 GLY A N 1
ATOM 3060 C CA . GLY A 1 413 ? 1.443 1.004 21.310 1.00 88.31 413 GLY A CA 1
ATOM 3061 C C . GLY A 1 413 ? 1.071 1.266 22.765 1.00 88.31 413 GLY A C 1
ATOM 3062 O O . GLY A 1 413 ? 0.688 0.369 23.524 1.00 88.31 413 GLY A O 1
ATOM 3063 N N . ARG A 1 414 ? 1.230 2.524 23.175 1.00 93.06 414 ARG A N 1
ATOM 3064 C CA . ARG A 1 414 ? 0.944 3.003 24.530 1.00 93.06 414 ARG A CA 1
ATOM 3065 C C . ARG A 1 414 ? 0.576 4.479 24.518 1.00 93.06 414 ARG A C 1
ATOM 3067 O O . ARG A 1 414 ? 0.966 5.202 23.606 1.00 93.06 414 ARG A O 1
ATOM 3074 N N . ASP A 1 415 ? -0.134 4.926 25.545 1.00 90.94 415 ASP A N 1
ATOM 3075 C CA . ASP A 1 415 ? -0.333 6.355 25.783 1.00 90.94 415 ASP A CA 1
ATOM 3076 C C . ASP A 1 415 ? 0.971 7.031 26.253 1.00 90.94 415 ASP A C 1
ATOM 3078 O O . ASP A 1 415 ? 1.947 6.363 26.604 1.00 90.94 415 ASP A O 1
ATOM 3082 N N . GLU A 1 416 ? 0.994 8.369 26.281 1.00 84.50 416 GLU A N 1
ATOM 3083 C CA . GLU A 1 416 ? 2.194 9.162 26.613 1.00 84.50 416 GLU A CA 1
ATOM 3084 C C . GLU A 1 416 ? 2.836 8.768 27.953 1.00 84.50 416 GLU A C 1
ATOM 3086 O O . GLU A 1 416 ? 4.055 8.818 28.116 1.00 84.50 416 GLU A O 1
ATOM 3091 N N . VAL A 1 417 ? 2.013 8.352 28.918 1.00 90.44 417 VAL A N 1
ATOM 3092 C CA . VAL A 1 417 ? 2.436 7.978 30.274 1.00 90.44 417 VAL A CA 1
ATOM 3093 C C . VAL A 1 417 ? 2.618 6.468 30.471 1.00 90.44 417 VAL A C 1
ATOM 3095 O O . VAL A 1 417 ? 3.036 6.044 31.549 1.00 90.44 417 VAL A O 1
ATOM 3098 N N . GLY A 1 418 ? 2.314 5.644 29.464 1.00 88.88 418 GLY A N 1
ATOM 3099 C CA . GLY A 1 418 ? 2.402 4.182 29.525 1.00 88.88 418 GLY A CA 1
ATOM 3100 C C . GLY A 1 418 ? 1.411 3.514 30.486 1.00 88.88 418 GLY A C 1
ATOM 3101 O O . GLY A 1 418 ? 1.610 2.363 30.876 1.00 88.88 418 GLY A O 1
ATOM 3102 N N . GLN A 1 419 ? 0.358 4.217 30.907 1.00 95.38 419 GLN A N 1
ATOM 3103 C CA . GLN A 1 419 ? -0.689 3.662 31.768 1.00 95.38 419 GLN A CA 1
ATOM 3104 C C . GLN A 1 419 ? -1.695 2.814 30.994 1.00 95.38 419 GLN A C 1
ATOM 3106 O O . GLN A 1 419 ? -2.373 1.968 31.593 1.00 95.38 419 GLN A O 1
ATOM 3111 N N . TRP A 1 420 ? -1.786 3.028 29.685 1.00 97.19 420 TRP A N 1
ATOM 3112 C CA . TRP A 1 420 ? -2.673 2.321 28.779 1.00 97.19 420 TRP A CA 1
ATOM 3113 C C . TRP A 1 420 ? -1.890 1.810 27.581 1.00 97.19 420 TRP A C 1
ATOM 3115 O O . TRP A 1 420 ? -1.024 2.494 27.046 1.00 97.19 420 TRP A O 1
ATOM 3125 N N . LEU A 1 421 ? -2.209 0.588 27.175 1.00 96.12 421 LEU A N 1
ATOM 3126 C CA . LEU A 1 421 ? -1.595 -0.092 26.046 1.00 96.12 421 LEU A CA 1
ATOM 3127 C C . LEU A 1 421 ? -2.649 -0.253 24.963 1.00 96.12 421 LEU A C 1
ATOM 3129 O O . LEU A 1 421 ? -3.751 -0.732 25.257 1.00 96.12 421 LEU A O 1
ATOM 3133 N N . THR A 1 422 ? -2.323 0.139 23.737 1.00 94.38 422 THR A N 1
ATOM 3134 C CA . THR A 1 422 ? -3.164 -0.197 22.589 1.00 94.38 422 THR A CA 1
ATOM 3135 C C . THR A 1 422 ? -2.973 -1.672 22.285 1.00 94.38 422 THR A C 1
ATOM 3137 O O . THR A 1 422 ? -1.855 -2.191 22.330 1.00 94.38 422 THR A O 1
ATOM 3140 N N . VAL A 1 423 ? -4.070 -2.376 22.043 1.00 93.50 423 VAL A N 1
ATOM 3141 C CA . VAL A 1 423 ? -4.019 -3.780 21.644 1.00 93.50 423 VAL A CA 1
ATOM 3142 C C . VAL A 1 423 ? -4.148 -3.892 20.138 1.00 93.50 423 VAL A C 1
ATOM 3144 O O . VAL A 1 423 ? -4.740 -3.037 19.484 1.00 93.50 423 VAL A O 1
ATOM 3147 N N . ASP A 1 424 ? -3.607 -4.979 19.606 1.00 88.31 424 ASP A N 1
ATOM 3148 C CA . ASP A 1 424 ? -3.776 -5.353 18.213 1.00 88.31 424 ASP A CA 1
ATOM 3149 C C . ASP A 1 424 ? -5.266 -5.413 17.844 1.00 88.31 424 ASP A C 1
ATOM 3151 O O . ASP A 1 424 ? -6.110 -5.902 18.603 1.00 88.31 424 ASP A O 1
ATOM 3155 N N . GLU A 1 425 ? -5.594 -4.902 16.664 1.00 82.81 425 GLU A N 1
ATOM 3156 C CA . GLU A 1 425 ? -6.976 -4.699 16.234 1.00 82.81 425 GLU A CA 1
ATOM 3157 C C . GLU A 1 425 ? -7.748 -6.005 16.050 1.00 82.81 425 GLU A C 1
ATOM 3159 O O . GLU A 1 425 ? -8.971 -6.013 16.190 1.00 82.81 425 GLU A O 1
ATOM 3164 N N . ARG A 1 426 ? -7.050 -7.136 15.857 1.00 78.50 426 ARG A N 1
ATOM 3165 C CA . ARG A 1 426 ? -7.663 -8.476 15.859 1.00 78.50 426 ARG A CA 1
ATOM 3166 C C . ARG A 1 426 ? -8.305 -8.817 17.206 1.00 78.50 426 ARG A C 1
ATOM 3168 O O . ARG A 1 426 ? -9.168 -9.690 17.272 1.00 78.50 426 ARG A O 1
ATOM 3175 N N . ILE A 1 427 ? -7.874 -8.160 18.286 1.00 85.94 427 ILE A N 1
ATOM 3176 C CA . ILE A 1 427 ? -8.435 -8.309 19.633 1.00 85.94 427 ILE A CA 1
ATOM 3177 C C . ILE A 1 427 ? -9.610 -7.354 19.820 1.00 85.94 427 ILE A C 1
ATOM 3179 O O . ILE A 1 427 ? -10.678 -7.773 20.269 1.00 85.94 427 ILE A O 1
ATOM 3183 N N . ALA A 1 428 ? -9.391 -6.074 19.522 1.00 85.38 428 ALA A N 1
ATOM 3184 C CA . ALA A 1 428 ? -10.440 -5.072 19.386 1.00 85.38 428 ALA A CA 1
ATOM 3185 C C . ALA A 1 428 ? -9.891 -3.850 18.644 1.00 85.38 428 ALA A C 1
ATOM 3187 O O . ALA A 1 428 ? -8.932 -3.232 19.110 1.00 85.38 428 ALA A O 1
ATOM 3188 N N . THR A 1 429 ? -10.530 -3.467 17.539 1.00 81.62 429 THR A N 1
ATOM 3189 C CA . THR A 1 429 ? -10.203 -2.246 16.789 1.00 81.62 429 THR A CA 1
ATOM 3190 C C . THR A 1 429 ? -10.252 -1.016 17.697 1.00 81.62 429 THR A C 1
ATOM 3192 O O . THR A 1 429 ? -11.224 -0.813 18.431 1.00 81.62 429 THR A O 1
ATOM 3195 N N . GLY A 1 430 ? -9.180 -0.215 17.687 1.00 81.62 430 GLY A N 1
ATOM 3196 C CA . GLY A 1 430 ? -9.026 0.942 18.578 1.00 81.62 430 GLY A CA 1
ATOM 3197 C C . GLY A 1 430 ? -9.021 0.590 20.073 1.00 81.62 430 GLY A C 1
ATOM 3198 O O . GLY A 1 430 ? -9.377 1.421 20.911 1.00 81.62 430 GLY A O 1
ATOM 3199 N N . GLY A 1 431 ? -8.691 -0.656 20.420 1.00 92.75 431 GLY A N 1
ATOM 3200 C CA . GLY A 1 431 ? -8.778 -1.181 21.772 1.00 92.75 431 GLY A CA 1
ATOM 3201 C C . GLY A 1 431 ? -7.629 -0.757 22.679 1.00 92.75 431 GLY A C 1
ATOM 3202 O O . GLY A 1 431 ? -6.463 -0.778 22.299 1.00 92.75 431 GLY A O 1
ATOM 3203 N N . TRP A 1 432 ? -7.965 -0.461 23.932 1.00 97.31 432 TRP A N 1
ATOM 3204 C CA . TRP A 1 432 ? -7.020 -0.097 24.983 1.00 97.31 432 TRP A CA 1
ATOM 3205 C C . TRP A 1 432 ? -7.176 -0.995 26.205 1.00 97.31 432 TRP A C 1
ATOM 3207 O O . TRP A 1 432 ? -8.284 -1.211 26.702 1.00 97.31 432 TRP A O 1
ATOM 3217 N N . VAL A 1 433 ? -6.066 -1.478 26.747 1.00 97.38 433 VAL A N 1
ATOM 3218 C CA . VAL A 1 433 ? -6.013 -2.192 28.028 1.00 97.38 433 VAL A CA 1
ATOM 3219 C C . VAL A 1 433 ? -5.155 -1.427 29.023 1.00 97.38 433 VAL A C 1
ATOM 3221 O O . VAL A 1 433 ? -4.354 -0.573 28.654 1.00 97.38 433 VAL A O 1
ATOM 3224 N N . THR A 1 434 ? -5.324 -1.709 30.314 1.00 97.12 434 THR A N 1
ATOM 3225 C CA . THR A 1 434 ? -4.428 -1.134 31.324 1.00 97.12 434 THR A CA 1
ATOM 3226 C C . THR A 1 434 ? -3.005 -1.653 31.115 1.00 97.12 434 THR A C 1
ATOM 3228 O O . THR A 1 434 ? -2.820 -2.852 30.945 1.00 97.12 434 THR A O 1
ATOM 3231 N N . GLY A 1 435 ? -2.013 -0.765 31.171 1.00 95.06 435 GLY A N 1
ATOM 3232 C CA . GLY A 1 435 ? -0.582 -1.087 31.155 1.00 95.06 435 GLY A CA 1
ATOM 3233 C C . GLY A 1 435 ? 0.004 -1.406 32.531 1.00 95.06 435 GLY A C 1
ATOM 3234 O O . GLY A 1 435 ? 1.218 -1.483 32.692 1.00 95.06 435 GLY A O 1
ATOM 3235 N N . SER A 1 436 ? -0.835 -1.569 33.558 1.00 96.31 436 SER A N 1
ATOM 3236 C CA . SER A 1 436 ? -0.366 -1.913 34.899 1.00 96.31 436 SER A CA 1
ATOM 3237 C C . SER A 1 436 ? 0.261 -3.309 34.923 1.00 96.31 436 SER A C 1
ATOM 3239 O O . SER A 1 436 ? -0.394 -4.297 34.587 1.00 96.31 436 SER A O 1
ATOM 3241 N N . THR A 1 437 ? 1.481 -3.408 35.455 1.00 94.19 437 THR A N 1
ATOM 3242 C CA . THR A 1 437 ? 2.217 -4.677 35.619 1.00 94.19 437 THR A CA 1
ATOM 3243 C C . THR A 1 437 ? 1.501 -5.704 36.499 1.00 94.19 437 THR A C 1
ATOM 3245 O O . THR A 1 437 ? 1.791 -6.894 36.438 1.00 94.19 437 THR A O 1
ATOM 3248 N N . SER A 1 438 ? 0.526 -5.267 37.305 1.00 95.19 438 SER A N 1
ATOM 3249 C CA . SER A 1 438 ? -0.338 -6.161 38.090 1.00 95.19 438 SER A CA 1
ATOM 3250 C C . SER A 1 438 ? -1.399 -6.879 37.244 1.00 95.19 438 SER A C 1
ATOM 3252 O O . SER A 1 438 ? -2.008 -7.834 37.715 1.00 95.19 438 SER A O 1
ATOM 3254 N N . PHE A 1 439 ? -1.644 -6.416 36.015 1.00 94.94 439 PHE A N 1
ATOM 3255 C CA . PHE A 1 439 ? -2.661 -6.941 35.102 1.00 94.94 439 PHE A CA 1
ATOM 3256 C C . PHE A 1 439 ? -2.057 -7.556 33.842 1.00 94.94 439 PHE A C 1
ATOM 3258 O O . PHE A 1 439 ? -2.609 -8.529 33.329 1.00 94.94 439 PHE A O 1
ATOM 3265 N N . ILE A 1 440 ? -0.945 -7.013 33.347 1.00 95.50 440 ILE A N 1
ATOM 3266 C CA . ILE A 1 440 ? -0.317 -7.405 32.085 1.00 95.50 440 ILE A CA 1
ATOM 3267 C C . ILE A 1 440 ? 1.200 -7.214 32.164 1.00 95.50 440 ILE A C 1
ATOM 3269 O O . ILE A 1 440 ? 1.667 -6.263 32.780 1.00 95.50 440 ILE A O 1
ATOM 3273 N N . VAL A 1 441 ? 1.969 -8.117 31.558 1.00 94.62 441 VAL A N 1
ATOM 3274 C CA . VAL A 1 441 ? 3.430 -8.005 31.448 1.00 94.62 441 VAL A CA 1
ATOM 3275 C C . VAL A 1 441 ? 3.831 -8.178 29.992 1.00 94.62 441 VAL A C 1
ATOM 3277 O O . VAL A 1 441 ? 3.539 -9.217 29.399 1.00 94.62 441 VAL A O 1
ATOM 3280 N N . CYS A 1 442 ? 4.482 -7.148 29.469 1.00 89.38 442 CYS A N 1
ATOM 3281 C CA . CYS A 1 442 ? 5.283 -7.135 28.257 1.00 89.38 442 CYS A CA 1
ATOM 3282 C C . CYS A 1 442 ? 6.756 -7.102 28.722 1.00 89.38 442 CYS A C 1
ATOM 3284 O O . CYS A 1 442 ? 7.579 -7.800 28.112 1.00 89.38 442 CYS A O 1
#

Secondary structure (DSSP, 8-state):
-----------------------------------------------------------------PPP------------PPPPPPPPPPPP---PPPPPPPP--------------PPPPPP----------PPPP--------PPPP--PPPPPPPPPPHHHHHHTT-S---SEEEEE-SSSPEEEEETTEEEEE-TTBEEEE--SSSEEEEEEESS-TTS-TT-TT--EEEEEEETT-EEEEEE---TTSPP-EEEEE--PPPTTEEEEEE-SSS-EEEEETTEEEEE-TTBEEEEE-SSSSPEEEEEEEEEEETTEEEEEEEEEEE-TT-EEEEEEEEEE-SSTTEEEEEEEEEEEE-TTS-B-PPP--EEEEESSSEEEEESSSSTTSPEEEEEE-BTTB--EEEEEEE-TTSSEEEEPTTT-TT-EEE--TTTEE-